Protein AF-A0A813F3K8-F1 (afdb_monomer_lite)

Radius of gyration: 31.35 Å; chains: 1; bounding box: 74×57×96 Å

Foldseek 3Di:
DDDDDDDDDDDDDDDDDDDDDDDDDDDDDDDDPDDDPPDDQLWDFPPQLPPPDDDPPLDPPPDPDDRHQDQFVLLVVVLCCCPVVCCVQEDPPPQQLFFQKDKDAEFPVDDDQDDRVPVLVSLLNVLRNVVCHPDPDRQQWGMKIWGAAPVRAIAIETETEDPVSVCVQCQNPDPVSQVVQDDDCPGNNVVSVVVSCVRRVRYAWYWYDYDDPPDPDGADLAPPDPRHDDTGTNGHDQWDWHFQQAAPNHTGATFTGHSSADDQGARVLNNVVLNVVLVVLVVCVVLVNAFLEEEAEERCRQRSVLVSCQRNVRQAYEYEYQGPNSLVRSVVRLVRVPPSSHHYDGYHDDPLPVLVVLVPDDPDRAAYEYEYEADQSGHDPNPLVSCQQFLSDFKYKYKYFYSVCSSVSLLSQQAWHQHWAWADKHWTPSPRPDPTIMMITITGGQAQEEEEEADFFLLCLLVLQVSLSSSRNAIESALLVQLLCLPPVDVPADNVRSNVVSLVVLLVSLLQQQVLSPDGHDSPRGHSYYYYSHDLDDLVSVLSSCLSNVTLEYEYEYAYAPPPCSLVSLLVSLVVLLVDPPRDPSCNCCSLVNDDPPDDPVNSSVVSVVSVVSGDDDDPVDDRPRPPPVPPPPDDNRDHRHYHYQYDHSVPPVSVVVSSSLVVCVSHPVVVNVVVD

Structure (mmCIF, N/CA/C/O backbone):
data_AF-A0A813F3K8-F1
#
_entry.id   AF-A0A813F3K8-F1
#
loop_
_atom_site.group_PDB
_atom_site.id
_atom_site.type_symbol
_atom_site.label_atom_id
_atom_site.label_alt_id
_atom_site.label_comp_id
_atom_site.label_asym_id
_atom_site.label_entity_id
_atom_site.label_seq_id
_atom_site.pdbx_PDB_ins_code
_atom_site.Cartn_x
_atom_site.Cartn_y
_atom_site.Cartn_z
_atom_site.occupancy
_atom_site.B_iso_or_equiv
_atom_site.auth_seq_id
_atom_site.auth_comp_id
_atom_site.auth_asym_id
_atom_site.auth_atom_id
_atom_site.pdbx_PDB_model_num
ATOM 1 N N . MET A 1 1 ? 25.982 24.958 -9.000 1.00 30.53 1 MET A N 1
ATOM 2 C CA . MET A 1 1 ? 25.414 26.121 -8.283 1.00 30.53 1 MET A CA 1
ATOM 3 C C . MET A 1 1 ? 24.411 26.817 -9.192 1.00 30.53 1 MET A C 1
ATOM 5 O O . MET A 1 1 ? 24.820 27.691 -9.937 1.00 30.53 1 MET A O 1
ATOM 9 N N . CYS A 1 2 ? 23.134 26.441 -9.148 1.00 25.64 2 CYS A N 1
ATOM 10 C CA . CYS A 1 2 ? 22.045 27.245 -9.712 1.00 25.64 2 CYS A CA 1
ATOM 11 C C . CYS A 1 2 ? 20.835 27.071 -8.794 1.00 25.64 2 CYS A C 1
ATOM 13 O O . CYS A 1 2 ? 20.127 26.072 -8.864 1.00 25.64 2 CYS A O 1
ATOM 15 N N . SER A 1 3 ? 20.672 28.012 -7.869 1.00 37.34 3 SER A N 1
ATOM 16 C CA . SER A 1 3 ? 19.492 28.169 -7.031 1.00 37.34 3 SER A CA 1
ATOM 17 C C . SER A 1 3 ? 18.654 29.298 -7.618 1.00 37.34 3 SER A C 1
ATOM 19 O O . SER A 1 3 ? 18.953 30.458 -7.352 1.00 37.34 3 SER A O 1
ATOM 21 N N . GLU A 1 4 ? 17.610 28.985 -8.378 1.00 30.31 4 GLU A N 1
ATOM 22 C CA . GLU A 1 4 ? 16.532 29.942 -8.629 1.00 30.31 4 GLU A CA 1
ATOM 23 C C . GLU A 1 4 ? 15.180 29.244 -8.497 1.00 30.31 4 GLU A C 1
ATOM 25 O O . GLU A 1 4 ? 14.925 28.178 -9.052 1.00 30.31 4 GLU A O 1
ATOM 30 N N . ARG A 1 5 ? 14.342 29.851 -7.656 1.00 31.98 5 ARG A N 1
ATOM 31 C CA . ARG A 1 5 ? 12.989 29.434 -7.303 1.00 31.98 5 ARG A CA 1
ATOM 32 C C . ARG A 1 5 ? 12.121 29.403 -8.561 1.00 31.98 5 ARG A C 1
ATOM 34 O O . ARG A 1 5 ? 11.823 30.460 -9.110 1.00 31.98 5 ARG A O 1
ATOM 41 N N . TYR A 1 6 ? 11.661 28.224 -8.967 1.00 27.33 6 TYR A N 1
ATOM 42 C CA . TYR A 1 6 ? 10.606 28.112 -9.969 1.00 27.33 6 TYR A CA 1
ATOM 43 C C . TYR A 1 6 ? 9.244 28.196 -9.270 1.00 27.33 6 TYR A C 1
ATOM 45 O O . TYR A 1 6 ? 8.896 27.357 -8.442 1.00 27.33 6 TYR A O 1
ATOM 53 N N . VAL A 1 7 ? 8.495 29.258 -9.564 1.00 26.89 7 VAL A N 1
ATOM 54 C CA . VAL A 1 7 ? 7.096 29.424 -9.151 1.00 26.89 7 VAL A CA 1
ATOM 55 C C . VAL A 1 7 ? 6.229 28.628 -10.135 1.00 26.89 7 VAL A C 1
ATOM 57 O O . VAL A 1 7 ? 6.391 28.823 -11.341 1.00 26.89 7 VAL A O 1
ATOM 60 N N . PRO A 1 8 ? 5.309 27.753 -9.688 1.00 28.86 8 PRO A N 1
ATOM 61 C CA . PRO A 1 8 ? 4.501 26.948 -10.598 1.00 28.86 8 PRO A CA 1
ATOM 62 C C . PRO A 1 8 ? 3.531 27.838 -11.390 1.00 28.86 8 PRO A C 1
ATOM 64 O O . PRO A 1 8 ? 2.542 28.344 -10.856 1.00 28.86 8 PRO A O 1
ATOM 67 N N . GLN A 1 9 ? 3.803 28.025 -12.684 1.00 26.84 9 GLN A N 1
ATOM 68 C CA . GLN A 1 9 ? 2.835 28.584 -13.624 1.00 26.84 9 GLN A CA 1
ATOM 69 C C . GLN A 1 9 ? 1.816 27.502 -13.996 1.00 26.84 9 GLN A C 1
ATOM 71 O O . GLN A 1 9 ? 2.132 26.514 -14.655 1.00 26.84 9 GLN A O 1
ATOM 76 N N . ARG A 1 10 ? 0.564 27.710 -13.577 1.00 29.84 10 ARG A N 1
ATOM 77 C CA . ARG A 1 10 ? -0.602 26.976 -14.078 1.00 29.84 10 ARG A CA 1
ATOM 78 C C . ARG A 1 10 ? -0.768 27.290 -15.568 1.00 29.84 10 ARG A C 1
ATOM 80 O O . ARG A 1 10 ? -0.989 28.446 -15.921 1.00 29.84 10 ARG A O 1
ATOM 87 N N . LEU A 1 11 ? -0.668 26.281 -16.431 1.00 25.72 11 LEU A N 1
ATOM 88 C CA . LEU A 1 11 ? -0.954 26.436 -17.859 1.00 25.72 11 LEU A CA 1
ATOM 89 C C . LEU A 1 11 ? -2.472 26.536 -18.117 1.00 25.72 11 LEU A C 1
ATOM 91 O O . LEU A 1 11 ? -3.252 25.849 -17.451 1.00 25.72 11 LEU A O 1
ATOM 95 N N . PRO A 1 12 ? -2.901 27.363 -19.090 1.00 24.88 12 PRO A N 1
ATOM 96 C CA . PRO A 1 12 ? -4.299 27.528 -19.460 1.00 24.88 12 PRO A CA 1
ATOM 97 C C . PRO A 1 12 ? -4.738 26.404 -20.409 1.00 24.88 12 PRO A C 1
ATOM 99 O O . PRO A 1 12 ? -4.081 26.130 -21.412 1.00 24.88 12 PRO A O 1
ATOM 102 N N . ILE A 1 13 ? -5.872 25.769 -20.114 1.00 27.05 13 ILE A N 1
ATOM 103 C CA . ILE A 1 13 ? -6.519 24.807 -21.012 1.00 27.05 13 ILE A CA 1
ATOM 104 C C . ILE A 1 13 ? -7.625 25.548 -21.767 1.00 27.05 13 ILE A C 1
ATOM 106 O O . ILE A 1 13 ? -8.583 26.025 -21.162 1.00 27.05 13 ILE A O 1
ATOM 110 N N . VAL A 1 14 ? -7.490 25.631 -23.091 1.00 23.00 14 VAL A N 1
ATOM 111 C CA . VAL A 1 14 ? -8.575 26.014 -24.004 1.00 23.00 14 VAL A CA 1
ATOM 112 C C . VAL A 1 14 ? -9.509 24.808 -24.142 1.00 23.00 14 VAL A C 1
ATOM 114 O O . VAL A 1 14 ? -9.057 23.722 -24.501 1.00 23.00 14 VAL A O 1
ATOM 117 N N . VAL A 1 15 ? -10.795 24.982 -23.822 1.00 26.08 15 VAL A N 1
ATOM 118 C CA . VAL A 1 15 ? -11.833 23.945 -23.937 1.00 26.08 15 VAL A CA 1
ATOM 119 C C . VAL A 1 15 ? -12.925 24.439 -24.879 1.00 26.08 15 VAL A C 1
ATOM 121 O O . VAL A 1 15 ? -13.621 25.401 -24.557 1.00 26.08 15 VAL A O 1
ATOM 124 N N . ASP A 1 16 ? -13.105 23.747 -26.002 1.00 23.53 16 ASP A N 1
ATOM 125 C CA . ASP A 1 16 ? -14.330 23.820 -26.800 1.00 23.53 16 ASP A CA 1
ATOM 126 C C . ASP A 1 16 ? -15.415 22.935 -26.164 1.00 23.53 16 ASP A C 1
ATOM 128 O O . ASP A 1 16 ? -15.193 21.762 -25.855 1.00 23.53 16 ASP A O 1
ATOM 132 N N . LEU A 1 17 ? -16.599 23.513 -25.950 1.00 25.70 17 LEU A N 1
ATOM 133 C CA . LEU A 1 17 ? -17.778 22.864 -25.367 1.00 25.70 17 LEU A CA 1
ATOM 134 C C . LEU A 1 17 ? -18.761 22.414 -26.460 1.00 25.70 17 LEU A C 1
ATOM 136 O O . LEU A 1 17 ? -19.067 23.201 -27.358 1.00 25.70 17 LEU A O 1
ATOM 140 N N . PRO A 1 18 ? -19.434 21.264 -26.276 1.00 25.98 18 PRO A N 1
ATOM 141 C CA . PRO A 1 18 ? -20.829 21.141 -26.683 1.00 25.98 18 PRO A CA 1
ATOM 142 C C . PRO A 1 18 ? -21.786 20.875 -25.508 1.00 25.98 18 PRO A C 1
ATOM 144 O O . PRO A 1 18 ? -21.423 20.389 -24.440 1.00 25.98 18 PRO A O 1
ATOM 147 N N . ARG A 1 19 ? -23.037 21.282 -25.753 1.00 26.34 19 ARG A N 1
ATOM 148 C CA . ARG A 1 19 ? -24.161 21.492 -24.829 1.00 26.34 19 ARG A CA 1
ATOM 149 C C . ARG A 1 19 ? -24.731 20.220 -24.187 1.00 26.34 19 ARG A C 1
ATOM 151 O O . ARG A 1 19 ? -24.766 19.154 -24.789 1.00 26.34 19 ARG A O 1
ATOM 158 N N . ALA A 1 20 ? -25.274 20.423 -22.986 1.00 26.73 20 ALA A N 1
ATOM 159 C CA . ALA A 1 20 ? -25.988 19.463 -22.150 1.00 26.73 20 ALA A CA 1
ATOM 160 C C . ALA A 1 20 ? -27.296 18.919 -22.760 1.00 26.73 20 ALA A C 1
ATOM 162 O O . ALA A 1 20 ? -28.005 19.628 -23.476 1.00 26.73 20 ALA A O 1
ATOM 163 N N . ALA A 1 21 ? -27.662 17.702 -22.344 1.00 27.70 21 ALA A N 1
ATOM 164 C CA . ALA A 1 21 ? -29.026 17.170 -22.379 1.00 27.70 21 ALA A CA 1
ATOM 165 C C . ALA A 1 21 ? -29.492 16.829 -20.942 1.00 27.70 21 ALA A C 1
ATOM 167 O O . ALA A 1 21 ? -28.650 16.477 -20.111 1.00 27.70 21 ALA A O 1
ATOM 168 N N . PRO A 1 22 ? -30.797 16.939 -20.613 1.00 30.42 22 PRO A N 1
ATOM 169 C CA . PRO A 1 22 ? -31.274 16.812 -19.241 1.00 30.42 22 PRO A CA 1
ATOM 170 C C . PRO A 1 22 ? -31.808 15.410 -18.904 1.00 30.42 22 PRO A C 1
ATOM 172 O O . PRO A 1 22 ? -32.630 14.859 -19.627 1.00 30.42 22 PRO A O 1
ATOM 175 N N . GLY A 1 23 ? -31.432 14.932 -17.713 1.00 29.97 23 GLY A N 1
ATOM 176 C CA . GLY A 1 23 ? -32.325 14.233 -16.782 1.00 29.97 23 GLY A CA 1
ATOM 177 C C . GLY A 1 23 ? -32.520 12.719 -16.938 1.00 29.97 23 GLY A C 1
ATOM 178 O O . GLY A 1 23 ? -33.017 12.239 -17.944 1.00 29.97 23 GLY A O 1
ATOM 179 N N . SER A 1 24 ? -32.285 11.984 -15.846 1.00 26.73 24 SER A N 1
ATOM 180 C CA . SER A 1 24 ? -33.322 11.166 -15.186 1.00 26.73 24 SER A CA 1
ATOM 181 C C . SER A 1 24 ? -32.772 10.591 -13.877 1.00 26.73 24 SER A C 1
ATOM 183 O O . SER A 1 24 ? -31.673 10.045 -13.850 1.00 26.73 24 SER A O 1
ATOM 185 N N . GLY A 1 25 ? -33.523 10.751 -12.786 1.00 34.03 25 GLY A N 1
ATOM 186 C CA . GLY A 1 25 ? -33.179 10.215 -11.470 1.00 34.03 25 GLY A CA 1
ATOM 187 C C . GLY A 1 25 ? -33.500 8.727 -11.300 1.00 34.03 25 GLY A C 1
ATOM 188 O O . GLY A 1 25 ? -34.258 8.158 -12.080 1.00 34.03 25 GLY A O 1
ATOM 189 N N . ARG A 1 26 ? -32.924 8.139 -10.244 1.00 28.44 26 ARG A N 1
ATOM 190 C CA . ARG A 1 26 ? -33.255 6.886 -9.519 1.00 28.44 26 ARG A CA 1
ATOM 191 C C . ARG A 1 26 ? -32.235 6.814 -8.367 1.00 28.44 26 ARG A C 1
ATOM 193 O O . ARG A 1 26 ? -31.080 7.138 -8.588 1.00 28.44 26 ARG A O 1
ATOM 200 N N . GLY A 1 27 ? -32.519 6.474 -7.115 1.00 26.00 27 GLY A N 1
ATOM 201 C CA . GLY A 1 27 ? -33.629 5.769 -6.483 1.00 26.00 27 GLY A CA 1
ATOM 202 C C . GLY A 1 27 ? -32.992 4.858 -5.423 1.00 26.00 27 GLY A C 1
ATOM 203 O O . GLY A 1 27 ? -32.368 3.863 -5.779 1.00 26.00 27 GLY A O 1
ATOM 204 N N . LEU A 1 28 ? -33.071 5.234 -4.141 1.00 25.62 28 LEU A N 1
ATOM 205 C CA . LEU A 1 28 ? -32.560 4.441 -3.015 1.00 25.62 28 LEU A CA 1
ATOM 206 C C . LEU A 1 28 ? -33.336 3.117 -2.938 1.00 25.62 28 LEU A C 1
ATOM 208 O O . LEU A 1 28 ? -34.556 3.120 -2.780 1.00 25.62 28 LEU A O 1
ATOM 212 N N . CYS A 1 29 ? -32.638 1.988 -3.071 1.00 27.16 29 CYS A N 1
ATOM 213 C CA . CYS A 1 29 ? -33.242 0.663 -2.956 1.00 27.16 29 CYS A CA 1
ATOM 214 C C . CYS A 1 29 ? -33.586 0.352 -1.492 1.00 27.16 29 CYS A C 1
ATOM 216 O O . CYS A 1 29 ? -32.706 0.319 -0.631 1.00 27.16 29 CYS A O 1
ATOM 218 N N . ALA A 1 30 ? -34.869 0.100 -1.233 1.00 28.84 30 ALA A N 1
ATOM 219 C CA . ALA A 1 30 ? -35.358 -0.505 -0.000 1.00 28.84 30 ALA A CA 1
ATOM 220 C C . ALA A 1 30 ? -34.948 -1.995 0.076 1.00 28.84 30 ALA A C 1
ATOM 222 O O . ALA A 1 30 ? -34.816 -2.641 -0.968 1.00 28.84 30 ALA A O 1
ATOM 223 N N . PRO A 1 31 ? -34.751 -2.560 1.282 1.00 31.38 31 PRO A N 1
ATOM 224 C CA . PRO A 1 31 ? -34.460 -3.982 1.447 1.00 31.38 31 PRO A CA 1
ATOM 225 C C . PRO A 1 31 ? -35.673 -4.851 1.058 1.00 31.38 31 PRO A C 1
ATOM 227 O O . PRO A 1 31 ? -36.813 -4.382 1.127 1.00 31.38 31 PRO A O 1
ATOM 230 N N . PRO A 1 32 ? -35.453 -6.117 0.653 1.00 31.81 32 PRO A N 1
ATOM 231 C CA . PRO A 1 32 ? -36.528 -7.011 0.245 1.00 31.81 32 PRO A CA 1
ATOM 232 C C . PRO A 1 32 ? -37.451 -7.336 1.427 1.00 31.81 32 PRO A C 1
ATOM 234 O O . PRO A 1 32 ? -37.003 -7.615 2.541 1.00 31.81 32 PRO A O 1
ATOM 237 N N . ALA A 1 33 ? -38.757 -7.307 1.170 1.00 31.00 33 ALA A N 1
ATOM 238 C CA . ALA A 1 33 ? -39.781 -7.670 2.138 1.00 31.00 33 ALA A CA 1
ATOM 239 C C . ALA A 1 33 ? -39.697 -9.174 2.459 1.00 31.00 33 ALA A C 1
ATOM 241 O O . ALA A 1 33 ? -39.874 -10.002 1.568 1.00 31.00 33 ALA A O 1
ATOM 242 N N . GLY A 1 34 ? -39.428 -9.523 3.723 1.00 33.75 34 GLY A N 1
ATOM 243 C CA . GLY A 1 34 ? -39.493 -10.913 4.197 1.00 33.75 34 GLY A CA 1
ATOM 244 C C . GLY A 1 34 ? -38.567 -11.295 5.357 1.00 33.75 34 GLY A C 1
ATOM 245 O O . GLY A 1 34 ? -38.793 -12.332 5.971 1.00 33.75 34 GLY A O 1
ATOM 246 N N . GLN A 1 35 ? -37.557 -10.490 5.706 1.00 30.98 35 GLN A N 1
ATOM 247 C CA . GLN A 1 35 ? -36.720 -10.748 6.889 1.00 30.98 35 GLN A CA 1
ATOM 248 C C . GLN A 1 35 ? -37.375 -10.207 8.169 1.00 30.98 35 GLN A C 1
ATOM 250 O O . GLN A 1 35 ? -37.784 -9.046 8.227 1.00 30.98 35 GLN A O 1
ATOM 255 N N . LEU A 1 36 ? -37.453 -11.045 9.209 1.00 33.34 36 LEU A N 1
ATOM 256 C CA . LEU A 1 36 ? -37.839 -10.620 10.558 1.00 33.34 36 LEU A CA 1
ATOM 257 C C . LEU A 1 36 ? -36.896 -9.492 11.047 1.00 33.34 36 LEU A C 1
ATOM 259 O O . LEU A 1 36 ? -35.694 -9.561 10.779 1.00 33.34 36 LEU A O 1
ATOM 263 N N . PRO A 1 37 ? -37.368 -8.476 11.799 1.00 33.00 37 PRO A N 1
ATOM 264 C CA . PRO A 1 37 ? -36.587 -7.278 12.141 1.00 33.00 37 PRO A CA 1
ATOM 265 C C . PRO A 1 37 ? -35.569 -7.495 13.289 1.00 33.00 37 PRO A C 1
ATOM 267 O O . PRO A 1 37 ? -35.479 -6.681 14.208 1.00 33.00 37 PRO A O 1
ATOM 270 N N . GLY A 1 38 ? -34.816 -8.602 13.277 1.00 36.44 38 GLY A N 1
ATOM 271 C CA . GLY A 1 38 ? -33.968 -9.032 14.402 1.00 36.44 38 GLY A CA 1
ATOM 272 C C . GLY A 1 38 ? -32.508 -9.380 14.092 1.00 36.44 38 GLY A C 1
ATOM 273 O O . GLY A 1 38 ? -31.712 -9.434 15.024 1.00 36.44 38 GLY A O 1
ATOM 274 N N . GLU A 1 39 ? -32.124 -9.576 12.828 1.00 42.12 39 GLU A N 1
ATOM 275 C CA . GLU A 1 39 ? -30.817 -10.169 12.469 1.00 42.12 39 GLU A CA 1
ATOM 276 C C . GLU A 1 39 ? -30.031 -9.336 11.442 1.00 42.12 39 GLU A C 1
ATOM 278 O O . GLU A 1 39 ? -29.366 -9.857 10.551 1.00 42.12 39 GLU A O 1
ATOM 283 N N . GLY A 1 40 ? -30.098 -8.006 11.543 1.00 41.22 40 GLY A N 1
ATOM 284 C CA . GLY A 1 40 ? -29.171 -7.148 10.801 1.00 41.22 40 GLY A CA 1
ATOM 285 C C . GLY A 1 40 ? -27.722 -7.345 11.282 1.00 41.22 40 GLY A C 1
ATOM 286 O O . GLY A 1 40 ? -27.515 -7.681 12.455 1.00 41.22 40 GLY A O 1
ATOM 287 N N . PRO A 1 41 ? -26.706 -7.114 10.426 1.00 39.16 41 PRO A N 1
ATOM 288 C CA . PRO A 1 41 ? -25.310 -7.223 10.833 1.00 39.16 41 PRO A CA 1
ATOM 289 C C . PRO A 1 41 ? -25.049 -6.315 12.040 1.00 39.16 41 PRO A C 1
ATOM 291 O O . PRO A 1 41 ? -25.339 -5.120 12.021 1.00 39.16 41 PRO A O 1
ATOM 294 N N . VAL A 1 42 ? -24.533 -6.909 13.118 1.00 54.16 42 VAL A N 1
ATOM 295 C CA . VAL A 1 42 ? -24.302 -6.230 14.405 1.00 54.16 42 VAL A CA 1
ATOM 296 C C . VAL A 1 42 ? -23.197 -5.169 14.301 1.00 54.16 42 VAL A C 1
ATOM 298 O O . VAL A 1 42 ? -23.152 -4.225 15.085 1.00 54.16 42 VAL A O 1
ATOM 301 N N . PHE A 1 43 ? -22.335 -5.302 13.296 1.00 53.78 43 PHE A N 1
ATOM 302 C CA . PHE A 1 43 ? -21.338 -4.313 12.929 1.00 53.78 43 PHE A CA 1
ATOM 303 C C . PHE A 1 43 ? -21.871 -3.405 11.830 1.00 53.78 43 PHE A C 1
ATOM 305 O O . PHE A 1 43 ? -22.308 -3.880 10.779 1.00 53.78 43 PHE A O 1
ATOM 312 N N . TRP A 1 44 ? -21.754 -2.096 12.031 1.00 49.06 44 TRP A N 1
ATOM 313 C CA . TRP A 1 44 ? -21.881 -1.162 10.924 1.00 49.06 44 TRP A CA 1
ATOM 314 C C . TRP A 1 44 ? -20.498 -0.954 10.306 1.00 49.06 44 TRP A C 1
ATOM 316 O O . TRP A 1 44 ? -19.574 -0.455 10.951 1.00 49.06 44 TRP A O 1
ATOM 326 N N . GLN A 1 45 ? -20.347 -1.364 9.051 1.00 46.81 45 GLN A N 1
ATOM 327 C CA . GLN A 1 45 ? -19.384 -0.741 8.153 1.00 46.81 45 GLN A CA 1
ATOM 328 C C . GLN A 1 45 ? -20.163 0.329 7.399 1.00 46.81 45 GLN A C 1
ATOM 330 O O . GLN A 1 45 ? -21.221 0.022 6.838 1.00 46.81 45 GLN A O 1
ATOM 335 N N . ALA A 1 46 ? -19.657 1.564 7.350 1.00 41.12 46 ALA A N 1
ATOM 336 C CA . ALA A 1 46 ? -20.091 2.449 6.279 1.00 41.12 46 ALA A CA 1
ATOM 337 C C . ALA A 1 46 ? -19.820 1.680 4.981 1.00 41.12 46 ALA A C 1
ATOM 339 O O . ALA A 1 46 ? -18.689 1.281 4.705 1.00 41.12 46 ALA A O 1
ATOM 340 N N . ARG A 1 47 ? -20.875 1.350 4.232 1.00 36.38 47 ARG A N 1
ATOM 341 C CA . ARG A 1 47 ? -20.670 0.747 2.921 1.00 36.38 47 ARG A CA 1
ATOM 342 C C . ARG A 1 47 ? -19.973 1.819 2.094 1.00 36.38 47 ARG A C 1
ATOM 344 O O . ARG A 1 47 ? -20.547 2.906 1.981 1.00 36.38 47 ARG A O 1
ATOM 351 N N . PRO A 1 48 ? -18.777 1.568 1.536 1.00 38.84 48 PRO A N 1
ATOM 352 C CA . PRO A 1 48 ? -18.319 2.433 0.471 1.00 38.84 48 PRO A CA 1
ATOM 353 C C . PRO A 1 48 ? -19.430 2.409 -0.583 1.00 38.84 48 PRO A C 1
ATOM 355 O O . PRO A 1 48 ? -19.861 1.330 -1.004 1.00 38.84 48 PRO A O 1
ATOM 358 N N . ALA A 1 49 ? -19.946 3.580 -0.973 1.00 36.72 49 ALA A N 1
ATOM 359 C CA . ALA A 1 49 ? -20.511 3.672 -2.311 1.00 36.72 49 ALA A CA 1
ATOM 360 C C . ALA A 1 49 ? -19.402 3.133 -3.210 1.00 36.72 49 ALA A C 1
ATOM 362 O O . ALA A 1 49 ? -18.255 3.552 -3.048 1.00 36.72 49 ALA A O 1
ATOM 363 N N . SER A 1 50 ? -19.700 2.104 -4.000 1.00 37.34 50 SER A N 1
ATOM 364 C CA . SER A 1 50 ? -18.704 1.425 -4.817 1.00 37.34 50 SER A CA 1
ATOM 365 C C . SER A 1 50 ? -17.793 2.473 -5.454 1.00 37.34 50 SER A C 1
ATOM 367 O O . SER A 1 50 ? -18.270 3.282 -6.247 1.00 37.34 50 SER A O 1
ATOM 369 N N . LEU A 1 51 ? -16.495 2.460 -5.132 1.00 37.28 51 LEU A N 1
ATOM 370 C CA . LEU A 1 51 ? -15.469 3.247 -5.833 1.00 37.28 51 LEU A CA 1
ATOM 371 C C . LEU A 1 51 ? -15.279 2.726 -7.277 1.00 37.28 51 LEU A C 1
ATOM 373 O O . LEU A 1 51 ? -14.226 2.868 -7.879 1.00 37.28 51 LEU A O 1
ATOM 377 N N . SER A 1 52 ? -16.308 2.091 -7.845 1.00 36.84 52 SER A N 1
ATOM 378 C CA . SER A 1 52 ? -16.348 1.568 -9.195 1.00 36.84 52 SER A CA 1
ATOM 379 C C . SER A 1 52 ? -16.822 2.665 -10.137 1.00 36.84 52 SER A C 1
ATOM 381 O O . SER A 1 52 ? -18.004 2.740 -10.468 1.00 36.84 52 SER A O 1
ATOM 383 N N . SER A 1 53 ? -15.890 3.515 -10.544 1.00 35.12 53 SER A N 1
ATOM 384 C CA . SER A 1 53 ? -15.799 3.990 -11.924 1.00 35.12 53 SER A CA 1
ATOM 385 C C . SER A 1 53 ? -14.693 5.032 -12.003 1.00 35.12 53 SER A C 1
ATOM 387 O O . SER A 1 53 ? -14.890 6.182 -11.605 1.00 35.12 53 SER A O 1
ATOM 389 N N . TYR A 1 54 ? -13.555 4.669 -12.593 1.00 37.72 54 TYR A N 1
ATOM 390 C CA . TYR A 1 54 ? -12.853 5.651 -13.410 1.00 37.72 54 TYR A CA 1
ATOM 391 C C . TYR A 1 54 ? -13.819 6.062 -14.530 1.00 37.72 54 TYR A C 1
ATOM 393 O O . TYR A 1 54 ? -14.389 5.205 -15.207 1.00 37.72 54 TYR A O 1
ATOM 401 N N . GLY A 1 55 ? -14.061 7.364 -14.690 1.00 38.97 55 GLY A N 1
ATOM 402 C CA . GLY A 1 55 ? -14.853 7.875 -15.807 1.00 38.97 55 GLY A CA 1
ATOM 403 C C . GLY A 1 55 ? -14.197 7.553 -17.155 1.00 38.97 55 GLY A C 1
ATOM 404 O O . GLY A 1 55 ? -13.052 7.090 -17.218 1.00 38.97 55 GLY A O 1
ATOM 405 N N . GLU A 1 56 ? -14.901 7.826 -18.256 1.00 36.78 56 GLU A N 1
ATOM 406 C CA . GLU A 1 56 ? -14.316 7.701 -19.594 1.00 36.78 56 GLU A CA 1
ATOM 407 C C . GLU A 1 56 ? -12.992 8.493 -19.677 1.00 36.78 56 GLU A C 1
ATOM 409 O O . GLU A 1 56 ? -12.931 9.689 -19.390 1.00 36.78 56 GLU A O 1
ATOM 414 N N . ALA A 1 57 ? -11.920 7.794 -20.066 1.00 35.75 57 ALA A N 1
ATOM 415 C CA . ALA A 1 57 ? -10.577 8.320 -20.332 1.00 35.75 57 ALA A CA 1
ATOM 416 C C . ALA A 1 57 ? -9.727 8.800 -19.131 1.00 35.75 57 ALA A C 1
ATOM 418 O O . ALA A 1 57 ? -9.083 9.847 -19.207 1.00 35.75 57 ALA A O 1
ATOM 419 N N . GLY A 1 58 ? -9.621 8.010 -18.055 1.00 39.06 58 GLY A N 1
ATOM 420 C CA . GLY A 1 58 ? -8.467 8.094 -17.137 1.00 39.06 58 GLY A CA 1
ATOM 421 C C . GLY A 1 58 ? -8.314 9.419 -16.378 1.00 39.06 58 GLY A C 1
ATOM 422 O O . GLY A 1 58 ? -7.238 9.715 -15.853 1.00 39.06 58 GLY A O 1
ATOM 423 N N . LYS A 1 59 ? -9.372 10.230 -16.297 1.00 34.47 59 LYS A N 1
ATOM 424 C CA . LYS A 1 59 ? -9.410 11.364 -15.374 1.00 34.47 59 LYS A CA 1
ATOM 425 C C . LYS A 1 59 ? -9.731 10.827 -13.975 1.00 34.47 59 LYS A C 1
ATOM 427 O O . LYS A 1 59 ? -10.735 10.126 -13.838 1.00 34.47 59 LYS A O 1
ATOM 432 N N . PRO A 1 60 ? -8.938 11.142 -12.935 1.00 36.78 60 PRO A N 1
ATOM 433 C CA . PRO A 1 60 ? -9.403 10.943 -11.571 1.00 36.78 60 PRO A CA 1
ATOM 434 C C . PRO A 1 60 ? -10.674 11.781 -11.395 1.00 36.78 60 PRO A C 1
ATOM 436 O O . PRO A 1 60 ? -10.684 12.972 -11.719 1.00 36.78 60 PRO A O 1
ATOM 439 N N . HIS A 1 61 ? -11.760 11.169 -10.922 1.00 40.00 61 HIS A N 1
ATOM 440 C CA . HIS A 1 61 ? -12.931 11.914 -10.473 1.00 40.00 61 HIS A CA 1
ATOM 441 C C . HIS A 1 61 ? -12.548 12.705 -9.214 1.00 40.00 61 HIS A C 1
ATOM 443 O O . HIS A 1 61 ? -12.810 12.290 -8.096 1.00 40.00 61 HIS A O 1
ATOM 449 N N . LEU A 1 62 ? -11.943 13.878 -9.400 1.00 40.81 62 LEU A N 1
ATOM 450 C CA . LEU A 1 62 ? -12.015 14.976 -8.435 1.00 40.81 62 LEU A CA 1
ATOM 451 C C . LEU A 1 62 ? -13.312 15.779 -8.650 1.00 40.81 62 LEU A C 1
ATOM 453 O O . LEU A 1 62 ? -13.355 16.973 -8.370 1.00 40.81 62 LEU A O 1
ATOM 457 N N . SER A 1 63 ? -14.364 15.169 -9.216 1.00 38.19 63 SER A N 1
ATOM 458 C CA . SER A 1 63 ? -15.644 15.856 -9.351 1.00 38.19 63 SER A CA 1
ATOM 459 C C . SER A 1 63 ? -16.349 15.865 -8.000 1.00 38.19 63 SER A C 1
ATOM 461 O O . SER A 1 63 ? -16.591 14.817 -7.407 1.00 38.19 63 SER A O 1
ATOM 463 N N . GLU A 1 64 ? -16.729 17.062 -7.555 1.00 38.84 64 GLU A N 1
ATOM 464 C CA . GLU A 1 64 ? -17.548 17.381 -6.372 1.00 38.84 64 GLU A CA 1
ATOM 465 C C . GLU A 1 64 ? -18.965 16.750 -6.395 1.00 38.84 64 GLU A C 1
ATOM 467 O O . GLU A 1 64 ? -19.889 17.186 -5.711 1.00 38.84 64 GLU A O 1
ATOM 472 N N . THR A 1 65 ? -19.193 15.723 -7.210 1.00 37.12 65 THR A N 1
ATOM 473 C CA . THR A 1 65 ? -20.510 15.162 -7.484 1.00 37.12 65 THR A CA 1
ATOM 474 C C . THR A 1 65 ? -20.908 14.125 -6.440 1.00 37.12 65 THR A C 1
ATOM 476 O O . THR A 1 65 ? -20.498 12.967 -6.487 1.00 37.12 65 THR A O 1
ATOM 479 N N . VAL A 1 66 ? -21.747 14.589 -5.512 1.00 36.94 66 VAL A N 1
ATOM 480 C CA . VAL A 1 66 ? -22.915 13.921 -4.910 1.00 36.94 66 VAL A CA 1
ATOM 481 C C . VAL A 1 66 ? -22.985 12.408 -5.178 1.00 36.94 66 VAL A C 1
ATOM 483 O O . VAL A 1 66 ? -23.559 11.965 -6.170 1.00 36.94 66 VAL A O 1
ATOM 486 N N . GLY A 1 67 ? -22.432 11.613 -4.258 1.00 42.53 67 GLY A N 1
ATOM 487 C CA . GLY A 1 67 ? -22.646 10.161 -4.185 1.00 42.53 67 GLY A CA 1
ATOM 488 C C . GLY A 1 67 ? -21.379 9.304 -4.157 1.00 42.53 67 GLY A C 1
ATOM 489 O O . GLY A 1 67 ? -21.442 8.179 -3.668 1.00 42.53 67 GLY A O 1
ATOM 490 N N . GLY A 1 68 ? -20.233 9.825 -4.607 1.00 47.41 68 GLY A N 1
ATOM 491 C CA . GLY A 1 68 ? -18.927 9.191 -4.392 1.00 47.41 68 GLY A CA 1
ATOM 492 C C . GLY A 1 68 ? -18.416 9.479 -2.980 1.00 47.41 68 GLY A C 1
ATOM 493 O O . GLY A 1 68 ? -18.529 10.608 -2.502 1.00 47.41 68 GLY A O 1
ATOM 494 N N . THR A 1 69 ? -17.883 8.482 -2.273 1.00 54.88 69 THR A N 1
ATOM 495 C CA . THR A 1 69 ? -17.271 8.720 -0.959 1.00 54.88 69 THR A CA 1
ATOM 496 C C . THR A 1 69 ? -16.059 9.628 -1.136 1.00 54.88 69 THR A C 1
ATOM 498 O O . THR A 1 69 ? -15.063 9.199 -1.715 1.00 54.88 69 THR A O 1
ATOM 501 N N . ALA A 1 70 ? -16.140 10.868 -0.649 1.00 78.25 70 ALA A N 1
ATOM 502 C CA . ALA A 1 70 ? -14.985 11.753 -0.587 1.00 78.25 70 ALA A CA 1
ATOM 503 C C . ALA A 1 70 ? -13.847 11.056 0.174 1.00 78.25 70 ALA A C 1
ATOM 505 O O . ALA A 1 70 ? -14.087 10.400 1.195 1.00 78.25 70 ALA A O 1
ATOM 506 N N . THR A 1 71 ? -12.619 11.184 -0.328 1.00 82.62 71 THR A N 1
ATOM 507 C CA . THR A 1 71 ? -11.434 10.679 0.364 1.00 82.62 71 THR A CA 1
ATOM 508 C C . THR A 1 71 ? -11.366 11.294 1.757 1.00 82.62 71 THR A C 1
ATOM 510 O O . THR A 1 71 ? -11.485 12.510 1.915 1.00 82.62 71 THR A O 1
ATOM 513 N N . SER A 1 72 ? -11.186 10.458 2.777 1.00 87.06 72 SER A N 1
ATOM 514 C CA . SER A 1 72 ? -11.093 10.922 4.156 1.00 87.06 72 SER A CA 1
ATOM 515 C C . SER A 1 72 ? -9.921 11.902 4.311 1.00 87.06 72 SER A C 1
ATOM 517 O O . SER A 1 72 ? -8.810 11.596 3.858 1.00 87.06 72 SER A O 1
ATOM 519 N N . PRO A 1 73 ? -10.111 13.030 5.022 1.00 85.75 73 PRO A N 1
ATOM 520 C CA . PRO A 1 73 ? -9.035 13.975 5.323 1.00 85.75 73 PRO A CA 1
ATOM 521 C C . PRO A 1 73 ? -7.823 13.333 6.012 1.00 85.75 73 PRO A C 1
ATOM 523 O O . PRO A 1 73 ? -6.709 13.823 5.870 1.00 85.75 73 PRO A O 1
ATOM 526 N N . LEU A 1 74 ? -8.013 12.217 6.729 1.00 85.75 74 LEU A N 1
ATOM 527 C CA . LEU A 1 74 ? -6.911 11.493 7.370 1.00 85.75 74 LEU A CA 1
ATOM 528 C C . LEU A 1 74 ? -5.990 10.809 6.345 1.00 85.75 74 LEU A C 1
ATOM 530 O O . LEU A 1 74 ? -4.779 10.789 6.541 1.00 85.75 74 LEU A O 1
ATOM 534 N N . PHE A 1 75 ? -6.522 10.301 5.228 1.00 88.06 75 PHE A N 1
ATOM 535 C CA . PHE A 1 75 ? -5.686 9.748 4.153 1.00 88.06 75 PHE A CA 1
ATOM 536 C C . PHE A 1 75 ? -4.995 10.842 3.336 1.00 88.06 75 PHE A C 1
ATOM 538 O O . PHE A 1 75 ? -3.864 10.642 2.903 1.00 88.06 75 PHE A O 1
ATOM 545 N N . VAL A 1 76 ? -5.633 12.005 3.168 1.00 87.00 76 VAL A N 1
ATOM 546 C CA . VAL A 1 76 ? -4.984 13.180 2.561 1.00 87.00 76 VAL A CA 1
ATOM 547 C C . VAL A 1 76 ? -3.795 13.615 3.416 1.00 87.00 76 VAL A C 1
ATOM 549 O O . VAL A 1 76 ? -2.672 13.642 2.919 1.00 87.00 76 VAL A O 1
ATOM 552 N N . ARG A 1 77 ? -4.015 13.811 4.723 1.00 89.19 77 ARG A N 1
ATOM 553 C CA . ARG A 1 77 ? -2.950 14.135 5.678 1.00 89.19 77 ARG A CA 1
ATOM 554 C C . ARG A 1 77 ? -1.832 13.089 5.687 1.00 89.19 77 ARG A C 1
ATOM 556 O O . ARG A 1 77 ? -0.666 13.448 5.747 1.00 89.19 77 ARG A O 1
ATOM 563 N N . LEU A 1 78 ? -2.163 11.795 5.616 1.00 87.94 78 LEU A N 1
ATOM 564 C CA . LEU A 1 78 ? -1.156 10.727 5.543 1.00 87.94 78 LEU A CA 1
ATOM 565 C C . LEU A 1 78 ? -0.230 10.899 4.336 1.00 87.94 78 LEU A C 1
ATOM 567 O O . LEU A 1 78 ? 0.974 10.690 4.460 1.00 87.94 78 LEU A O 1
ATOM 571 N N . MET A 1 79 ? -0.781 11.274 3.183 1.00 87.50 79 MET A N 1
ATOM 572 C CA . MET A 1 79 ? 0.018 11.489 1.983 1.00 87.50 79 MET A CA 1
ATOM 573 C C . MET A 1 79 ? 0.882 12.745 2.071 1.00 87.50 79 MET A C 1
ATOM 575 O O . MET A 1 79 ? 2.032 12.691 1.644 1.00 87.50 79 MET A O 1
ATOM 579 N N . GLU A 1 80 ? 0.371 13.824 2.662 1.00 86.44 80 GLU A N 1
ATOM 580 C CA . GLU A 1 80 ? 1.155 15.034 2.954 1.00 86.44 80 GLU A CA 1
ATOM 581 C C . GLU A 1 80 ? 2.324 14.718 3.903 1.00 86.44 80 GLU A C 1
ATOM 583 O O . GLU A 1 80 ? 3.460 15.097 3.638 1.00 86.44 80 GLU A O 1
ATOM 588 N N . GLU A 1 81 ? 2.094 13.943 4.967 1.00 84.56 81 GLU A N 1
ATOM 589 C CA . GLU A 1 81 ? 3.153 13.526 5.899 1.00 84.56 81 GLU A CA 1
ATOM 590 C C . GLU A 1 81 ? 4.206 12.648 5.211 1.00 84.56 81 GLU A C 1
ATOM 592 O O . GLU A 1 81 ? 5.402 12.867 5.380 1.00 84.56 81 GLU A O 1
ATOM 597 N N . LEU A 1 82 ? 3.791 11.667 4.403 1.00 84.62 82 LEU A N 1
ATOM 598 C CA . LEU A 1 82 ? 4.726 10.795 3.688 1.00 84.62 82 LEU A CA 1
ATOM 599 C C . LEU A 1 82 ? 5.530 11.537 2.610 1.00 84.62 82 LEU A C 1
ATOM 601 O O . LEU A 1 82 ? 6.658 11.135 2.334 1.00 84.62 82 LEU A O 1
ATOM 605 N N . HIS A 1 83 ? 4.957 12.563 1.976 1.00 79.19 83 HIS A N 1
ATOM 606 C CA . HIS A 1 83 ? 5.567 13.237 0.828 1.00 79.19 83 HIS A CA 1
ATOM 607 C C . HIS A 1 83 ? 6.296 14.535 1.177 1.00 79.19 83 HIS A C 1
ATOM 609 O O . HIS A 1 83 ? 7.403 14.741 0.703 1.00 79.19 83 HIS A O 1
ATOM 615 N N . ASP A 1 84 ? 5.692 15.392 1.996 1.00 78.00 84 ASP A N 1
ATOM 616 C CA . ASP A 1 84 ? 6.217 16.726 2.299 1.00 78.00 84 ASP A CA 1
ATOM 617 C C . ASP A 1 84 ? 6.803 16.794 3.715 1.00 78.00 84 ASP A C 1
ATOM 619 O O . ASP A 1 84 ? 7.751 17.535 3.977 1.00 78.00 84 ASP A O 1
ATOM 623 N N . GLY A 1 85 ? 6.242 16.016 4.646 1.00 71.56 85 GLY A N 1
ATOM 624 C CA . GLY A 1 85 ? 6.596 16.069 6.067 1.00 71.56 85 GLY A CA 1
ATOM 625 C C . GLY A 1 85 ? 7.856 15.295 6.460 1.00 71.56 85 GLY A C 1
ATOM 626 O O . GLY A 1 85 ? 8.332 15.456 7.585 1.00 71.56 85 GLY A O 1
ATOM 627 N N . ARG A 1 86 ? 8.388 14.434 5.580 1.00 77.81 86 ARG A N 1
ATOM 628 C CA . ARG A 1 86 ? 9.407 13.428 5.937 1.00 77.81 86 ARG A CA 1
ATOM 629 C C . ARG A 1 86 ? 10.532 13.311 4.903 1.00 77.81 86 ARG A C 1
ATOM 631 O O . ARG A 1 86 ? 10.643 12.273 4.241 1.00 77.81 86 ARG A O 1
ATOM 638 N N . PRO A 1 87 ? 11.414 14.322 4.789 1.00 79.88 87 PRO A N 1
ATOM 639 C CA . PRO A 1 87 ? 12.519 14.305 3.836 1.00 79.88 87 PRO A CA 1
ATOM 640 C C . PRO A 1 87 ? 13.444 13.085 3.962 1.00 79.88 87 PRO A C 1
ATOM 642 O O . PRO A 1 87 ? 14.001 12.617 2.973 1.00 79.88 87 PRO A O 1
ATOM 645 N N . GLU A 1 88 ? 13.568 12.526 5.165 1.00 79.25 88 GLU A N 1
ATOM 646 C CA . GLU A 1 88 ? 14.323 11.308 5.464 1.00 79.25 88 GLU A CA 1
ATOM 647 C C . GLU A 1 88 ? 13.767 10.033 4.798 1.00 79.25 88 GLU A C 1
ATOM 649 O O . GLU A 1 88 ? 14.450 9.008 4.753 1.00 79.25 88 GLU A O 1
ATOM 654 N N . LEU A 1 89 ? 12.535 10.072 4.279 1.00 80.38 89 LEU A N 1
ATOM 655 C CA . LEU A 1 89 ? 11.908 8.975 3.534 1.00 80.38 89 LEU A CA 1
ATOM 656 C C . LEU A 1 89 ? 12.132 9.086 2.016 1.00 80.38 89 LEU A C 1
ATOM 658 O O . LEU A 1 89 ? 11.710 8.194 1.265 1.00 80.38 89 LEU A O 1
ATOM 662 N N . HIS A 1 90 ? 12.817 10.138 1.563 1.00 81.38 90 HIS A N 1
ATOM 663 C CA . HIS A 1 90 ? 13.218 10.321 0.173 1.00 81.38 90 HIS A CA 1
ATOM 664 C C . HIS A 1 90 ? 14.703 10.026 0.018 1.00 81.38 90 HIS A C 1
ATOM 666 O O . HIS A 1 90 ? 15.553 10.549 0.740 1.00 81.38 90 HIS A O 1
ATOM 672 N N . THR A 1 91 ? 15.047 9.193 -0.960 1.00 73.31 91 THR A N 1
ATOM 673 C CA . THR A 1 91 ? 16.446 9.061 -1.347 1.00 73.31 91 THR A CA 1
ATOM 674 C C . THR A 1 91 ? 16.864 10.349 -2.047 1.00 73.31 91 THR A C 1
ATOM 676 O O . THR A 1 91 ? 16.409 10.626 -3.158 1.00 73.31 91 THR A O 1
ATOM 679 N N . ALA A 1 92 ? 17.733 11.132 -1.409 1.00 59.72 92 ALA A N 1
ATOM 680 C CA . ALA A 1 92 ? 18.385 12.255 -2.061 1.00 59.72 92 ALA A CA 1
ATOM 681 C C . ALA A 1 92 ? 19.298 11.704 -3.160 1.00 59.72 92 ALA A C 1
ATOM 683 O O . ALA A 1 92 ? 20.395 11.221 -2.878 1.00 59.72 92 ALA A O 1
ATOM 684 N N . THR A 1 93 ? 18.858 11.752 -4.416 1.00 52.41 93 THR A N 1
ATOM 685 C CA . THR A 1 93 ? 19.796 11.551 -5.518 1.00 52.41 93 THR A CA 1
ATOM 686 C C . THR A 1 93 ? 20.442 12.900 -5.779 1.00 52.41 93 THR A C 1
ATOM 688 O O . THR A 1 93 ? 19.786 13.880 -6.129 1.00 52.41 93 THR A O 1
ATOM 691 N N . GLY A 1 94 ? 21.733 13.011 -5.469 1.00 46.91 94 GLY A N 1
ATOM 692 C CA . GLY A 1 94 ? 22.470 14.242 -5.707 1.00 46.91 94 GLY A CA 1
ATOM 693 C C . GLY A 1 94 ? 22.441 14.558 -7.196 1.00 46.91 94 GLY A C 1
ATOM 694 O O . GLY A 1 94 ? 23.117 13.881 -7.957 1.00 46.91 94 GLY A O 1
ATOM 695 N N . SER A 1 95 ? 21.652 15.557 -7.602 1.00 44.53 95 SER A N 1
ATOM 696 C CA . SER A 1 95 ? 21.711 16.233 -8.907 1.00 44.53 95 SER A CA 1
ATOM 697 C C . SER A 1 95 ? 21.883 15.336 -10.143 1.00 44.53 95 SER A C 1
ATOM 699 O O . SER A 1 95 ? 22.469 15.790 -11.128 1.00 44.53 95 SER A O 1
ATOM 701 N N . SER A 1 96 ? 21.467 14.066 -10.124 1.00 44.75 96 SER A N 1
ATOM 702 C CA . SER A 1 96 ? 21.868 13.165 -11.199 1.00 44.75 96 SER A CA 1
ATOM 703 C C . SER A 1 96 ? 20.978 13.443 -12.399 1.00 44.75 96 SER A C 1
ATOM 705 O O . SER A 1 96 ? 19.925 12.842 -12.536 1.00 44.75 96 SER A O 1
ATOM 707 N N . GLY A 1 97 ? 21.396 14.313 -13.318 1.00 50.81 97 GLY A N 1
ATOM 708 C CA . GLY A 1 97 ? 20.788 14.452 -14.651 1.00 50.81 97 GLY A CA 1
ATOM 709 C C . GLY A 1 97 ? 20.885 13.175 -15.509 1.00 50.81 97 GLY A C 1
ATOM 710 O O . GLY A 1 97 ? 20.889 13.255 -16.738 1.00 50.81 97 GLY A O 1
ATOM 711 N N . TYR A 1 98 ? 21.026 12.003 -14.878 1.00 51.84 98 TYR A N 1
ATOM 712 C CA . TYR A 1 98 ? 21.293 10.718 -15.494 1.00 51.84 98 TYR A CA 1
ATOM 713 C C . TYR A 1 98 ? 19.991 10.150 -16.010 1.00 51.84 98 TYR A C 1
ATOM 715 O O . TYR A 1 98 ? 19.101 9.765 -15.254 1.00 51.84 98 TYR A O 1
ATOM 723 N N . ARG A 1 99 ? 19.887 10.149 -17.336 1.00 61.34 99 ARG A N 1
ATOM 724 C CA . ARG A 1 99 ? 18.775 9.578 -18.077 1.00 61.34 99 ARG A CA 1
ATOM 725 C C . ARG A 1 99 ? 19.357 8.581 -19.060 1.00 61.34 99 ARG A C 1
ATOM 727 O O . ARG A 1 99 ? 19.852 8.957 -20.115 1.00 61.34 99 ARG A O 1
ATOM 734 N N . ASN A 1 100 ? 19.291 7.307 -18.698 1.00 63.16 100 ASN A N 1
ATOM 735 C CA . ASN A 1 100 ? 19.710 6.190 -19.538 1.00 63.16 100 ASN A CA 1
ATOM 736 C C . ASN A 1 100 ? 18.751 5.980 -20.734 1.00 63.16 100 ASN A C 1
ATOM 738 O O . ASN A 1 100 ? 19.068 5.256 -21.670 1.00 63.16 100 ASN A O 1
ATOM 742 N N . LYS A 1 101 ? 17.577 6.627 -20.732 1.00 70.38 101 LYS A N 1
ATOM 743 C CA . LYS A 1 101 ? 16.610 6.622 -21.831 1.00 70.38 101 LYS A CA 1
ATOM 744 C C . LYS A 1 101 ? 16.203 8.047 -22.162 1.00 70.38 101 LYS A C 1
ATOM 746 O O . LYS A 1 101 ? 15.772 8.798 -21.286 1.00 70.38 101 LYS A O 1
ATOM 751 N N . ALA A 1 102 ? 16.277 8.392 -23.440 1.00 71.62 102 ALA A N 1
ATOM 752 C CA . ALA A 1 102 ? 15.905 9.709 -23.934 1.00 71.62 102 ALA A CA 1
ATOM 753 C C . ALA A 1 102 ? 15.245 9.613 -25.315 1.00 71.62 102 ALA A C 1
ATOM 755 O O . ALA A 1 102 ? 15.476 8.670 -26.074 1.00 71.62 102 ALA A O 1
ATOM 756 N N . SER A 1 103 ? 14.368 10.570 -25.617 1.00 75.81 103 SER A N 1
ATOM 757 C CA . SER A 1 103 ? 13.694 10.679 -26.912 1.00 75.81 103 SER A CA 1
ATOM 758 C C . SER A 1 103 ? 13.952 12.061 -27.495 1.00 75.81 103 SER A C 1
ATOM 760 O O . SER A 1 103 ? 13.591 13.067 -26.887 1.00 75.81 103 SER A O 1
ATOM 762 N N . TYR A 1 104 ? 14.563 12.087 -28.673 1.00 75.50 104 TYR A N 1
ATOM 763 C CA . TYR A 1 104 ? 15.012 13.288 -29.367 1.00 75.50 104 TYR A CA 1
ATOM 764 C C . TYR A 1 104 ? 14.139 13.510 -30.588 1.00 75.50 104 TYR A C 1
ATOM 766 O O . TYR A 1 104 ? 13.965 12.594 -31.388 1.00 75.50 104 TYR A O 1
ATOM 774 N N . SER A 1 105 ? 13.613 14.720 -30.755 1.00 79.00 105 SER A N 1
ATOM 775 C CA . SER A 1 105 ? 13.138 15.159 -32.068 1.00 79.00 105 SER A CA 1
ATOM 776 C C . SER A 1 105 ? 14.358 15.510 -32.915 1.00 79.00 105 SER A C 1
ATOM 778 O O . SER A 1 105 ? 15.272 16.154 -32.407 1.00 79.00 105 SER A O 1
ATOM 780 N N . LEU A 1 106 ? 14.371 15.091 -34.176 1.00 76.94 106 LEU A N 1
ATOM 781 C CA . LEU A 1 106 ? 15.493 15.313 -35.089 1.00 76.94 106 LEU 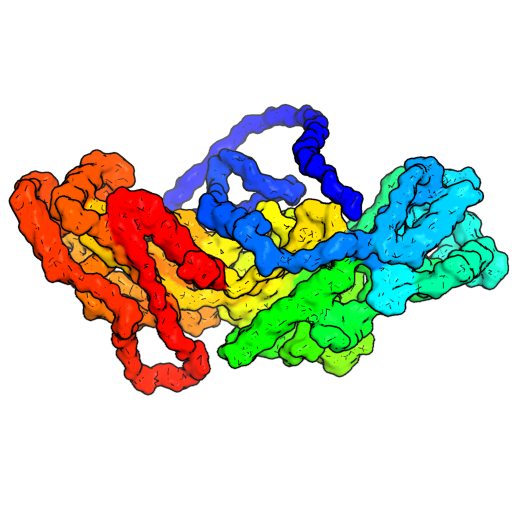A CA 1
ATOM 782 C C . LEU A 1 106 ? 15.116 16.308 -36.198 1.00 76.94 106 LEU A C 1
ATOM 784 O O . LEU A 1 106 ? 13.936 16.496 -36.500 1.00 76.94 106 LEU A O 1
ATOM 788 N N . GLY A 1 107 ? 16.124 16.934 -36.810 1.00 71.88 107 GLY A N 1
ATOM 789 C CA . GLY A 1 107 ? 15.969 17.810 -37.978 1.00 71.88 107 GLY A CA 1
ATOM 790 C C . GLY A 1 107 ? 15.975 19.314 -37.654 1.00 71.88 107 GLY A C 1
ATOM 791 O O . GLY A 1 107 ? 16.131 19.712 -36.498 1.00 71.88 107 GLY A O 1
ATOM 792 N N . PRO A 1 108 ? 15.825 20.192 -38.665 1.00 63.72 108 PRO A N 1
ATOM 793 C CA . PRO A 1 108 ? 16.065 21.640 -38.531 1.00 63.72 108 PRO A CA 1
ATOM 794 C C . PRO A 1 108 ? 15.030 22.385 -37.680 1.00 63.72 108 PRO A C 1
ATOM 796 O O . PRO A 1 108 ? 15.255 23.518 -37.269 1.00 63.72 108 PRO A O 1
ATOM 799 N N . GLN A 1 109 ? 13.908 21.739 -37.385 1.00 58.78 109 GLN A N 1
ATOM 800 C CA . GLN A 1 109 ? 12.863 22.233 -36.490 1.00 58.78 109 GLN A CA 1
ATOM 801 C C . GLN A 1 109 ? 13.223 22.087 -34.999 1.00 58.78 109 GLN A C 1
ATOM 803 O O . GLN A 1 109 ? 12.478 22.552 -34.138 1.00 58.78 109 GLN A O 1
ATOM 808 N N . PHE A 1 110 ? 14.381 21.496 -34.682 1.00 62.28 110 PHE A N 1
ATOM 809 C CA . PHE A 1 110 ? 14.904 21.387 -33.326 1.00 62.28 110 PHE A CA 1
ATOM 810 C C . PHE A 1 110 ? 16.260 22.109 -33.202 1.00 62.28 110 PHE A C 1
ATOM 812 O O . PHE A 1 110 ? 17.234 21.730 -33.845 1.00 62.28 110 PHE A O 1
ATOM 819 N N . ALA A 1 111 ? 16.317 23.162 -32.376 1.00 54.47 111 ALA A N 1
ATOM 820 C CA . ALA A 1 111 ? 17.498 24.022 -32.184 1.00 54.47 111 ALA A CA 1
ATOM 821 C C . ALA A 1 111 ? 18.003 24.065 -30.722 1.00 54.47 111 ALA A C 1
ATOM 823 O O . ALA A 1 111 ? 18.750 24.966 -30.347 1.00 54.47 111 ALA A O 1
ATOM 824 N N . GLY A 1 112 ? 17.565 23.130 -29.870 1.00 58.00 112 GLY A N 1
ATOM 825 C CA . GLY A 1 112 ? 17.938 23.095 -28.452 1.00 58.00 112 GLY A CA 1
ATOM 826 C C . GLY A 1 112 ? 19.138 22.191 -28.165 1.00 58.00 112 GLY A C 1
ATOM 827 O O . GLY A 1 112 ? 19.232 21.097 -28.718 1.00 58.00 112 GLY A O 1
ATOM 828 N N . VAL A 1 113 ? 20.016 22.606 -27.247 1.00 58.00 113 VAL A N 1
ATOM 829 C CA . VAL A 1 113 ? 21.012 21.712 -26.635 1.00 58.00 113 VAL A CA 1
ATOM 830 C C . VAL A 1 113 ? 20.263 20.772 -25.688 1.00 58.00 113 VAL A C 1
ATOM 832 O O . VAL A 1 113 ? 19.658 21.224 -24.717 1.00 58.00 113 VAL A O 1
ATOM 835 N N . GLN A 1 114 ? 20.253 19.472 -25.982 1.00 58.78 114 GLN A N 1
ATOM 836 C CA . GLN A 1 114 ? 19.748 18.465 -25.051 1.00 58.78 114 GLN A CA 1
ATOM 837 C C . GLN A 1 114 ? 20.929 17.847 -24.306 1.00 58.78 114 GLN A C 1
ATOM 839 O O . GLN A 1 114 ? 21.604 16.964 -24.826 1.00 58.78 114 GLN A O 1
ATOM 844 N N . GLU A 1 115 ? 21.178 18.323 -23.089 1.00 60.09 115 GLU A N 1
ATOM 845 C CA . GLU A 1 115 ? 22.160 17.718 -22.192 1.00 60.09 115 GLU A CA 1
ATOM 846 C C . GLU A 1 115 ? 21.494 16.592 -21.394 1.00 60.09 115 GLU A C 1
ATOM 848 O O . GLU A 1 115 ? 20.632 16.817 -20.544 1.00 60.09 115 GLU A O 1
ATOM 853 N N . THR A 1 116 ? 21.895 15.355 -21.665 1.00 63.19 116 THR A N 1
ATOM 854 C CA . THR A 1 116 ? 21.842 14.278 -20.669 1.00 63.19 116 THR A CA 1
ATOM 855 C C . THR A 1 116 ? 23.152 14.282 -19.891 1.00 63.19 116 THR A C 1
ATOM 857 O O . THR A 1 116 ? 24.146 14.832 -20.361 1.00 63.19 116 THR A O 1
ATOM 860 N N . CYS A 1 117 ? 23.218 13.651 -18.720 1.00 60.25 117 CYS A N 1
ATOM 861 C CA . CYS A 1 117 ? 24.511 13.494 -18.050 1.00 60.25 117 CYS A CA 1
ATOM 862 C C . CYS A 1 117 ? 25.288 12.229 -18.480 1.00 60.25 117 CYS A C 1
ATOM 864 O O . CYS A 1 117 ? 26.252 11.858 -17.813 1.00 60.25 117 CYS A O 1
ATOM 866 N N . ALA A 1 118 ? 24.887 11.576 -19.580 1.00 77.44 118 ALA A N 1
ATOM 867 C CA . ALA A 1 118 ? 25.635 10.493 -20.218 1.00 77.44 118 ALA A CA 1
ATOM 868 C C . ALA A 1 118 ? 26.314 11.028 -21.500 1.00 77.44 118 ALA A C 1
ATOM 870 O O . ALA A 1 118 ? 25.617 11.292 -22.489 1.00 77.44 118 ALA A O 1
ATOM 871 N N . PRO A 1 119 ? 27.646 11.237 -21.504 1.00 81.38 119 PRO A N 1
ATOM 872 C CA . PRO A 1 119 ? 28.366 11.817 -22.642 1.00 81.38 119 PRO A CA 1
ATOM 873 C C . PRO A 1 119 ? 28.114 11.091 -23.966 1.00 81.38 119 PRO A C 1
ATOM 875 O O . PRO A 1 119 ? 27.950 11.734 -25.000 1.00 81.38 119 PRO A O 1
ATOM 878 N N . GLU A 1 120 ? 28.007 9.767 -23.924 1.00 83.12 120 GLU A N 1
ATOM 879 C CA . GLU A 1 120 ? 27.812 8.896 -25.082 1.00 83.12 120 GLU A CA 1
ATOM 880 C C . GLU A 1 120 ? 26.421 9.101 -25.697 1.00 83.12 120 GLU A C 1
ATOM 882 O O . GLU A 1 120 ? 26.265 9.151 -26.917 1.00 83.12 120 GLU A O 1
ATOM 887 N N . VAL A 1 121 ? 25.398 9.305 -24.858 1.00 83.50 121 VAL A N 1
ATOM 888 C CA . VAL A 1 121 ? 24.032 9.616 -25.308 1.00 83.50 121 VAL A CA 1
ATOM 889 C C . VAL A 1 121 ? 23.990 10.998 -25.966 1.00 83.50 121 VAL A C 1
ATOM 891 O O . VAL A 1 121 ? 23.355 11.158 -27.008 1.00 83.50 121 VAL A O 1
ATOM 894 N N . ASN A 1 122 ? 24.696 11.985 -25.405 1.00 82.94 122 ASN A N 1
ATOM 895 C CA . ASN A 1 122 ? 24.789 13.326 -25.993 1.00 82.94 122 ASN A CA 1
ATOM 896 C C . ASN A 1 122 ? 25.517 13.303 -27.336 1.00 82.94 122 ASN A C 1
ATOM 898 O O . ASN A 1 122 ? 25.045 13.895 -28.304 1.00 82.94 122 ASN A O 1
ATOM 902 N N . GLN A 1 123 ? 26.648 12.602 -27.408 1.00 85.88 123 GLN A N 1
ATOM 903 C CA . GLN A 1 123 ? 27.424 12.462 -28.634 1.00 85.88 123 GLN A CA 1
ATOM 904 C C . GLN A 1 123 ? 26.607 11.769 -29.729 1.00 85.88 123 GLN A C 1
ATOM 906 O O . GLN A 1 123 ? 26.595 12.218 -30.875 1.00 85.88 123 GLN A O 1
ATOM 911 N N . LEU A 1 124 ? 25.866 10.718 -29.369 1.00 86.38 124 LEU A N 1
ATOM 912 C CA . LEU A 1 124 ? 24.943 10.036 -30.268 1.00 86.38 124 LEU A CA 1
ATOM 913 C C . LEU A 1 124 ? 23.819 10.955 -30.749 1.00 86.38 124 LEU A C 1
ATOM 915 O O . LEU A 1 124 ? 23.535 10.994 -31.943 1.00 86.38 124 LEU A O 1
ATOM 919 N N . ALA A 1 125 ? 23.199 11.715 -29.847 1.00 84.88 125 ALA A N 1
ATOM 920 C CA . ALA A 1 125 ? 22.149 12.661 -30.203 1.00 84.88 125 ALA A CA 1
ATOM 921 C C . ALA A 1 125 ? 22.655 13.743 -31.171 1.00 84.88 125 ALA A C 1
ATOM 923 O O . ALA A 1 125 ? 22.001 14.002 -32.181 1.00 84.88 125 ALA A O 1
ATOM 924 N N . LEU A 1 126 ? 23.836 14.318 -30.909 1.00 85.88 126 LEU A N 1
ATOM 925 C CA . LEU A 1 126 ? 24.489 15.274 -31.807 1.00 85.88 126 LEU A CA 1
ATOM 926 C C . LEU A 1 126 ? 24.744 14.654 -33.180 1.00 85.88 126 LEU A C 1
ATOM 928 O O . LEU A 1 126 ? 24.371 15.240 -34.193 1.00 85.88 126 LEU A O 1
ATOM 932 N N . ARG A 1 127 ? 25.292 13.434 -33.225 1.00 87.62 127 ARG A N 1
ATOM 933 C CA . ARG A 1 127 ? 25.586 12.773 -34.498 1.00 87.62 127 ARG A CA 1
ATOM 934 C C . ARG A 1 127 ? 24.324 12.447 -35.296 1.00 87.62 127 ARG A C 1
ATOM 936 O O . ARG A 1 127 ? 24.306 12.617 -36.511 1.00 87.62 127 ARG A O 1
ATOM 943 N N . LEU A 1 128 ? 23.255 12.004 -34.635 1.00 85.62 128 LEU A N 1
ATOM 944 C CA . LEU A 1 128 ? 21.960 11.774 -35.284 1.00 85.62 128 LEU A CA 1
ATOM 945 C C . LEU A 1 128 ? 21.329 13.077 -35.789 1.00 85.62 128 LEU A C 1
ATOM 947 O O . LEU A 1 128 ? 20.679 13.071 -36.831 1.00 85.62 128 LEU A O 1
ATOM 951 N N . GLN A 1 129 ? 21.531 14.189 -35.080 1.00 85.44 129 GLN A N 1
ATOM 952 C CA . GLN A 1 129 ? 21.070 15.505 -35.509 1.00 85.44 129 GLN A CA 1
ATOM 953 C C . GLN A 1 129 ? 21.839 16.009 -36.737 1.00 85.44 129 GLN A C 1
ATOM 955 O O . GLN A 1 129 ? 21.207 16.501 -37.668 1.00 85.44 129 GLN A O 1
ATOM 960 N N . GLU A 1 130 ? 23.165 15.851 -36.774 1.00 85.69 130 GLU A N 1
ATOM 961 C CA . GLU A 1 130 ? 23.989 16.151 -37.956 1.00 85.69 130 GLU A CA 1
ATOM 962 C C . GLU A 1 130 ? 23.512 15.343 -39.170 1.00 85.69 130 GLU A C 1
ATOM 964 O O . GLU A 1 130 ? 23.215 15.914 -40.217 1.00 85.69 130 GLU A O 1
ATOM 969 N N . LEU A 1 131 ? 23.316 14.029 -39.002 1.00 82.06 131 LEU A N 1
ATOM 970 C CA . LEU A 1 131 ? 22.788 13.154 -40.056 1.00 82.06 131 LEU A CA 1
ATOM 971 C C . LEU A 1 131 ? 21.394 13.591 -40.533 1.00 82.06 131 LEU A C 1
ATOM 973 O O . LEU A 1 131 ? 21.097 13.546 -41.726 1.00 82.06 131 LEU A O 1
ATOM 977 N N . ALA A 1 132 ? 20.532 14.032 -39.615 1.00 82.19 132 ALA A N 1
ATOM 978 C CA . ALA A 1 132 ? 19.214 14.545 -39.967 1.00 82.19 132 ALA A CA 1
ATOM 979 C C . ALA A 1 132 ? 19.278 15.891 -40.711 1.00 82.19 132 ALA A C 1
ATOM 981 O O . ALA A 1 132 ? 18.418 16.156 -41.548 1.00 82.19 132 ALA A O 1
ATOM 982 N N . GLN A 1 133 ? 20.277 16.731 -40.429 1.00 82.31 133 GLN A N 1
ATOM 983 C CA . GLN A 1 133 ? 20.511 18.008 -41.117 1.00 82.31 133 GLN A CA 1
ATOM 984 C C . GLN A 1 133 ? 21.144 17.831 -42.504 1.00 82.31 133 GLN A C 1
ATOM 986 O O . GLN A 1 133 ? 20.903 18.653 -43.384 1.00 82.31 133 GLN A O 1
ATOM 991 N N . GLU A 1 134 ? 21.916 16.762 -42.713 1.00 80.56 134 GLU A N 1
ATOM 992 C CA . GLU A 1 134 ? 22.469 16.379 -44.020 1.00 80.56 134 GLU A CA 1
ATOM 993 C C . GLU A 1 134 ? 21.397 15.810 -44.977 1.00 80.56 134 GLU A C 1
ATOM 995 O O . GLU A 1 134 ? 21.611 15.756 -46.190 1.00 80.56 134 GLU A O 1
ATOM 1000 N N . SER A 1 135 ? 20.232 15.401 -44.457 1.00 75.88 135 SER A N 1
ATOM 1001 C CA . SER A 1 135 ? 19.104 14.911 -45.260 1.00 75.88 135 SER A CA 1
ATOM 1002 C C . SER A 1 135 ? 18.503 16.012 -46.138 1.00 75.88 135 SER A C 1
ATOM 1004 O O . SER A 1 135 ? 18.181 17.102 -45.669 1.00 75.88 135 SER A O 1
ATOM 1006 N N . SER A 1 136 ? 18.248 15.695 -47.411 1.00 69.75 136 SER A N 1
ATOM 1007 C CA . SER A 1 136 ? 17.557 16.596 -48.344 1.00 69.75 136 SER A CA 1
ATOM 1008 C C . SER A 1 136 ? 16.078 16.815 -48.003 1.00 69.75 136 SER A C 1
ATOM 1010 O O . SER A 1 136 ? 15.490 17.791 -48.461 1.00 69.75 136 SER A O 1
ATOM 1012 N N . ASP A 1 137 ? 15.475 15.912 -47.220 1.00 73.50 137 ASP A N 1
ATOM 1013 C CA . ASP A 1 137 ? 14.132 16.072 -46.658 1.00 73.50 137 ASP A CA 1
ATOM 1014 C C . ASP A 1 137 ? 14.227 16.276 -45.131 1.00 73.50 137 ASP A C 1
ATOM 1016 O O . ASP A 1 137 ? 14.519 15.326 -44.395 1.00 73.50 137 ASP A O 1
ATOM 1020 N N . PRO A 1 138 ? 13.980 17.496 -44.628 1.00 60.69 138 PRO A N 1
ATOM 1021 C CA . PRO A 1 138 ? 14.055 17.806 -43.203 1.00 60.69 138 PRO A CA 1
ATOM 1022 C C . PRO A 1 138 ? 12.907 17.229 -42.357 1.00 60.69 138 PRO A C 1
ATOM 1024 O O . PRO A 1 138 ? 12.991 17.265 -41.129 1.00 60.69 138 PRO A O 1
ATOM 1027 N N . ALA A 1 139 ? 11.836 16.710 -42.972 1.00 64.88 139 ALA A N 1
ATOM 1028 C CA . ALA A 1 139 ? 10.734 16.039 -42.276 1.00 64.88 139 ALA A CA 1
ATOM 1029 C C . ALA A 1 139 ? 10.921 14.512 -42.190 1.00 64.88 139 ALA A C 1
ATOM 1031 O O . ALA A 1 139 ? 10.123 13.828 -41.540 1.00 64.88 139 ALA A O 1
ATOM 1032 N N . PHE A 1 140 ? 11.969 13.988 -42.834 1.00 76.19 140 PHE A N 1
ATOM 1033 C CA . PHE A 1 140 ? 12.264 12.562 -42.922 1.00 76.19 140 PHE A CA 1
ATOM 1034 C C . PHE A 1 140 ? 12.578 11.933 -41.557 1.00 76.19 140 PHE A C 1
ATOM 1036 O O . PHE A 1 140 ? 12.029 10.884 -41.215 1.00 76.19 140 PHE A O 1
ATOM 1043 N N . PHE A 1 141 ? 13.410 12.585 -40.740 1.00 73.25 141 PHE A N 1
ATOM 1044 C CA . PHE A 1 141 ? 13.697 12.143 -39.376 1.00 73.25 141 PHE A CA 1
ATOM 1045 C C . PHE A 1 141 ? 12.699 12.751 -38.397 1.00 73.25 141 PHE A C 1
ATOM 1047 O O . PHE A 1 141 ? 12.614 13.967 -38.256 1.00 73.25 141 PHE A O 1
ATOM 1054 N N . VAL A 1 142 ? 11.950 11.902 -37.693 1.00 75.50 142 VAL A N 1
ATOM 1055 C CA . VAL A 1 142 ? 10.891 12.357 -36.784 1.00 75.50 142 VAL A CA 1
ATOM 1056 C C . VAL A 1 142 ? 11.349 12.313 -35.334 1.00 75.50 142 VAL A C 1
ATOM 1058 O O . VAL A 1 142 ? 11.178 13.278 -34.590 1.00 75.50 142 VAL A O 1
ATOM 1061 N N . GLU A 1 143 ? 11.881 11.173 -34.903 1.00 83.81 143 GLU A N 1
ATOM 1062 C CA . GLU A 1 143 ? 12.257 10.943 -33.509 1.00 83.81 143 GLU A CA 1
ATOM 1063 C C . GLU A 1 143 ? 13.361 9.882 -33.428 1.00 83.81 143 GLU A C 1
ATOM 1065 O O . GLU A 1 143 ? 13.349 8.922 -34.194 1.00 83.81 143 GLU A O 1
ATOM 1070 N N . ALA A 1 144 ? 14.284 10.016 -32.481 1.00 86.00 144 ALA A N 1
ATOM 1071 C CA . ALA A 1 144 ? 15.183 8.945 -32.070 1.00 86.00 144 ALA A CA 1
ATOM 1072 C C . ALA A 1 144 ? 14.958 8.623 -30.593 1.00 86.00 144 ALA A C 1
ATOM 1074 O O . ALA A 1 144 ? 15.032 9.506 -29.741 1.00 86.00 144 ALA A O 1
ATOM 1075 N N . ALA A 1 145 ? 14.688 7.357 -30.284 1.00 87.00 145 ALA A N 1
ATOM 1076 C CA . ALA A 1 145 ? 14.658 6.854 -28.918 1.00 87.00 145 ALA A CA 1
ATOM 1077 C C . ALA A 1 145 ? 15.973 6.125 -28.633 1.00 87.00 145 ALA A C 1
ATOM 1079 O O . ALA A 1 145 ? 16.306 5.149 -29.307 1.00 87.00 145 ALA A O 1
ATOM 1080 N N . LEU A 1 146 ? 16.717 6.624 -27.649 1.00 89.12 146 LEU A N 1
ATOM 1081 C CA . LEU A 1 146 ? 18.027 6.113 -27.260 1.00 89.12 146 LEU A CA 1
ATOM 1082 C C . LEU A 1 146 ? 17.914 5.374 -25.931 1.00 89.12 146 LEU A C 1
ATOM 1084 O O . LEU A 1 146 ? 17.142 5.781 -25.055 1.00 89.12 146 LEU A O 1
ATOM 1088 N N . LYS A 1 147 ? 18.688 4.299 -25.790 1.00 89.06 147 LYS A N 1
ATOM 1089 C CA . LYS A 1 147 ? 18.728 3.480 -24.586 1.00 89.06 147 LYS A CA 1
ATOM 1090 C C . LYS A 1 147 ? 20.149 3.063 -24.241 1.00 89.06 147 LYS A C 1
ATOM 1092 O O . LYS A 1 147 ? 20.726 2.241 -24.941 1.00 89.06 147 LYS A O 1
ATOM 1097 N N . LEU A 1 148 ? 20.674 3.608 -23.155 1.00 89.81 148 LEU A N 1
ATOM 1098 C CA . LEU A 1 148 ? 21.939 3.248 -22.536 1.00 89.81 148 LEU A CA 1
ATOM 1099 C C . LEU A 1 148 ? 21.701 2.163 -21.492 1.00 89.81 148 LEU A C 1
ATOM 1101 O O . LEU A 1 148 ? 20.875 2.317 -20.597 1.00 89.81 148 LEU A O 1
ATOM 1105 N N . THR A 1 149 ? 22.434 1.067 -21.620 1.00 91.56 149 THR A N 1
ATOM 1106 C CA . THR A 1 149 ? 22.422 -0.026 -20.645 1.00 91.56 149 THR A CA 1
ATOM 1107 C C . THR A 1 149 ? 23.402 0.232 -19.505 1.00 91.56 149 THR A C 1
ATOM 1109 O O . THR A 1 149 ? 24.366 0.981 -19.671 1.00 91.56 149 THR A O 1
ATOM 1112 N N . ARG A 1 150 ? 23.249 -0.469 -18.376 1.00 89.69 150 ARG A N 1
ATOM 1113 C CA . ARG A 1 150 ? 24.235 -0.469 -17.273 1.00 89.69 150 ARG A CA 1
ATOM 1114 C C . ARG A 1 150 ? 25.635 -0.900 -17.712 1.00 89.69 150 ARG A C 1
ATOM 1116 O O . ARG A 1 150 ? 26.620 -0.524 -17.090 1.00 89.69 150 ARG A O 1
ATOM 1123 N N . ARG A 1 151 ? 25.733 -1.658 -18.808 1.00 89.06 151 ARG A N 1
ATOM 1124 C CA . ARG A 1 151 ? 27.001 -2.094 -19.415 1.00 89.06 151 ARG A CA 1
ATOM 1125 C C . ARG A 1 151 ? 27.648 -1.050 -20.325 1.00 89.06 151 ARG A C 1
ATOM 1127 O O . ARG A 1 151 ? 28.668 -1.348 -20.938 1.00 89.06 151 ARG A O 1
ATOM 1134 N N . GLY A 1 152 ? 27.040 0.125 -20.471 1.00 89.94 152 GLY A N 1
ATOM 1135 C CA . GLY A 1 152 ? 27.516 1.162 -21.380 1.00 89.94 152 GLY A CA 1
ATOM 1136 C C . GLY A 1 152 ? 27.158 0.921 -22.848 1.00 89.94 152 GLY A C 1
ATOM 1137 O O . GLY A 1 152 ? 27.611 1.667 -23.700 1.00 89.94 152 GLY A O 1
ATOM 1138 N N . THR A 1 153 ? 26.353 -0.095 -23.179 1.00 92.75 153 THR A N 1
ATOM 1139 C CA . THR A 1 153 ? 25.908 -0.322 -24.569 1.00 92.75 153 THR A CA 1
ATOM 1140 C C . THR A 1 153 ? 24.673 0.511 -24.909 1.00 92.75 153 THR A C 1
ATOM 1142 O O . THR A 1 153 ? 23.815 0.705 -24.044 1.00 92.75 153 THR A O 1
ATOM 1145 N N . LEU A 1 154 ? 24.576 0.977 -26.158 1.00 91.94 154 LEU A N 1
ATOM 1146 C CA . LEU A 1 154 ? 23.523 1.852 -26.668 1.00 91.94 154 LEU A CA 1
ATOM 1147 C C . LEU A 1 154 ? 22.651 1.158 -27.721 1.00 91.94 154 LEU A C 1
ATOM 1149 O O . LEU A 1 154 ? 23.128 0.670 -28.748 1.00 91.94 154 LEU A O 1
ATOM 1153 N N . GLY A 1 155 ? 21.343 1.187 -27.484 1.00 93.25 155 GLY A N 1
ATOM 1154 C CA . GLY A 1 155 ? 20.311 0.851 -28.455 1.00 93.25 155 GLY A CA 1
ATOM 1155 C C . GLY A 1 155 ? 19.661 2.110 -29.013 1.00 93.25 155 GLY A C 1
ATOM 1156 O O . GLY A 1 155 ? 19.331 3.034 -28.268 1.00 93.25 155 GLY A O 1
ATOM 1157 N N . VAL A 1 156 ? 19.437 2.128 -30.322 1.00 92.50 156 VAL A N 1
ATOM 1158 C CA . VAL A 1 156 ? 18.797 3.230 -31.041 1.00 92.50 156 VAL A CA 1
ATOM 1159 C C . VAL A 1 156 ? 17.552 2.722 -31.740 1.00 92.50 156 VAL A C 1
ATOM 1161 O O . VAL A 1 156 ? 17.569 1.690 -32.411 1.00 92.50 156 VAL A O 1
ATOM 1164 N N . LYS A 1 157 ? 16.467 3.477 -31.621 1.00 92.69 157 LYS A N 1
ATOM 1165 C CA . LYS A 1 157 ? 15.294 3.337 -32.474 1.00 92.69 157 LYS A CA 1
ATOM 1166 C C . LYS A 1 157 ? 15.042 4.644 -33.202 1.00 92.69 157 LYS A C 1
ATOM 1168 O O . LYS A 1 157 ? 14.753 5.658 -32.571 1.00 92.69 157 LYS A O 1
ATOM 1173 N N . LEU A 1 158 ? 15.096 4.589 -34.524 1.00 91.12 158 LEU A N 1
ATOM 1174 C CA . LEU A 1 158 ? 14.778 5.698 -35.411 1.00 91.12 158 LEU A CA 1
ATOM 1175 C C . LEU A 1 158 ? 13.302 5.647 -35.810 1.00 91.12 158 LEU A C 1
ATOM 1177 O O . LEU A 1 158 ? 12.771 4.596 -36.158 1.00 91.12 158 LEU A O 1
ATOM 1181 N N . VAL A 1 159 ? 12.632 6.789 -35.775 1.00 89.19 159 VAL A N 1
ATOM 1182 C CA . VAL A 1 159 ? 11.289 6.974 -36.319 1.00 89.19 159 VAL A CA 1
ATOM 1183 C C . VAL A 1 159 ? 11.417 7.834 -37.565 1.00 89.19 159 VAL A C 1
ATOM 1185 O O . VAL A 1 159 ? 11.792 9.004 -37.484 1.00 89.19 159 VAL A O 1
ATOM 1188 N N . LEU A 1 160 ? 11.119 7.229 -38.709 1.00 87.88 160 LEU A N 1
ATOM 1189 C CA . LEU A 1 160 ? 11.299 7.806 -40.036 1.00 87.88 160 LEU A CA 1
ATOM 1190 C C . LEU A 1 160 ? 9.937 8.113 -40.665 1.00 87.88 160 LEU A C 1
ATOM 1192 O O . LEU A 1 160 ? 8.955 7.415 -40.405 1.00 87.88 160 LEU A O 1
ATOM 1196 N N . ARG A 1 161 ? 9.860 9.143 -41.503 1.00 84.81 161 ARG A N 1
ATOM 1197 C CA . ARG A 1 161 ? 8.653 9.532 -42.239 1.00 84.81 161 ARG A CA 1
ATOM 1198 C C . ARG A 1 161 ? 8.742 9.067 -43.692 1.00 84.81 161 ARG A C 1
ATOM 1200 O O . ARG A 1 161 ? 9.744 9.305 -44.348 1.00 84.81 161 ARG A O 1
ATOM 1207 N N . GLY A 1 162 ? 7.669 8.460 -44.201 1.00 82.12 162 GLY A N 1
ATOM 1208 C CA . GLY A 1 162 ? 7.552 8.069 -45.610 1.00 82.12 162 GLY A CA 1
ATOM 1209 C C . GLY A 1 162 ? 8.303 6.778 -45.955 1.00 82.12 162 GLY A C 1
ATOM 1210 O O . GLY A 1 162 ? 9.519 6.689 -45.833 1.00 82.12 162 GLY A O 1
ATOM 1211 N N . GLN A 1 163 ? 7.573 5.764 -46.426 1.00 80.81 163 GLN A N 1
ATOM 1212 C CA . GLN A 1 163 ? 8.132 4.440 -46.733 1.00 80.81 163 GLN A CA 1
ATOM 1213 C C . GLN A 1 163 ? 9.144 4.452 -47.878 1.00 80.81 163 GLN A C 1
ATOM 1215 O O . GLN A 1 163 ? 10.198 3.834 -47.756 1.00 80.81 163 GLN A O 1
ATOM 1220 N N . GLU A 1 164 ? 8.860 5.177 -48.958 1.00 79.62 164 GLU A N 1
ATOM 1221 C CA . GLU A 1 164 ? 9.773 5.286 -50.102 1.00 79.62 164 GLU A CA 1
ATOM 1222 C C . GLU A 1 164 ? 11.033 6.081 -49.748 1.00 79.62 164 GLU A C 1
ATOM 1224 O O . GLU A 1 164 ? 12.139 5.652 -50.072 1.00 79.62 164 GLU A O 1
ATOM 1229 N N . ALA A 1 165 ? 10.881 7.186 -49.009 1.00 79.88 165 ALA A N 1
ATOM 1230 C CA . ALA A 1 165 ? 12.004 7.974 -48.507 1.00 79.88 165 ALA A CA 1
ATOM 1231 C C . ALA A 1 165 ? 12.889 7.146 -47.560 1.00 79.88 165 ALA A C 1
ATOM 1233 O O . ALA A 1 165 ? 14.111 7.159 -47.694 1.00 79.88 165 ALA A O 1
ATOM 1234 N N . ALA A 1 166 ? 12.281 6.359 -46.664 1.00 82.12 166 ALA A N 1
ATOM 1235 C CA . ALA A 1 166 ? 13.008 5.474 -45.758 1.00 82.12 166 ALA A CA 1
ATOM 1236 C C . ALA A 1 166 ? 13.761 4.374 -46.509 1.00 82.12 166 ALA A C 1
ATOM 1238 O O . ALA A 1 166 ? 14.942 4.173 -46.245 1.00 82.12 166 ALA A O 1
ATOM 1239 N N . ALA A 1 167 ? 13.121 3.706 -47.472 1.00 79.44 167 ALA A N 1
ATOM 1240 C CA . ALA A 1 167 ? 13.778 2.689 -48.292 1.00 79.44 167 ALA A CA 1
ATOM 1241 C C . ALA A 1 167 ? 14.949 3.281 -49.095 1.00 79.44 167 ALA A C 1
ATOM 1243 O O . ALA A 1 167 ? 16.053 2.738 -49.064 1.00 79.44 167 ALA A O 1
ATOM 1244 N N . SER A 1 168 ? 14.735 4.440 -49.730 1.00 81.56 168 SER A N 1
ATOM 1245 C CA . SER A 1 168 ? 15.765 5.150 -50.492 1.00 81.56 168 SER A CA 1
ATOM 1246 C C . SER A 1 168 ? 16.948 5.565 -49.617 1.00 81.56 168 SER A C 1
ATOM 1248 O O . SER A 1 168 ? 18.094 5.364 -50.012 1.00 81.56 168 SER A O 1
ATOM 1250 N N . TRP A 1 169 ? 16.695 6.133 -48.435 1.00 79.06 169 TRP A N 1
ATOM 1251 C CA . TRP A 1 169 ? 17.753 6.570 -47.520 1.00 79.06 169 TRP A CA 1
ATOM 1252 C C . TRP A 1 169 ? 18.536 5.392 -46.932 1.00 79.06 169 TRP A C 1
ATOM 1254 O O . TRP A 1 169 ? 19.762 5.437 -46.837 1.00 79.06 169 TRP A O 1
ATOM 1264 N N . LEU A 1 170 ? 17.840 4.303 -46.595 1.00 78.19 170 LEU A N 1
ATOM 1265 C CA . LEU A 1 170 ? 18.466 3.070 -46.123 1.00 78.19 170 LEU A CA 1
ATOM 1266 C C . LEU A 1 170 ? 19.188 2.302 -47.246 1.00 78.19 170 LEU A C 1
ATOM 1268 O O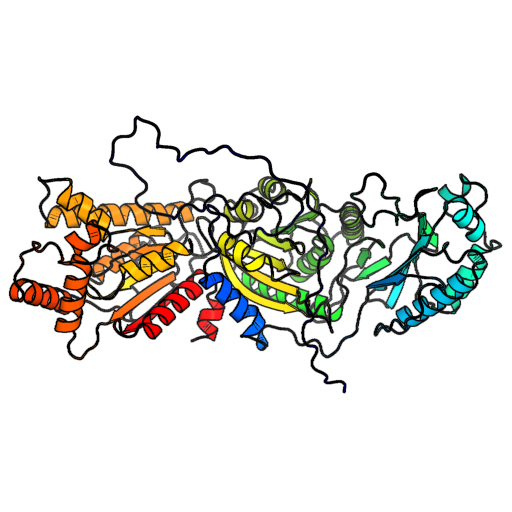 . LEU A 1 170 ? 19.840 1.298 -46.975 1.00 78.19 170 LEU A O 1
ATOM 1272 N N . GLY A 1 171 ? 19.090 2.744 -48.504 1.00 72.62 171 GLY A N 1
ATOM 1273 C CA . GLY A 1 171 ? 19.658 2.023 -49.642 1.00 72.62 171 GLY A CA 1
ATOM 1274 C C . GLY A 1 171 ? 19.073 0.617 -49.806 1.00 72.62 171 GLY A C 1
ATOM 1275 O O . GLY A 1 171 ? 19.727 -0.254 -50.375 1.00 72.62 171 GLY A O 1
ATOM 1276 N N . LEU A 1 172 ? 17.866 0.388 -49.283 1.00 65.94 172 LEU A N 1
ATOM 1277 C CA . LEU A 1 172 ? 17.138 -0.859 -49.448 1.00 65.94 172 LEU A CA 1
ATOM 1278 C C . LEU A 1 172 ? 16.444 -0.778 -50.810 1.00 65.94 172 LEU A C 1
ATOM 1280 O O . LEU A 1 172 ? 15.666 0.145 -51.062 1.00 65.94 172 LEU A O 1
ATOM 1284 N N . GLY A 1 173 ? 16.734 -1.723 -51.711 1.00 57.31 173 GLY A N 1
ATOM 1285 C CA . GLY A 1 173 ? 15.949 -1.887 -52.935 1.00 57.31 173 GLY A CA 1
ATOM 1286 C C . GLY A 1 173 ? 14.461 -2.082 -52.609 1.00 57.31 173 GLY A C 1
ATOM 1287 O O . GLY A 1 173 ? 14.108 -2.283 -51.449 1.00 57.31 173 GLY A O 1
ATOM 1288 N N . LEU A 1 174 ? 13.598 -1.984 -53.630 1.00 54.94 174 LEU A N 1
ATOM 1289 C CA . LEU A 1 174 ? 12.122 -2.082 -53.586 1.00 54.94 174 LEU A CA 1
ATOM 1290 C C . LEU A 1 174 ? 11.523 -2.859 -52.382 1.00 54.94 174 LEU A C 1
ATOM 1292 O O . LEU A 1 174 ? 12.102 -3.860 -51.964 1.00 54.94 174 LEU A O 1
ATOM 1296 N N . PRO A 1 175 ? 10.296 -2.515 -51.918 1.00 54.81 175 PRO A N 1
ATOM 1297 C CA . PRO A 1 175 ? 9.719 -2.843 -50.596 1.00 54.81 175 PRO A CA 1
ATOM 1298 C C . PRO A 1 175 ? 9.860 -4.279 -50.059 1.00 54.81 175 PRO A C 1
ATOM 1300 O O . PRO A 1 175 ? 9.715 -4.496 -48.861 1.00 54.81 175 PRO A O 1
ATOM 1303 N N . GLN A 1 176 ? 10.122 -5.258 -50.921 1.00 50.94 176 GLN A N 1
ATOM 1304 C CA . GLN A 1 176 ? 10.306 -6.663 -50.581 1.00 50.94 176 GLN A CA 1
ATOM 1305 C C . GLN A 1 176 ? 11.679 -6.969 -49.949 1.00 50.94 176 GLN A C 1
ATOM 1307 O O . GLN A 1 176 ? 11.741 -7.828 -49.081 1.00 50.94 176 GLN A O 1
ATOM 1312 N N . GLN A 1 177 ? 12.751 -6.234 -50.285 1.00 49.34 177 GLN A N 1
ATOM 1313 C CA . GLN A 1 177 ? 14.072 -6.394 -49.640 1.00 49.34 177 GLN A CA 1
ATOM 1314 C C . GLN A 1 177 ? 14.153 -5.722 -48.259 1.00 49.34 177 GLN A C 1
ATOM 1316 O O . GLN A 1 177 ? 14.957 -6.113 -47.417 1.00 49.34 177 GLN A O 1
ATOM 1321 N N . VAL A 1 178 ? 13.273 -4.750 -47.995 1.00 51.19 178 VAL A N 1
ATOM 1322 C CA . VAL A 1 178 ? 13.116 -4.099 -46.683 1.00 51.19 178 VAL A CA 1
ATOM 1323 C C . VAL A 1 178 ? 12.650 -5.096 -45.610 1.00 51.19 178 VAL A C 1
ATOM 1325 O O . VAL A 1 178 ? 12.988 -4.937 -44.440 1.00 51.19 178 VAL A O 1
ATOM 1328 N N . ALA A 1 179 ? 11.910 -6.141 -46.001 1.00 50.91 179 ALA A N 1
ATOM 1329 C CA . ALA A 1 179 ? 11.387 -7.154 -45.084 1.00 50.91 179 ALA A CA 1
ATOM 1330 C C . ALA A 1 179 ? 12.454 -8.153 -44.592 1.00 50.91 179 ALA A C 1
ATOM 1332 O O . ALA A 1 179 ? 12.311 -8.681 -43.491 1.00 50.91 179 ALA A O 1
ATOM 1333 N N . ASP A 1 180 ? 13.524 -8.366 -45.367 1.00 54.12 180 ASP A N 1
ATOM 1334 C CA . ASP A 1 180 ? 14.559 -9.369 -45.068 1.00 54.12 180 ASP A CA 1
ATOM 1335 C C . ASP A 1 180 ? 15.759 -8.799 -44.281 1.00 54.12 180 ASP A C 1
ATOM 1337 O O . ASP A 1 180 ? 16.616 -9.555 -43.831 1.00 54.12 180 ASP A O 1
ATOM 1341 N N . GLY A 1 181 ? 15.805 -7.481 -44.043 1.00 54.06 181 GLY A N 1
ATOM 1342 C CA . GLY A 1 181 ? 16.536 -6.882 -42.915 1.00 54.06 181 GLY A CA 1
ATOM 1343 C C . GLY A 1 181 ? 18.068 -6.789 -42.987 1.00 54.06 181 GLY A C 1
ATOM 1344 O O . GLY A 1 181 ? 18.671 -6.419 -41.982 1.00 54.06 181 GLY A O 1
ATOM 1345 N N . PHE A 1 182 ? 18.720 -7.066 -44.121 1.00 56.81 182 PHE A N 1
ATOM 1346 C CA . PHE A 1 182 ? 20.188 -6.987 -44.218 1.00 56.81 182 PHE A CA 1
ATOM 1347 C C . PHE A 1 182 ? 20.670 -5.991 -45.279 1.00 56.81 182 PHE A C 1
ATOM 1349 O O . PHE A 1 182 ? 20.458 -6.173 -46.476 1.00 56.81 182 PHE A O 1
ATOM 1356 N N . CYS A 1 183 ? 21.376 -4.949 -44.831 1.00 58.66 183 CYS A N 1
ATOM 1357 C CA . CYS A 1 183 ? 22.119 -4.037 -45.699 1.00 58.66 183 CYS A CA 1
ATOM 1358 C C . CYS A 1 183 ? 23.376 -4.729 -46.252 1.00 58.66 183 CYS A C 1
ATOM 1360 O O . CYS A 1 183 ? 24.134 -5.338 -45.497 1.00 58.66 183 CYS A O 1
ATOM 1362 N N . THR A 1 184 ? 23.647 -4.596 -47.551 1.00 63.72 184 THR A N 1
ATOM 1363 C CA . THR A 1 184 ? 24.932 -5.002 -48.145 1.00 63.72 184 THR A CA 1
ATOM 1364 C C . THR A 1 184 ? 26.045 -4.039 -47.712 1.00 63.72 184 THR A C 1
ATOM 1366 O O . THR A 1 184 ? 25.775 -2.848 -47.516 1.00 63.72 184 THR A O 1
ATOM 1369 N N . GLU A 1 185 ? 27.292 -4.519 -47.586 1.00 67.00 185 GLU A N 1
ATOM 1370 C CA . GLU A 1 185 ? 28.447 -3.718 -47.117 1.00 67.00 185 GLU A CA 1
ATOM 1371 C C . GLU A 1 185 ? 28.682 -2.430 -47.932 1.00 67.00 185 GLU A C 1
ATOM 1373 O O . GLU A 1 185 ? 29.177 -1.447 -47.385 1.00 67.00 185 GLU A O 1
ATOM 1378 N N . ASP A 1 186 ? 28.247 -2.401 -49.196 1.00 69.94 186 ASP A N 1
ATOM 1379 C CA . ASP A 1 186 ? 28.399 -1.255 -50.106 1.00 69.94 186 ASP A CA 1
ATOM 1380 C C . ASP A 1 186 ? 27.197 -0.286 -50.129 1.00 69.94 186 ASP A C 1
ATOM 1382 O O . ASP A 1 186 ? 27.165 0.659 -50.918 1.00 69.94 186 ASP A O 1
ATOM 1386 N N . SER A 1 187 ? 26.173 -0.502 -49.298 1.00 68.12 187 SER A N 1
ATOM 1387 C CA . SER A 1 187 ? 24.992 0.376 -49.274 1.00 68.12 187 SER A CA 1
ATOM 1388 C C . SER A 1 187 ? 25.290 1.740 -48.617 1.00 68.12 187 SER A C 1
ATOM 1390 O O . SER A 1 187 ? 26.095 1.824 -47.684 1.00 68.12 187 SER A O 1
ATOM 1392 N N . PRO A 1 188 ? 24.592 2.827 -49.007 1.00 68.75 188 PRO A N 1
ATOM 1393 C CA . PRO A 1 188 ? 24.634 4.100 -48.281 1.00 68.75 188 PRO A CA 1
ATOM 1394 C C . PRO A 1 188 ? 24.342 3.947 -46.779 1.00 68.75 188 PRO A C 1
ATOM 1396 O O . PRO A 1 188 ? 24.961 4.632 -45.961 1.00 68.75 188 PRO A O 1
ATOM 1399 N N . ALA A 1 189 ? 23.474 2.995 -46.405 1.00 67.81 189 ALA A N 1
ATOM 1400 C CA . ALA A 1 189 ? 23.222 2.652 -45.010 1.00 67.81 189 ALA A CA 1
ATOM 1401 C C . ALA A 1 189 ? 24.451 2.103 -44.283 1.00 67.81 189 ALA A C 1
ATOM 1403 O O . ALA A 1 189 ? 24.710 2.488 -43.143 1.00 67.81 189 ALA A O 1
ATOM 1404 N N . ALA A 1 190 ? 25.241 1.253 -44.942 1.00 70.81 190 ALA A N 1
ATOM 1405 C CA . ALA A 1 190 ? 26.482 0.737 -44.376 1.00 70.81 190 ALA A CA 1
ATOM 1406 C C . ALA A 1 190 ? 27.502 1.858 -44.111 1.00 70.81 190 ALA A C 1
ATOM 1408 O O . ALA A 1 190 ? 28.205 1.816 -43.099 1.00 70.81 190 ALA A O 1
ATOM 1409 N N . SER A 1 191 ? 27.538 2.894 -44.960 1.00 79.62 191 SER A N 1
ATOM 1410 C CA . SER A 1 191 ? 28.443 4.041 -44.804 1.00 79.62 191 SER A CA 1
ATOM 1411 C C . SER A 1 191 ? 28.140 4.866 -43.550 1.00 79.62 191 SER A C 1
ATOM 1413 O O . SER A 1 191 ? 29.022 5.034 -42.702 1.00 79.62 191 SER A O 1
ATOM 1415 N N . TRP A 1 192 ? 26.902 5.344 -43.370 1.00 79.81 192 TRP A N 1
ATOM 1416 C CA . TRP A 1 192 ? 26.584 6.158 -42.190 1.00 79.81 192 TRP A CA 1
ATOM 1417 C C . TRP A 1 192 ? 26.561 5.321 -40.912 1.00 79.81 192 TRP A C 1
ATOM 1419 O O . TRP A 1 192 ? 26.979 5.815 -39.870 1.00 79.81 192 TRP A O 1
ATOM 1429 N N . HIS A 1 193 ? 26.148 4.051 -40.972 1.00 80.56 193 HIS A N 1
ATOM 1430 C CA . HIS A 1 193 ? 26.224 3.156 -39.819 1.00 80.56 193 HIS A CA 1
ATOM 1431 C C . HIS A 1 193 ? 27.680 2.974 -39.364 1.00 80.56 193 HIS A C 1
ATOM 1433 O O . HIS A 1 193 ? 27.975 3.111 -38.175 1.00 80.56 193 HIS A O 1
ATOM 1439 N N . LYS A 1 194 ? 28.613 2.736 -40.297 1.00 83.56 194 LYS A N 1
ATOM 1440 C CA . LYS A 1 194 ? 30.047 2.645 -39.987 1.00 83.56 194 LYS A CA 1
ATOM 1441 C C . LYS A 1 194 ? 30.562 3.937 -39.358 1.00 83.56 194 LYS A C 1
ATOM 1443 O O . LYS A 1 194 ? 31.313 3.874 -38.386 1.00 83.56 194 LYS A O 1
ATOM 1448 N N . GLN A 1 195 ? 30.146 5.095 -39.872 1.00 85.69 195 GLN A N 1
ATOM 1449 C CA . GLN A 1 195 ? 30.479 6.387 -39.269 1.00 85.69 195 GLN A CA 1
ATOM 1450 C C . GLN A 1 195 ? 29.894 6.519 -37.862 1.00 85.69 195 GLN A C 1
ATOM 1452 O O . GLN A 1 195 ? 30.635 6.849 -36.945 1.00 85.69 195 GLN A O 1
ATOM 1457 N N . LEU A 1 196 ? 28.611 6.196 -37.666 1.00 86.38 196 LEU A N 1
ATOM 1458 C CA . LEU A 1 196 ? 27.953 6.272 -36.365 1.00 86.38 196 LEU A CA 1
ATOM 1459 C C . LEU A 1 196 ? 28.667 5.394 -35.336 1.00 86.38 196 LEU A C 1
ATOM 1461 O O . LEU A 1 196 ? 28.970 5.871 -34.251 1.00 86.38 196 LEU A O 1
ATOM 1465 N N . LYS A 1 197 ? 29.004 4.153 -35.694 1.00 87.00 197 LYS A N 1
ATOM 1466 C CA . LYS A 1 197 ? 29.729 3.222 -34.822 1.00 87.00 197 LYS A CA 1
ATOM 1467 C C . LYS A 1 197 ? 31.179 3.641 -34.570 1.00 87.00 197 LYS A C 1
ATOM 1469 O O . LYS A 1 197 ? 31.730 3.350 -33.517 1.00 87.00 197 LYS A O 1
ATOM 1474 N N . THR A 1 198 ? 31.813 4.316 -35.527 1.00 89.88 198 THR A N 1
ATOM 1475 C CA . THR A 1 198 ? 33.159 4.879 -35.333 1.00 89.88 198 THR A CA 1
ATOM 1476 C C . THR A 1 198 ? 33.116 6.068 -34.374 1.00 89.88 198 THR A C 1
ATOM 1478 O O . THR A 1 198 ? 34.008 6.218 -33.546 1.00 89.88 198 THR A O 1
ATOM 1481 N N . SER A 1 199 ? 32.079 6.904 -34.475 1.00 88.06 199 SER A N 1
ATOM 1482 C CA . SER A 1 199 ? 31.885 8.068 -33.610 1.00 88.06 199 SER A CA 1
ATOM 1483 C C . SER A 1 199 ? 31.394 7.690 -32.213 1.00 88.06 199 SER A C 1
ATOM 1485 O O . SER A 1 199 ? 31.824 8.315 -31.253 1.00 88.06 199 SER A O 1
ATOM 1487 N N . VAL A 1 200 ? 30.518 6.690 -32.101 1.00 91.06 200 VAL A N 1
ATOM 1488 C CA . VAL A 1 200 ? 29.912 6.217 -30.847 1.00 91.06 200 VAL A CA 1
ATOM 1489 C C . VAL A 1 200 ? 29.998 4.682 -30.799 1.00 91.06 200 VAL A C 1
ATOM 1491 O O . VAL A 1 200 ? 29.041 3.992 -31.175 1.00 91.06 200 VAL A O 1
ATOM 1494 N N . PRO A 1 201 ? 31.156 4.125 -30.393 1.00 92.69 201 PRO A N 1
ATOM 1495 C CA . PRO A 1 201 ? 31.401 2.678 -30.360 1.00 92.69 201 PRO A CA 1
ATOM 1496 C C . PRO A 1 201 ? 30.420 1.880 -29.496 1.00 92.69 201 PRO A C 1
ATOM 1498 O O . PRO A 1 201 ? 30.249 0.679 -29.704 1.00 92.69 201 PRO A O 1
ATOM 1501 N N . GLU A 1 202 ? 29.766 2.541 -28.545 1.00 94.06 202 GLU A N 1
ATOM 1502 C CA . GLU A 1 202 ? 28.782 1.977 -27.629 1.00 94.06 202 GLU A CA 1
ATOM 1503 C C . GLU A 1 202 ? 27.499 1.524 -28.342 1.00 94.06 202 GLU A C 1
ATOM 1505 O O . GLU A 1 202 ? 26.783 0.668 -27.817 1.00 94.06 202 GLU A O 1
ATOM 1510 N N . VAL A 1 203 ? 27.193 2.059 -29.535 1.00 93.25 203 VAL A N 1
ATOM 1511 C CA . VAL A 1 203 ? 26.002 1.680 -30.314 1.00 93.25 203 VAL A CA 1
ATOM 1512 C C . VAL A 1 203 ? 26.103 0.226 -30.775 1.00 93.25 203 VAL A C 1
ATOM 1514 O O . VAL A 1 203 ? 26.891 -0.125 -31.654 1.00 93.25 203 VAL A O 1
ATOM 1517 N N . CYS A 1 204 ? 25.254 -0.628 -30.203 1.00 93.62 204 CYS A N 1
ATOM 1518 C CA . CYS A 1 204 ? 25.223 -2.067 -30.471 1.00 93.62 204 CYS A CA 1
ATOM 1519 C C . CYS A 1 204 ? 23.967 -2.526 -31.226 1.00 93.62 204 CYS A C 1
ATOM 1521 O O . CYS A 1 204 ? 23.973 -3.608 -31.808 1.00 93.62 204 CYS A O 1
ATOM 1523 N N . SER A 1 205 ? 22.915 -1.704 -31.237 1.00 92.56 205 SER A N 1
ATOM 1524 C CA . SER A 1 205 ? 21.637 -1.992 -31.889 1.00 92.56 205 SER A CA 1
ATOM 1525 C C . SER A 1 205 ? 21.079 -0.718 -32.510 1.00 92.56 205 SER A C 1
ATOM 1527 O O . SER A 1 205 ? 20.923 0.290 -31.822 1.00 92.56 205 SER A O 1
ATOM 1529 N N . VAL A 1 206 ? 20.675 -0.782 -33.775 1.00 91.56 206 VAL A N 1
ATOM 1530 C CA . VAL A 1 206 ? 19.882 0.250 -34.442 1.00 91.56 206 VAL A CA 1
ATOM 1531 C C . VAL A 1 206 ? 18.661 -0.410 -35.060 1.00 91.56 206 VAL A C 1
ATOM 1533 O O . VAL A 1 206 ? 18.767 -1.322 -35.875 1.00 91.56 206 VAL A O 1
ATOM 1536 N N . THR A 1 207 ? 17.490 0.081 -34.686 1.00 92.19 207 THR A N 1
ATOM 1537 C CA . THR A 1 207 ? 16.200 -0.304 -35.254 1.00 92.19 207 THR A CA 1
ATOM 1538 C C . THR A 1 207 ? 15.532 0.912 -35.868 1.00 92.19 207 THR A C 1
ATOM 1540 O O . THR A 1 207 ? 15.865 2.052 -35.534 1.00 92.19 207 THR A O 1
ATOM 1543 N N . TYR A 1 208 ? 14.562 0.687 -36.743 1.00 90.94 208 TYR A N 1
ATOM 1544 C CA . TYR A 1 208 ? 13.750 1.760 -37.290 1.00 90.94 208 TYR A CA 1
ATOM 1545 C C . TYR A 1 208 ? 12.269 1.388 -37.356 1.00 90.94 208 TYR A C 1
ATOM 1547 O O . TYR A 1 208 ? 11.885 0.221 -37.433 1.00 90.94 208 TYR A O 1
ATOM 1555 N N . GLN A 1 209 ? 11.426 2.411 -37.310 1.00 90.06 209 GLN A N 1
ATOM 1556 C CA . GLN A 1 209 ? 10.002 2.342 -37.602 1.00 90.06 209 GLN A CA 1
ATOM 1557 C C . GLN A 1 209 ? 9.665 3.437 -38.598 1.00 90.06 209 GLN A C 1
ATOM 1559 O O . GLN A 1 209 ? 10.089 4.581 -38.435 1.00 90.06 209 GLN A O 1
ATOM 1564 N N . VAL A 1 210 ? 8.858 3.098 -39.595 1.00 85.94 210 VAL A N 1
ATOM 1565 C CA . VAL A 1 210 ? 8.366 4.075 -40.561 1.00 85.94 210 VAL A CA 1
ATOM 1566 C C . VAL A 1 210 ? 6.947 4.488 -40.181 1.00 85.94 210 VAL A C 1
ATOM 1568 O O . VAL A 1 210 ? 6.095 3.639 -39.909 1.00 85.94 210 VAL A O 1
ATOM 1571 N N . ALA A 1 211 ? 6.691 5.794 -40.138 1.00 77.19 211 ALA A N 1
ATOM 1572 C CA . ALA A 1 211 ? 5.348 6.341 -40.009 1.00 77.19 211 ALA A CA 1
ATOM 1573 C C . ALA A 1 211 ? 4.485 5.899 -41.210 1.00 77.19 211 ALA A C 1
ATOM 1575 O O . ALA A 1 211 ? 4.990 5.874 -42.337 1.00 77.19 211 ALA A O 1
ATOM 1576 N N . PRO A 1 212 ? 3.201 5.549 -41.012 1.00 69.62 212 PRO A N 1
ATOM 1577 C CA . PRO A 1 212 ? 2.329 5.124 -42.106 1.00 69.62 212 PRO A CA 1
ATOM 1578 C C . PRO A 1 212 ? 2.315 6.129 -43.270 1.00 69.62 212 PRO A C 1
ATOM 1580 O O . PRO A 1 212 ? 2.256 7.340 -43.051 1.00 69.62 212 PRO A O 1
ATOM 1583 N N . ALA A 1 213 ? 2.354 5.632 -44.511 1.00 60.62 213 ALA A N 1
ATOM 1584 C CA . ALA A 1 213 ? 2.344 6.479 -45.703 1.00 60.62 213 ALA A CA 1
ATOM 1585 C C . ALA A 1 213 ? 1.103 7.394 -45.736 1.00 60.62 213 ALA A C 1
ATOM 1587 O O . ALA A 1 213 ? -0.013 6.944 -45.475 1.00 60.62 213 ALA A O 1
ATOM 1588 N N . GLY A 1 214 ? 1.304 8.679 -46.054 1.00 62.16 214 GLY A N 1
ATOM 1589 C CA . GLY A 1 214 ? 0.230 9.678 -46.129 1.00 62.16 214 GLY A CA 1
ATOM 1590 C C . GLY A 1 214 ? -0.279 10.196 -44.778 1.00 62.16 214 GLY A C 1
ATOM 1591 O O . GLY A 1 214 ? -1.306 10.869 -44.745 1.00 62.16 214 GLY A O 1
ATOM 1592 N N . SER A 1 215 ? 0.408 9.895 -43.673 1.00 65.50 215 SER A N 1
ATOM 1593 C CA . SER A 1 215 ? 0.072 10.407 -42.346 1.00 65.50 215 SER A CA 1
ATOM 1594 C C . SER A 1 215 ? 1.216 11.234 -41.763 1.00 65.50 215 SER A C 1
ATOM 1596 O O . SER A 1 215 ? 2.362 10.790 -41.729 1.00 65.50 215 SER A O 1
ATOM 1598 N N . ASP A 1 216 ? 0.888 12.420 -41.249 1.00 62.44 216 ASP A N 1
ATOM 1599 C CA . ASP A 1 216 ? 1.776 13.191 -40.369 1.00 62.44 216 ASP A CA 1
ATOM 1600 C C . ASP A 1 216 ? 1.812 12.629 -38.935 1.00 62.44 216 ASP A C 1
ATOM 1602 O O . ASP A 1 216 ? 2.574 13.109 -38.090 1.00 62.44 216 ASP A O 1
ATOM 1606 N N . GLU A 1 217 ? 0.994 11.612 -38.634 1.00 68.81 217 GLU A N 1
ATOM 1607 C CA . GLU A 1 217 ? 0.955 10.992 -37.315 1.00 68.81 217 GLU A CA 1
ATOM 1608 C C . GLU A 1 217 ? 2.214 10.153 -37.080 1.00 68.81 217 GLU A C 1
ATOM 1610 O O . GLU A 1 217 ? 2.604 9.299 -37.881 1.00 68.81 217 GLU A O 1
ATOM 1615 N N . LYS A 1 218 ? 2.839 10.358 -35.916 1.00 70.19 218 LYS A N 1
ATOM 1616 C CA . LYS A 1 218 ? 3.897 9.469 -35.430 1.00 70.19 218 LYS A CA 1
ATOM 1617 C C . LYS A 1 218 ? 3.355 8.035 -35.360 1.00 70.19 218 LYS A C 1
ATOM 1619 O O . LYS A 1 218 ? 2.202 7.856 -34.951 1.00 70.19 218 LYS A O 1
ATOM 1624 N N . PRO A 1 219 ? 4.166 7.005 -35.678 1.00 74.00 219 PRO A N 1
ATOM 1625 C CA . PRO A 1 219 ? 3.750 5.639 -35.435 1.00 74.00 219 PRO A CA 1
ATOM 1626 C C . PRO A 1 219 ? 3.364 5.498 -33.959 1.00 74.00 219 PRO A C 1
ATOM 1628 O O . PRO A 1 219 ? 3.944 6.167 -33.089 1.00 74.00 219 PRO A O 1
ATOM 1631 N N . PRO A 1 220 ? 2.373 4.651 -33.656 1.00 75.25 220 PRO A N 1
ATOM 1632 C CA . PRO A 1 220 ? 1.933 4.470 -32.289 1.00 75.25 220 PRO A CA 1
ATOM 1633 C C . PRO A 1 220 ? 3.134 4.093 -31.428 1.00 75.25 220 PRO A C 1
ATOM 1635 O O . PRO A 1 220 ? 3.902 3.206 -31.780 1.00 75.25 220 PRO A O 1
ATOM 1638 N N . LYS A 1 221 ? 3.289 4.719 -30.263 1.00 68.69 221 LYS A N 1
ATOM 1639 C CA . LYS A 1 221 ? 4.391 4.394 -29.336 1.00 68.69 221 LYS A CA 1
ATOM 1640 C C . LYS A 1 221 ? 4.159 3.093 -28.569 1.00 68.69 221 LYS A C 1
ATOM 1642 O O . LYS A 1 221 ? 4.835 2.813 -27.585 1.00 68.69 221 LYS A O 1
ATOM 1647 N N . SER A 1 222 ? 3.125 2.350 -28.946 1.00 70.50 222 SER A N 1
ATOM 1648 C CA . SER A 1 222 ? 2.579 1.301 -28.119 1.00 70.50 222 SER A CA 1
ATOM 1649 C C . SER A 1 222 ? 2.219 0.065 -28.930 1.00 70.50 222 SER A C 1
ATOM 1651 O O . SER A 1 222 ? 1.377 0.186 -29.822 1.00 70.50 222 SER A O 1
ATOM 1653 N N . PRO A 1 223 ? 2.729 -1.123 -28.552 1.00 67.44 223 PRO A N 1
ATOM 1654 C CA . PRO A 1 223 ? 2.370 -2.400 -29.178 1.00 67.44 223 PRO A CA 1
ATOM 1655 C C . PRO A 1 223 ? 0.892 -2.778 -29.013 1.00 67.44 223 PRO A C 1
ATOM 1657 O O . PRO A 1 223 ? 0.442 -3.796 -29.524 1.00 67.44 223 PRO A O 1
ATOM 1660 N N . TRP A 1 224 ? 0.125 -1.962 -28.288 1.00 66.94 224 TRP A N 1
ATOM 1661 C CA . TRP A 1 224 ? -1.322 -2.070 -28.133 1.00 66.94 224 TRP A CA 1
ATOM 1662 C C . TRP A 1 224 ? -2.118 -1.531 -29.296 1.00 66.94 224 TRP A C 1
ATOM 1664 O O . TRP A 1 224 ? -3.285 -1.879 -29.461 1.00 66.94 224 TRP A O 1
ATOM 1674 N N . HIS A 1 225 ? -1.522 -0.623 -30.053 1.00 70.75 225 HIS A N 1
ATOM 1675 C CA . HIS A 1 225 ? -2.231 -0.012 -31.143 1.00 70.75 225 HIS A CA 1
ATOM 1676 C C . HIS A 1 225 ? -2.318 -1.026 -32.293 1.00 70.75 225 HIS A C 1
ATOM 1678 O O . HIS A 1 225 ? -1.280 -1.549 -32.694 1.00 70.75 225 HIS A O 1
ATOM 1684 N N . PRO A 1 226 ? -3.505 -1.283 -32.873 1.00 72.44 226 PRO A N 1
ATOM 1685 C CA . PRO A 1 226 ? -3.661 -2.251 -33.966 1.00 72.44 226 PRO A CA 1
ATOM 1686 C C . PRO A 1 226 ? -2.756 -1.972 -35.173 1.00 72.44 226 PRO A C 1
ATOM 1688 O O . PRO A 1 226 ? -2.436 -2.870 -35.938 1.00 72.44 226 PRO A O 1
ATOM 1691 N N . ARG A 1 227 ? -2.343 -0.708 -35.331 1.00 75.19 227 ARG A N 1
ATOM 1692 C CA . ARG A 1 227 ? -1.418 -0.239 -36.373 1.00 75.19 227 ARG A CA 1
ATOM 1693 C C . ARG A 1 227 ? 0.027 -0.064 -35.882 1.00 75.19 227 ARG A C 1
ATOM 1695 O O . ARG A 1 227 ? 0.743 0.738 -36.462 1.00 75.19 227 ARG A O 1
ATOM 1702 N N . TYR A 1 228 ? 0.427 -0.671 -34.764 1.00 77.94 228 TYR A N 1
ATOM 1703 C CA . TYR A 1 228 ? 1.799 -0.562 -34.260 1.00 77.94 228 TYR A CA 1
ATOM 1704 C C . TYR A 1 228 ? 2.752 -1.350 -35.169 1.00 77.94 228 TYR A C 1
ATOM 1706 O O . TYR A 1 228 ? 2.645 -2.578 -35.219 1.00 77.94 228 TYR A O 1
ATOM 1714 N N . PRO A 1 229 ? 3.678 -0.686 -35.883 1.00 80.25 229 PRO A N 1
ATOM 1715 C CA . PRO A 1 229 ? 4.681 -1.399 -36.653 1.00 80.25 229 PRO A CA 1
ATOM 1716 C C . PRO A 1 229 ? 5.750 -1.932 -35.696 1.00 80.25 229 PRO A C 1
ATOM 1718 O O . PRO A 1 229 ? 6.293 -1.175 -34.893 1.00 80.25 229 PRO A O 1
ATOM 1721 N N . MET A 1 230 ? 6.091 -3.217 -35.769 1.00 81.81 230 MET A N 1
ATOM 1722 C CA . MET A 1 230 ? 7.256 -3.718 -35.034 1.00 81.81 230 MET A CA 1
ATOM 1723 C C . MET A 1 230 ? 8.523 -3.012 -35.547 1.00 81.81 230 MET A C 1
ATOM 1725 O O . MET A 1 230 ? 8.676 -2.880 -36.765 1.00 81.81 230 MET A O 1
ATOM 1729 N N . PRO A 1 231 ? 9.421 -2.530 -34.663 1.00 88.31 231 PRO A N 1
ATOM 1730 C CA . PRO A 1 231 ? 10.706 -1.996 -35.096 1.00 88.31 231 PRO A CA 1
ATOM 1731 C C . PRO A 1 231 ? 11.463 -3.032 -35.928 1.00 88.31 231 PRO A C 1
ATOM 1733 O O . PRO A 1 231 ? 11.601 -4.181 -35.510 1.00 88.31 231 PRO A O 1
ATOM 1736 N N . SER A 1 232 ? 11.945 -2.619 -37.096 1.00 88.12 232 SER A N 1
ATOM 1737 C CA . SER A 1 232 ? 12.780 -3.453 -37.959 1.00 88.12 232 SER A CA 1
ATOM 1738 C C . SER A 1 232 ? 14.250 -3.245 -37.595 1.00 88.12 232 SER A C 1
ATOM 1740 O O . SER A 1 232 ? 14.650 -2.096 -37.372 1.00 88.12 232 SER A O 1
ATOM 1742 N N . PRO A 1 233 ? 15.062 -4.310 -37.493 1.00 89.56 233 PRO A N 1
ATOM 1743 C CA . PRO A 1 233 ? 16.492 -4.160 -37.278 1.00 89.56 233 PRO A CA 1
ATOM 1744 C C . PRO A 1 233 ? 17.122 -3.509 -38.509 1.00 89.56 233 PRO A C 1
ATOM 1746 O O . PRO A 1 233 ? 16.784 -3.829 -39.646 1.00 89.56 233 PRO A O 1
ATOM 1749 N N . LEU A 1 234 ? 18.025 -2.570 -38.264 1.00 85.88 234 LEU A N 1
ATOM 1750 C CA . LEU A 1 234 ? 18.933 -2.039 -39.272 1.00 85.88 234 LEU A CA 1
ATOM 1751 C C . LEU A 1 234 ? 20.353 -2.560 -39.045 1.00 85.88 234 LEU A C 1
ATOM 1753 O O . LEU A 1 234 ? 21.072 -2.879 -39.986 1.00 85.88 234 LEU A O 1
ATOM 1757 N N . PHE A 1 235 ? 20.757 -2.619 -37.779 1.00 85.75 235 PHE A N 1
ATOM 1758 C CA . PHE A 1 235 ? 22.043 -3.135 -37.350 1.00 85.75 235 PHE A CA 1
ATOM 1759 C C . PHE A 1 235 ? 21.911 -3.752 -35.960 1.00 85.75 235 PHE A C 1
ATOM 1761 O O . PHE A 1 235 ? 21.257 -3.181 -35.088 1.00 85.75 235 PHE A O 1
ATOM 1768 N N . GLY A 1 236 ? 22.585 -4.881 -35.746 1.00 89.19 236 GLY A N 1
ATOM 1769 C CA . GLY A 1 236 ? 22.530 -5.607 -34.484 1.00 89.19 236 GLY A CA 1
ATOM 1770 C C . GLY A 1 236 ? 21.170 -6.256 -34.235 1.00 89.19 236 GLY A C 1
ATOM 1771 O O . GLY A 1 236 ? 20.286 -6.281 -35.093 1.00 89.19 236 GLY A O 1
ATOM 1772 N N . GLU A 1 237 ? 21.024 -6.805 -33.037 1.00 92.38 237 GLU A N 1
ATOM 1773 C CA . GLU A 1 237 ? 19.758 -7.372 -32.584 1.00 92.38 237 GLU A CA 1
ATOM 1774 C C . GLU A 1 237 ? 18.723 -6.260 -32.351 1.00 92.38 237 GLU A C 1
ATOM 1776 O O . GLU A 1 237 ? 19.097 -5.167 -31.934 1.00 92.38 237 GLU A O 1
ATOM 1781 N N . PRO A 1 238 ? 17.412 -6.500 -32.541 1.00 91.19 238 PRO A N 1
ATOM 1782 C CA . PRO A 1 238 ? 16.369 -5.488 -32.344 1.00 91.19 238 PRO A CA 1
ATOM 1783 C C . PRO A 1 238 ? 16.055 -5.226 -30.856 1.00 91.19 238 PRO A C 1
ATOM 1785 O O . PRO A 1 238 ? 14.911 -4.962 -30.480 1.00 91.19 238 PRO A O 1
ATOM 1788 N N . PHE A 1 239 ? 17.058 -5.357 -29.993 1.00 93.00 239 PHE A N 1
ATOM 1789 C CA . PHE A 1 239 ? 17.014 -5.191 -28.548 1.00 93.00 239 PHE A CA 1
ATOM 1790 C C . PHE A 1 239 ? 18.434 -4.980 -28.015 1.00 93.00 239 PHE A C 1
ATOM 1792 O O . PHE A 1 239 ? 19.422 -5.299 -28.672 1.00 93.00 239 PHE A O 1
ATOM 1799 N N . VAL A 1 240 ? 18.534 -4.498 -26.780 1.00 94.56 240 VAL A N 1
ATOM 1800 C CA . VAL A 1 240 ? 19.794 -4.477 -26.029 1.00 94.56 240 VAL A CA 1
ATOM 1801 C C . VAL A 1 240 ? 19.759 -5.501 -24.902 1.00 94.56 240 VAL A C 1
ATOM 1803 O O . VAL A 1 240 ? 18.683 -5.878 -24.430 1.00 94.56 240 VAL A O 1
ATOM 1806 N N . ILE A 1 241 ? 20.934 -5.959 -24.471 1.00 96.06 241 ILE A N 1
ATOM 1807 C CA . ILE A 1 241 ? 21.071 -6.749 -23.245 1.00 96.06 241 ILE A CA 1
ATOM 1808 C C . ILE A 1 241 ? 21.409 -5.798 -22.103 1.00 96.06 241 ILE A C 1
ATOM 1810 O O . ILE A 1 241 ? 22.517 -5.274 -22.011 1.00 96.06 241 ILE A O 1
ATOM 1814 N N . GLU A 1 242 ? 20.424 -5.593 -21.247 1.00 94.38 242 GLU A N 1
ATOM 1815 C CA . GLU A 1 242 ? 20.531 -4.867 -19.991 1.00 94.38 242 GLU A CA 1
ATOM 1816 C C . GLU A 1 242 ? 20.920 -5.824 -18.852 1.00 94.38 242 GLU A C 1
ATOM 1818 O O . GLU A 1 242 ? 20.862 -7.047 -19.000 1.00 94.38 242 GLU A O 1
ATOM 1823 N N . GLU A 1 243 ? 21.316 -5.278 -17.707 1.00 95.19 243 GLU A N 1
ATOM 1824 C CA . GLU A 1 243 ? 21.397 -6.016 -16.448 1.00 95.19 243 GLU A CA 1
ATOM 1825 C C . GLU A 1 243 ? 20.240 -5.632 -15.531 1.00 95.19 243 GLU A C 1
ATOM 1827 O O . GLU A 1 243 ? 19.946 -4.447 -15.376 1.00 95.19 243 GLU A O 1
ATOM 1832 N N . THR A 1 244 ? 19.594 -6.620 -14.904 1.00 95.31 244 THR A N 1
ATOM 1833 C CA . THR A 1 244 ? 18.639 -6.354 -13.819 1.00 95.31 244 THR A CA 1
ATOM 1834 C C . THR A 1 244 ? 19.303 -5.498 -12.737 1.00 95.31 244 THR A C 1
ATOM 1836 O O . THR A 1 244 ? 20.534 -5.506 -12.637 1.00 95.31 244 THR A O 1
ATOM 1839 N N . PRO A 1 245 ? 18.529 -4.776 -11.910 1.00 94.06 245 PRO A N 1
ATOM 1840 C CA . PRO A 1 245 ? 19.113 -3.867 -10.937 1.00 94.06 245 PRO A CA 1
ATOM 1841 C C . PRO A 1 245 ? 20.096 -4.598 -10.025 1.00 94.06 245 PRO A C 1
ATOM 1843 O O . PRO A 1 245 ? 19.823 -5.723 -9.590 1.00 94.06 245 PRO A O 1
ATOM 1846 N N . ALA A 1 246 ? 21.246 -3.974 -9.781 1.00 91.44 246 ALA A N 1
ATOM 1847 C CA . ALA A 1 246 ? 22.238 -4.522 -8.871 1.00 91.44 246 ALA A CA 1
ATOM 1848 C C . ALA A 1 246 ? 21.698 -4.450 -7.442 1.00 91.44 246 ALA A C 1
ATOM 1850 O O . ALA A 1 246 ? 21.068 -3.462 -7.065 1.00 91.44 246 ALA A O 1
ATOM 1851 N N . VAL A 1 247 ? 21.964 -5.482 -6.644 1.00 93.81 247 VAL A N 1
ATOM 1852 C CA . VAL A 1 247 ? 21.572 -5.512 -5.232 1.00 93.81 247 VAL A CA 1
ATOM 1853 C C . VAL A 1 247 ? 22.834 -5.544 -4.390 1.00 93.81 247 VAL A C 1
ATOM 1855 O O . VAL A 1 247 ? 23.617 -6.487 -4.473 1.00 93.81 247 VAL A O 1
ATOM 1858 N N . ARG A 1 248 ? 23.065 -4.498 -3.593 1.00 90.38 248 ARG A N 1
ATOM 1859 C CA . ARG A 1 248 ? 24.244 -4.340 -2.724 1.00 90.38 248 ARG A CA 1
ATOM 1860 C C . ARG A 1 248 ? 25.578 -4.488 -3.470 1.00 90.38 248 ARG A C 1
ATOM 1862 O O . ARG A 1 248 ? 26.549 -5.017 -2.932 1.00 90.38 248 ARG A O 1
ATOM 1869 N N . GLY A 1 249 ? 25.618 -4.024 -4.719 1.00 87.44 249 GLY A N 1
ATOM 1870 C CA . GLY A 1 249 ? 26.788 -4.120 -5.598 1.00 87.44 249 GLY A CA 1
ATOM 1871 C C . GLY A 1 249 ? 26.997 -5.496 -6.241 1.00 87.44 249 GLY A C 1
ATOM 1872 O O . GLY A 1 249 ? 27.947 -5.662 -7.006 1.00 87.44 249 GLY A O 1
ATOM 1873 N N . GLU A 1 250 ? 26.129 -6.476 -5.976 1.00 92.56 250 GLU A N 1
ATOM 1874 C CA . GLU A 1 250 ? 26.123 -7.741 -6.707 1.00 92.56 250 GLU A CA 1
ATOM 1875 C C . GLU A 1 250 ? 25.584 -7.525 -8.124 1.00 92.56 250 GLU A C 1
ATOM 1877 O O . GLU A 1 250 ? 24.593 -6.826 -8.342 1.00 92.56 250 GLU A O 1
ATOM 1882 N N . LYS A 1 251 ? 26.256 -8.138 -9.100 1.00 90.44 251 LYS A N 1
ATOM 1883 C CA . LYS A 1 251 ? 25.925 -8.006 -10.517 1.00 90.44 251 LYS A CA 1
ATOM 1884 C C . LYS A 1 251 ? 24.541 -8.591 -10.822 1.00 90.44 251 LYS A C 1
ATOM 1886 O O . LYS A 1 251 ? 24.243 -9.720 -10.426 1.00 90.44 251 LYS A O 1
ATOM 1891 N N . GLY A 1 252 ? 23.747 -7.845 -11.588 1.00 94.50 252 GLY A N 1
ATOM 1892 C CA . GLY A 1 252 ? 22.436 -8.282 -12.057 1.00 94.50 252 GLY A CA 1
ATOM 1893 C C . GLY A 1 252 ? 22.486 -9.371 -13.132 1.00 94.50 252 GLY A C 1
ATOM 1894 O O . GLY A 1 252 ? 23.520 -9.648 -13.750 1.00 94.50 252 GLY A O 1
ATOM 1895 N N . LEU A 1 253 ? 21.329 -9.981 -13.381 1.00 96.56 253 LEU A N 1
ATOM 1896 C CA . LEU A 1 253 ? 21.117 -10.952 -14.451 1.00 96.56 253 LEU A CA 1
ATOM 1897 C C . LEU A 1 253 ? 20.953 -10.259 -15.799 1.00 96.56 253 LEU A C 1
ATOM 1899 O O . LEU A 1 253 ? 20.471 -9.132 -15.882 1.00 96.56 253 LEU A O 1
ATOM 1903 N N . ALA A 1 254 ? 21.311 -10.954 -16.876 1.00 96.81 254 ALA A N 1
ATOM 1904 C CA . ALA A 1 254 ? 21.070 -10.448 -18.220 1.00 96.81 254 ALA A CA 1
ATOM 1905 C C . ALA A 1 254 ? 19.561 -10.358 -18.491 1.00 96.81 254 ALA A C 1
ATOM 1907 O O . ALA A 1 254 ? 18.820 -11.314 -18.253 1.00 96.81 254 ALA A O 1
ATOM 1908 N N . PHE A 1 255 ? 19.120 -9.228 -19.034 1.00 96.62 255 PHE A N 1
ATOM 1909 C CA . PHE A 1 255 ? 17.736 -8.979 -19.397 1.00 96.62 255 PHE A CA 1
ATOM 1910 C C . PHE A 1 255 ? 17.656 -8.427 -20.815 1.00 96.62 255 PHE A C 1
ATOM 1912 O O . PHE A 1 255 ? 18.299 -7.435 -21.156 1.00 96.62 255 PHE A O 1
ATOM 1919 N N . ARG A 1 256 ? 16.852 -9.067 -21.658 1.00 95.62 256 ARG A N 1
ATOM 1920 C CA . ARG A 1 256 ? 16.583 -8.590 -23.009 1.00 95.62 256 ARG A CA 1
ATOM 1921 C C . ARG A 1 256 ? 15.651 -7.401 -22.918 1.00 95.62 256 ARG A C 1
ATOM 1923 O O . ARG A 1 256 ? 14.613 -7.480 -22.273 1.00 95.62 256 ARG A O 1
ATOM 1930 N N . LEU A 1 257 ? 15.984 -6.332 -23.624 1.00 92.19 257 LEU A N 1
ATOM 1931 C CA . LEU A 1 257 ? 15.244 -5.098 -23.509 1.00 92.19 257 LEU A CA 1
ATOM 1932 C C . LEU A 1 257 ? 15.049 -4.440 -24.872 1.00 92.19 257 LEU A C 1
ATOM 1934 O O . LEU A 1 257 ? 15.957 -3.841 -25.449 1.00 92.19 257 LEU A O 1
ATOM 1938 N N . SER A 1 258 ? 13.834 -4.566 -25.391 1.00 91.25 258 SER A N 1
ATOM 1939 C CA . SER A 1 258 ? 13.433 -4.009 -26.676 1.00 91.25 258 SER A CA 1
ATOM 1940 C C . SER A 1 258 ? 13.339 -2.472 -26.613 1.00 91.25 258 SER A C 1
ATOM 1942 O O . SER A 1 258 ? 13.102 -1.901 -25.542 1.00 91.25 258 SER A O 1
ATOM 1944 N N . PRO A 1 259 ? 13.460 -1.758 -27.748 1.00 86.31 259 PRO A N 1
ATOM 1945 C CA . PRO A 1 259 ? 13.495 -0.292 -27.760 1.00 86.31 259 PRO A CA 1
ATOM 1946 C C . PRO A 1 259 ? 12.255 0.379 -27.146 1.00 86.31 259 PRO A C 1
ATOM 1948 O O . PRO A 1 259 ? 12.356 1.383 -26.437 1.00 86.31 259 PRO A O 1
ATOM 1951 N N . ASP A 1 260 ? 11.078 -0.210 -27.372 1.00 85.62 260 ASP A N 1
ATOM 1952 C CA . ASP A 1 260 ? 9.802 0.287 -26.845 1.00 85.62 260 ASP A CA 1
ATOM 1953 C C . ASP A 1 260 ? 9.429 -0.295 -25.479 1.00 85.62 260 ASP A C 1
ATOM 1955 O O . ASP A 1 260 ? 8.406 0.080 -24.898 1.00 85.62 260 ASP A O 1
ATOM 1959 N N . ALA A 1 261 ? 10.262 -1.177 -24.928 1.00 85.69 261 ALA A N 1
ATOM 1960 C CA . ALA A 1 261 ? 10.074 -1.652 -23.574 1.00 85.69 261 ALA A CA 1
ATOM 1961 C C . ALA A 1 261 ? 10.264 -0.503 -22.577 1.00 85.69 261 ALA A C 1
ATOM 1963 O O . ALA A 1 261 ? 11.128 0.381 -22.717 1.00 85.69 261 ALA A O 1
ATOM 1964 N N . PHE A 1 262 ? 9.423 -0.518 -21.549 1.00 85.38 262 PHE A N 1
ATOM 1965 C CA . PHE A 1 262 ? 9.625 0.335 -20.394 1.00 85.38 262 PHE A CA 1
ATOM 1966 C C . PHE A 1 262 ? 10.877 -0.142 -19.641 1.00 85.38 262 PHE A C 1
ATOM 1968 O O . PHE A 1 262 ? 11.113 -1.339 -19.511 1.00 85.38 262 PHE A O 1
ATOM 1975 N N . SER A 1 263 ? 11.670 0.807 -19.163 1.00 87.06 263 SER A N 1
ATOM 1976 C CA . SER A 1 263 ? 12.717 0.613 -18.160 1.00 87.06 263 SER A CA 1
ATOM 1977 C C . SER A 1 263 ? 12.837 1.906 -17.373 1.00 87.06 263 SER A C 1
ATOM 1979 O O . SER A 1 263 ? 12.523 2.971 -17.922 1.00 87.06 263 SER A O 1
ATOM 1981 N N . GLU A 1 264 ? 13.309 1.827 -16.134 1.00 87.88 264 GLU A N 1
ATOM 1982 C CA . GLU A 1 264 ? 13.608 3.041 -15.385 1.00 87.88 264 GLU A CA 1
ATOM 1983 C C . GLU A 1 264 ? 14.776 3.792 -16.017 1.00 87.88 264 GLU A C 1
ATOM 1985 O O . GLU A 1 264 ? 15.682 3.194 -16.607 1.00 87.88 264 GLU A O 1
ATOM 1990 N N . VAL A 1 265 ? 14.714 5.124 -15.933 1.00 84.69 265 VAL A N 1
ATOM 1991 C CA . VAL A 1 265 ? 15.675 5.991 -16.623 1.00 84.69 265 VAL A CA 1
ATOM 1992 C C . VAL A 1 265 ? 16.921 6.306 -15.798 1.00 84.69 265 VAL A C 1
ATOM 1994 O O . VAL A 1 265 ? 17.922 6.763 -16.342 1.00 84.69 265 VAL A O 1
ATOM 1997 N N . ASN A 1 266 ? 16.867 6.057 -14.491 1.00 87.19 266 ASN A N 1
ATOM 1998 C CA . ASN A 1 266 ? 17.937 6.335 -13.542 1.00 87.19 266 ASN A CA 1
ATOM 1999 C C . ASN A 1 266 ? 18.375 5.021 -12.882 1.00 87.19 266 ASN A C 1
ATOM 2001 O O . ASN A 1 266 ? 17.796 4.604 -11.879 1.00 87.19 266 ASN A O 1
ATOM 2005 N N . SER A 1 267 ? 19.379 4.360 -13.468 1.00 88.44 267 SER A N 1
ATOM 2006 C CA . SER A 1 267 ? 19.849 3.047 -13.006 1.00 88.44 267 SER A CA 1
ATOM 2007 C C . SER A 1 267 ? 20.283 3.041 -11.530 1.00 88.44 267 SER A C 1
ATOM 2009 O O . SER A 1 267 ? 19.781 2.192 -10.800 1.00 88.44 267 SER A O 1
ATOM 2011 N N . PRO A 1 268 ? 21.103 3.997 -11.035 1.00 88.50 268 PRO A N 1
ATOM 2012 C CA . PRO A 1 268 ? 21.439 4.064 -9.609 1.00 88.50 268 PRO A CA 1
ATOM 2013 C C . PRO A 1 268 ? 20.226 4.158 -8.673 1.00 88.50 268 PRO A C 1
ATOM 2015 O O . PRO A 1 268 ? 20.202 3.527 -7.617 1.00 88.50 268 PRO A O 1
ATOM 2018 N N . ALA A 1 269 ? 19.208 4.937 -9.046 1.00 88.69 269 ALA A N 1
ATOM 2019 C CA . ALA A 1 269 ? 17.998 5.060 -8.239 1.00 88.69 269 ALA A CA 1
ATOM 2020 C C . ALA A 1 269 ? 17.134 3.785 -8.298 1.00 88.69 269 ALA A C 1
ATOM 2022 O O . ALA A 1 269 ? 16.538 3.406 -7.292 1.00 88.69 269 ALA A O 1
ATOM 2023 N N . GLU A 1 270 ? 17.102 3.092 -9.440 1.00 91.75 270 GLU A N 1
ATOM 2024 C CA . GLU A 1 270 ? 16.451 1.783 -9.593 1.00 91.75 270 GLU A CA 1
ATOM 2025 C C . GLU A 1 270 ? 17.167 0.671 -8.797 1.00 91.75 270 GLU A C 1
ATOM 2027 O O . GLU A 1 270 ? 16.509 -0.203 -8.226 1.00 91.75 270 GLU A O 1
ATOM 2032 N N . ASP A 1 271 ? 18.497 0.720 -8.706 1.00 92.81 271 ASP A N 1
ATOM 2033 C CA . ASP A 1 271 ? 19.301 -0.199 -7.891 1.00 92.81 271 ASP A CA 1
ATOM 2034 C C . ASP A 1 271 ? 19.000 0.017 -6.395 1.00 92.81 271 ASP A C 1
ATOM 2036 O O . ASP A 1 271 ? 18.597 -0.916 -5.701 1.00 92.81 271 ASP A O 1
ATOM 2040 N N . ALA A 1 272 ? 19.041 1.270 -5.920 1.00 92.31 272 ALA A N 1
ATOM 2041 C CA . ALA A 1 272 ? 18.671 1.622 -4.543 1.00 92.31 272 ALA A CA 1
ATOM 2042 C C . ALA A 1 272 ? 17.216 1.243 -4.204 1.00 92.31 272 ALA A C 1
ATOM 2044 O O . ALA A 1 272 ? 16.906 0.798 -3.096 1.00 92.31 272 ALA A O 1
ATOM 2045 N N . MET A 1 273 ? 16.312 1.402 -5.170 1.00 93.88 273 MET A N 1
ATOM 2046 C CA . MET A 1 273 ? 14.928 0.955 -5.064 1.00 93.88 273 MET A CA 1
ATOM 2047 C C . MET A 1 273 ? 14.834 -0.560 -4.900 1.00 93.88 273 MET A C 1
ATOM 2049 O O . MET A 1 273 ? 14.095 -1.041 -4.041 1.00 93.88 273 MET A O 1
ATOM 2053 N N . THR A 1 274 ? 15.596 -1.319 -5.682 1.00 95.06 274 THR A N 1
ATOM 2054 C CA . THR A 1 274 ? 15.589 -2.783 -5.620 1.00 95.06 274 THR A CA 1
ATOM 2055 C C . THR A 1 274 ? 16.203 -3.294 -4.317 1.00 95.06 274 THR A C 1
ATOM 2057 O O . THR A 1 274 ? 15.629 -4.196 -3.707 1.00 95.06 274 THR A O 1
ATOM 2060 N N . ASP A 1 275 ? 17.277 -2.669 -3.829 1.00 95.56 275 ASP A N 1
ATOM 2061 C CA . ASP A 1 275 ? 17.875 -2.953 -2.517 1.00 95.56 275 ASP A CA 1
ATOM 2062 C C . ASP A 1 275 ? 16.843 -2.875 -1.387 1.00 95.56 275 ASP A C 1
ATOM 2064 O O . ASP A 1 275 ? 16.698 -3.808 -0.593 1.00 95.56 275 ASP A O 1
ATOM 2068 N N . VAL A 1 276 ? 16.058 -1.796 -1.357 1.00 95.56 276 VAL A N 1
ATOM 2069 C CA . VAL A 1 276 ? 15.008 -1.591 -0.350 1.00 95.56 276 VAL A CA 1
ATOM 2070 C C . VAL A 1 276 ? 13.952 -2.697 -0.408 1.00 95.56 276 VAL A C 1
ATOM 2072 O O . VAL A 1 276 ? 13.525 -3.203 0.632 1.00 95.56 276 VAL A O 1
ATOM 2075 N N . VAL A 1 277 ? 13.528 -3.102 -1.608 1.00 96.12 277 VAL A N 1
ATOM 2076 C CA . VAL A 1 277 ? 12.529 -4.171 -1.759 1.00 96.12 277 VAL A CA 1
ATOM 2077 C C . VAL A 1 277 ? 13.104 -5.524 -1.338 1.00 96.12 277 VAL A C 1
ATOM 2079 O O . VAL A 1 277 ? 12.409 -6.285 -0.661 1.00 96.12 277 VAL A O 1
ATOM 2082 N N . VAL A 1 278 ? 14.365 -5.823 -1.669 1.00 97.19 278 VAL A N 1
ATOM 2083 C CA . VAL A 1 278 ? 15.048 -7.038 -1.196 1.00 97.19 278 VAL A CA 1
ATOM 2084 C C . VAL A 1 278 ? 15.113 -7.061 0.329 1.00 97.19 278 VAL A C 1
ATOM 2086 O O . VAL A 1 278 ? 14.810 -8.090 0.936 1.00 97.19 278 VAL A O 1
ATOM 2089 N N . ASP A 1 279 ? 15.453 -5.940 0.964 1.00 96.62 279 ASP A N 1
ATOM 2090 C CA . ASP A 1 279 ? 15.514 -5.833 2.423 1.00 96.62 279 ASP A CA 1
ATOM 2091 C C . ASP A 1 279 ? 14.155 -6.101 3.071 1.00 96.62 279 ASP A C 1
ATOM 2093 O O . ASP A 1 279 ? 14.061 -6.837 4.057 1.00 96.62 279 ASP A O 1
ATOM 2097 N N . TRP A 1 280 ? 13.081 -5.569 2.488 1.00 97.19 280 TRP A N 1
ATOM 2098 C CA . TRP A 1 280 ? 11.718 -5.829 2.941 1.00 97.19 280 TRP A CA 1
ATOM 2099 C C . TRP A 1 280 ? 11.316 -7.295 2.803 1.00 97.19 280 TRP A C 1
ATOM 2101 O O . TRP A 1 280 ? 10.759 -7.865 3.743 1.00 97.19 280 TRP A O 1
ATOM 2111 N N . VAL A 1 281 ? 11.615 -7.924 1.664 1.00 97.12 281 VAL A N 1
ATOM 2112 C CA . VAL A 1 281 ? 11.321 -9.346 1.447 1.00 97.12 281 VAL A CA 1
ATOM 2113 C C . VAL A 1 281 ? 12.098 -10.209 2.439 1.00 97.12 281 VAL A C 1
ATOM 2115 O O . VAL A 1 281 ? 11.496 -11.050 3.108 1.00 97.12 281 VAL A O 1
ATOM 2118 N N . LYS A 1 282 ? 13.405 -9.970 2.603 1.00 96.25 282 LYS A N 1
ATOM 2119 C CA . LYS A 1 282 ? 14.252 -10.715 3.549 1.00 96.25 282 LYS A CA 1
ATOM 2120 C C . LYS A 1 282 ? 13.777 -10.551 4.989 1.00 96.25 282 LYS A C 1
ATOM 2122 O O . LYS A 1 282 ? 13.723 -11.537 5.720 1.00 96.25 282 LYS A O 1
ATOM 2127 N N . MET A 1 283 ? 13.379 -9.343 5.386 1.00 96.06 283 MET A N 1
ATOM 2128 C CA . MET A 1 283 ? 12.796 -9.078 6.704 1.00 96.06 283 MET A CA 1
ATOM 2129 C C . MET A 1 283 ? 11.533 -9.918 6.941 1.00 96.06 283 MET A C 1
ATOM 2131 O O . MET A 1 283 ? 11.407 -10.557 7.985 1.00 96.06 283 MET A O 1
ATOM 2135 N N . LEU A 1 284 ? 10.630 -9.987 5.960 1.00 95.12 284 LEU A N 1
ATOM 2136 C CA . LEU A 1 284 ? 9.412 -10.789 6.082 1.00 95.12 284 LEU A CA 1
ATOM 2137 C C . LEU A 1 284 ? 9.686 -12.305 6.041 1.00 95.12 284 LEU A C 1
ATOM 2139 O O . LEU A 1 284 ? 9.011 -13.066 6.735 1.00 95.12 284 LEU A O 1
ATOM 2143 N N . GLN A 1 285 ? 10.678 -12.760 5.269 1.00 95.00 285 GLN A N 1
ATOM 2144 C CA . GLN A 1 285 ? 11.120 -14.162 5.252 1.00 95.00 285 GLN A CA 1
ATOM 2145 C C . GLN A 1 285 ? 11.729 -14.583 6.595 1.00 95.00 285 GLN A C 1
ATOM 2147 O O . GLN A 1 285 ? 11.391 -15.644 7.114 1.00 95.00 285 GLN A O 1
ATOM 2152 N N . GLN A 1 286 ? 12.568 -13.737 7.199 1.00 94.38 286 GLN A N 1
ATOM 2153 C CA . GLN A 1 286 ? 13.157 -13.974 8.525 1.00 94.38 286 GLN A CA 1
ATOM 2154 C C . GLN A 1 286 ? 12.095 -14.061 9.630 1.00 94.38 286 GLN A C 1
ATOM 2156 O O . GLN A 1 286 ? 12.280 -14.779 10.608 1.00 94.38 286 GLN A O 1
ATOM 2161 N N . GLN A 1 287 ? 10.967 -13.369 9.458 1.00 90.81 287 GLN A N 1
ATOM 2162 C CA . GLN A 1 287 ? 9.805 -13.453 10.348 1.00 90.81 287 GLN A CA 1
ATOM 2163 C C . GLN A 1 287 ? 8.902 -14.666 10.062 1.00 90.81 287 GLN A C 1
ATOM 2165 O O . GLN A 1 287 ? 7.906 -14.861 10.757 1.00 90.81 287 GLN A O 1
ATOM 2170 N N . GLY A 1 288 ? 9.209 -15.471 9.038 1.00 89.69 288 GLY A N 1
ATOM 2171 C CA . GLY A 1 288 ? 8.377 -16.600 8.615 1.00 89.69 288 GLY A CA 1
ATOM 2172 C C . GLY A 1 288 ? 7.030 -16.182 8.014 1.00 89.69 288 GLY A C 1
ATOM 2173 O O . GLY A 1 288 ? 6.099 -16.983 7.979 1.00 89.69 288 GLY A O 1
ATOM 2174 N N . CYS A 1 289 ? 6.894 -14.929 7.568 1.00 87.44 289 CYS A N 1
ATOM 2175 C CA . CYS A 1 289 ? 5.639 -14.384 7.045 1.00 87.44 289 CYS A CA 1
ATOM 2176 C C . CYS A 1 289 ? 5.444 -14.623 5.542 1.00 87.44 289 CYS A C 1
ATOM 2178 O O . CYS A 1 289 ? 4.320 -14.502 5.055 1.00 87.44 289 CYS A O 1
ATOM 2180 N N . LEU A 1 290 ? 6.514 -14.931 4.805 1.00 90.00 290 LEU A N 1
ATOM 2181 C CA . LEU A 1 290 ? 6.473 -15.163 3.361 1.00 90.00 290 LEU A CA 1
ATOM 2182 C C . LEU A 1 290 ? 6.775 -16.613 3.006 1.00 90.00 290 LEU A C 1
ATOM 2184 O O . LEU A 1 290 ? 7.643 -17.245 3.603 1.00 90.00 290 LEU A O 1
ATOM 2188 N N . GLY A 1 291 ? 6.059 -17.110 2.000 1.00 87.62 291 GLY A N 1
ATOM 2189 C CA . GLY A 1 291 ? 6.366 -18.365 1.339 1.00 87.62 291 GLY A CA 1
ATOM 2190 C C . GLY A 1 291 ? 7.387 -18.185 0.218 1.00 87.62 291 GLY A C 1
ATOM 2191 O O . GLY A 1 291 ? 8.059 -17.163 0.088 1.00 87.62 291 GLY A O 1
ATOM 2192 N N . GLU A 1 292 ? 7.465 -19.198 -0.637 1.00 93.88 292 GLU A N 1
ATOM 2193 C CA . GLU A 1 292 ? 8.424 -19.269 -1.745 1.00 93.88 292 GLU A CA 1
ATOM 2194 C C . GLU A 1 292 ? 7.833 -18.769 -3.077 1.00 93.88 292 GLU A C 1
ATOM 2196 O O . GLU A 1 292 ? 8.421 -18.992 -4.139 1.00 93.88 292 GLU A O 1
ATOM 2201 N N . THR A 1 293 ? 6.675 -18.100 -3.026 1.00 96.56 293 THR A N 1
ATOM 2202 C CA . THR A 1 293 ? 5.906 -17.676 -4.203 1.00 96.56 293 THR A CA 1
ATOM 2203 C C . THR A 1 293 ? 5.824 -16.153 -4.318 1.00 96.56 293 THR A C 1
ATOM 2205 O O . THR A 1 293 ? 5.350 -15.466 -3.411 1.00 96.56 293 THR A O 1
ATOM 2208 N N . LEU A 1 294 ? 6.223 -15.649 -5.485 1.00 97.81 294 LEU A N 1
ATOM 2209 C CA . LEU A 1 294 ? 6.194 -14.245 -5.885 1.00 97.81 294 LEU A CA 1
ATOM 2210 C C . LEU A 1 294 ? 5.166 -14.036 -7.004 1.00 97.81 294 LEU A C 1
ATOM 2212 O O . LEU A 1 294 ? 5.134 -14.796 -7.970 1.00 97.81 294 LEU A O 1
ATOM 2216 N N . CYS A 1 295 ? 4.346 -12.993 -6.907 1.00 97.69 295 CYS A N 1
ATOM 2217 C CA . CYS A 1 295 ? 3.487 -12.536 -8.002 1.00 97.69 295 CYS A CA 1
ATOM 2218 C C . CYS A 1 295 ? 3.936 -11.143 -8.446 1.00 97.69 295 CYS A C 1
ATOM 2220 O O . CYS A 1 295 ? 4.034 -10.251 -7.614 1.00 97.69 295 CYS A O 1
ATOM 2222 N N . MET A 1 296 ? 4.182 -10.944 -9.735 1.00 97.00 296 MET A N 1
ATOM 2223 C CA . MET A 1 296 ? 4.633 -9.679 -10.310 1.00 97.00 296 MET A CA 1
ATOM 2224 C C . MET A 1 296 ? 3.597 -9.177 -11.318 1.00 97.00 296 MET A C 1
ATOM 2226 O O . MET A 1 296 ? 3.335 -9.850 -12.317 1.00 97.00 296 MET A O 1
ATOM 2230 N N . PHE A 1 297 ? 3.038 -7.987 -11.097 1.00 95.25 297 PHE A N 1
ATOM 2231 C CA . PHE A 1 297 ? 2.014 -7.396 -11.961 1.00 95.25 297 PHE A CA 1
ATOM 2232 C C . PHE A 1 297 ? 2.432 -6.023 -12.491 1.00 95.25 297 PHE A C 1
ATOM 2234 O O . PHE A 1 297 ? 2.710 -5.100 -11.726 1.00 95.25 297 PHE A O 1
ATOM 2241 N N . GLY A 1 298 ? 2.432 -5.875 -13.819 1.00 90.62 298 GLY A N 1
ATOM 2242 C CA . GLY A 1 298 ? 2.671 -4.599 -14.499 1.00 90.62 298 GLY A CA 1
ATOM 2243 C C . GLY A 1 298 ? 3.906 -4.582 -15.399 1.00 90.62 298 GLY A C 1
ATOM 2244 O O . GLY A 1 298 ? 4.414 -5.630 -15.798 1.00 90.62 298 GLY A O 1
ATOM 2245 N N . ARG A 1 299 ? 4.370 -3.383 -15.784 1.00 84.25 299 ARG A N 1
ATOM 2246 C CA . ARG A 1 299 ? 5.349 -3.210 -16.883 1.00 84.25 299 ARG A CA 1
ATOM 2247 C C . ARG A 1 299 ? 6.800 -3.533 -16.498 1.00 84.25 299 ARG A C 1
ATOM 2249 O O . ARG A 1 299 ? 7.565 -3.877 -17.389 1.00 84.25 299 ARG A O 1
ATOM 2256 N N . ASN A 1 300 ? 7.141 -3.509 -15.207 1.00 81.44 300 ASN A N 1
ATOM 2257 C CA . ASN A 1 300 ? 8.486 -3.849 -14.696 1.00 81.44 300 ASN A CA 1
ATOM 2258 C C . ASN A 1 300 ? 8.544 -5.225 -14.031 1.00 81.44 300 ASN A C 1
ATOM 2260 O O . ASN A 1 300 ? 9.545 -5.579 -13.410 1.00 81.44 300 ASN A O 1
ATOM 2264 N N . SER A 1 301 ? 7.457 -5.991 -14.140 1.00 81.31 301 SER A N 1
ATOM 2265 C CA . SER A 1 301 ? 7.267 -7.261 -13.438 1.00 81.31 301 SER A CA 1
ATOM 2266 C C . SER A 1 301 ? 8.396 -8.258 -13.706 1.00 81.31 301 SER A C 1
ATOM 2268 O O . SER A 1 301 ? 8.886 -8.904 -12.788 1.00 81.31 301 SER A O 1
ATOM 2270 N N . GLY A 1 302 ? 8.848 -8.342 -14.954 1.00 88.44 302 GLY A N 1
ATOM 2271 C CA . GLY A 1 302 ? 9.943 -9.220 -15.345 1.00 88.44 302 GLY A CA 1
ATOM 2272 C C . GLY A 1 302 ? 11.308 -8.795 -14.814 1.00 88.44 302 GLY A C 1
ATOM 2273 O O . GLY A 1 302 ? 12.034 -9.598 -14.235 1.00 88.44 302 GLY A O 1
ATOM 2274 N N . PHE A 1 303 ? 11.632 -7.517 -15.002 1.00 92.88 303 PHE A N 1
ATOM 2275 C CA . PHE A 1 303 ? 12.953 -6.958 -14.723 1.00 92.88 303 PHE A CA 1
ATOM 2276 C C . PHE A 1 303 ? 13.295 -7.010 -13.230 1.00 92.88 303 PHE A C 1
ATOM 2278 O O . PHE A 1 303 ? 14.293 -7.606 -12.834 1.00 92.88 303 PHE A O 1
ATOM 2285 N N . ILE A 1 304 ? 12.403 -6.475 -12.391 1.00 94.12 304 ILE A N 1
ATOM 2286 C CA . ILE A 1 304 ? 12.556 -6.502 -10.931 1.00 94.12 304 ILE A CA 1
ATOM 2287 C C . ILE A 1 304 ? 12.356 -7.926 -10.401 1.00 94.12 304 ILE A C 1
ATOM 2289 O O . ILE A 1 304 ? 13.042 -8.344 -9.472 1.00 94.12 304 ILE A O 1
ATOM 2293 N N . GLY A 1 305 ? 11.443 -8.701 -10.995 1.00 96.31 305 GLY A N 1
ATOM 2294 C CA . GLY A 1 305 ? 11.133 -10.052 -10.531 1.00 96.31 305 GLY A CA 1
ATOM 2295 C C . GLY A 1 305 ? 12.327 -11.004 -10.619 1.00 96.31 305 GLY A C 1
ATOM 2296 O O . GLY A 1 305 ? 12.511 -11.817 -9.716 1.00 96.31 305 GLY A O 1
ATOM 2297 N N . LEU A 1 306 ? 13.169 -10.875 -11.652 1.00 97.12 306 LEU A N 1
ATOM 2298 C CA . LEU A 1 306 ? 14.404 -11.657 -11.781 1.00 97.12 306 LEU A CA 1
ATOM 2299 C C . LEU A 1 306 ? 15.419 -11.309 -10.686 1.00 97.12 306 LEU A C 1
ATOM 2301 O O . LEU A 1 306 ? 15.952 -12.222 -10.056 1.00 97.12 306 LEU A O 1
ATOM 2305 N N . ALA A 1 307 ? 15.612 -10.021 -10.389 1.00 96.31 307 ALA A N 1
ATOM 2306 C CA . ALA A 1 307 ? 16.455 -9.597 -9.270 1.00 96.31 307 ALA A CA 1
ATOM 2307 C C . ALA A 1 307 ? 15.910 -10.120 -7.927 1.00 96.31 307 ALA A C 1
ATOM 2309 O O . ALA A 1 307 ? 16.638 -10.717 -7.132 1.00 96.31 307 ALA A O 1
ATOM 2310 N N . LEU A 1 308 ? 14.602 -9.986 -7.681 1.00 97.06 308 LEU A N 1
ATOM 2311 C CA . LEU A 1 308 ? 13.983 -10.498 -6.455 1.00 97.06 308 LEU A CA 1
ATOM 2312 C C . LEU A 1 308 ? 14.123 -12.015 -6.329 1.00 97.06 308 LEU A C 1
ATOM 2314 O O . LEU A 1 308 ? 14.410 -12.504 -5.239 1.00 97.06 308 LEU A O 1
ATOM 2318 N N . GLN A 1 309 ? 13.953 -12.770 -7.415 1.00 97.19 309 GLN A N 1
ATOM 2319 C CA . GLN A 1 309 ? 14.159 -14.212 -7.377 1.00 97.19 309 GLN A CA 1
ATOM 2320 C C . GLN A 1 309 ? 15.608 -14.562 -7.027 1.00 97.19 309 GLN A C 1
ATOM 2322 O O . GLN A 1 309 ? 15.824 -15.363 -6.118 1.00 97.19 309 GLN A O 1
ATOM 2327 N N . GLN A 1 310 ? 16.579 -13.942 -7.705 1.00 96.38 310 GLN A N 1
ATOM 2328 C CA . GLN A 1 310 ? 18.005 -14.176 -7.478 1.00 96.38 310 GLN A CA 1
ATOM 2329 C C . GLN A 1 310 ? 18.392 -13.920 -6.017 1.00 96.38 310 GLN A C 1
ATOM 2331 O O . GLN A 1 310 ? 19.065 -14.746 -5.403 1.00 96.38 310 GLN A O 1
ATOM 2336 N N . HIS A 1 311 ? 17.948 -12.797 -5.447 1.00 96.38 311 HIS A N 1
ATOM 2337 C CA . HIS A 1 311 ? 18.417 -12.351 -4.133 1.00 96.38 311 HIS A CA 1
ATOM 2338 C C . HIS A 1 311 ? 17.532 -12.785 -2.957 1.00 96.38 311 HIS A C 1
ATOM 2340 O O . HIS A 1 311 ? 17.989 -12.727 -1.811 1.00 96.38 311 HIS A O 1
ATOM 2346 N N . CYS A 1 312 ? 16.288 -13.212 -3.209 1.00 96.75 312 CYS A N 1
ATOM 2347 C CA . CYS A 1 312 ? 15.339 -13.642 -2.172 1.00 96.75 312 CYS A CA 1
ATOM 2348 C C . CYS A 1 312 ? 14.948 -15.126 -2.270 1.00 96.75 312 CYS A C 1
ATOM 2350 O O . CYS A 1 312 ? 14.246 -15.622 -1.393 1.00 96.75 312 CYS A O 1
ATOM 2352 N N . GLY A 1 313 ? 15.376 -15.853 -3.307 1.00 95.75 313 GLY A N 1
ATOM 2353 C CA . GLY A 1 313 ? 15.208 -17.307 -3.394 1.00 95.75 313 GLY A CA 1
ATOM 2354 C C . GLY A 1 313 ? 13.774 -17.790 -3.640 1.00 95.75 313 GLY A C 1
ATOM 2355 O O . GLY A 1 313 ? 13.423 -18.897 -3.231 1.00 95.75 313 GLY A O 1
ATOM 2356 N N . PHE A 1 314 ? 12.925 -16.988 -4.291 1.00 97.25 314 PHE A N 1
ATOM 2357 C CA . PHE A 1 314 ? 11.574 -17.425 -4.663 1.00 97.25 314 PHE A CA 1
ATOM 2358 C C . PHE A 1 314 ? 11.627 -18.626 -5.627 1.00 97.25 314 PHE A C 1
ATOM 2360 O O . PHE A 1 314 ? 12.253 -18.570 -6.685 1.00 97.25 314 PHE A O 1
ATOM 2367 N N . LYS A 1 315 ? 10.935 -19.722 -5.300 1.00 96.62 315 LYS A N 1
ATOM 2368 C CA . LYS A 1 315 ? 10.899 -20.933 -6.144 1.00 96.62 315 LYS A CA 1
ATOM 2369 C C . LYS A 1 315 ? 9.837 -20.875 -7.236 1.00 96.62 315 LYS A C 1
ATOM 2371 O O . LYS A 1 315 ? 9.894 -21.637 -8.200 1.00 96.62 315 LYS A O 1
ATOM 2376 N N . ARG A 1 316 ? 8.832 -20.017 -7.067 1.00 97.31 316 ARG A N 1
ATOM 2377 C CA . ARG A 1 316 ? 7.727 -19.841 -8.009 1.00 97.31 316 ARG A CA 1
ATOM 2378 C C . ARG A 1 316 ? 7.504 -18.356 -8.244 1.00 97.31 316 ARG A C 1
ATOM 2380 O O . ARG A 1 316 ? 7.282 -17.616 -7.290 1.00 97.31 316 ARG A O 1
ATOM 2387 N N . VAL A 1 317 ? 7.514 -17.938 -9.507 1.00 98.00 317 VAL A N 1
ATOM 2388 C CA . VAL A 1 317 ? 7.248 -16.546 -9.889 1.00 98.00 317 VAL A CA 1
ATOM 2389 C C . VAL A 1 317 ? 6.119 -16.509 -10.911 1.00 98.00 317 VAL A C 1
ATOM 2391 O O . VAL A 1 317 ? 6.246 -17.068 -11.994 1.00 98.00 317 VAL A O 1
ATOM 2394 N N . TYR A 1 318 ? 5.007 -15.859 -10.579 1.00 97.69 318 TYR A N 1
ATOM 2395 C CA . TYR A 1 318 ? 3.921 -15.572 -11.515 1.00 97.69 318 TYR A CA 1
ATOM 2396 C C . TYR A 1 318 ? 4.075 -14.146 -12.016 1.00 97.69 318 TYR A C 1
ATOM 2398 O O . TYR A 1 318 ? 3.779 -13.208 -11.281 1.00 97.69 318 TYR A O 1
ATOM 2406 N N . ALA A 1 319 ? 4.524 -13.968 -13.251 1.00 97.06 319 ALA A N 1
ATOM 2407 C CA . ALA A 1 319 ? 4.759 -12.646 -13.806 1.00 97.06 319 ALA A CA 1
ATOM 2408 C C . ALA A 1 319 ? 3.778 -12.358 -14.932 1.00 97.06 319 ALA A C 1
ATOM 2410 O O . ALA A 1 319 ? 3.790 -13.012 -15.974 1.00 97.06 319 ALA A O 1
ATOM 2411 N N . TYR A 1 320 ? 2.922 -11.367 -14.703 1.00 95.25 320 TYR A N 1
ATOM 2412 C CA . TYR A 1 320 ? 1.935 -10.944 -15.675 1.00 95.25 320 TYR A CA 1
ATOM 2413 C C . TYR A 1 320 ? 2.115 -9.480 -16.021 1.00 95.25 320 TYR A C 1
ATOM 2415 O O . TYR A 1 320 ? 2.124 -8.585 -15.175 1.00 95.25 320 TYR A O 1
ATOM 2423 N N . THR A 1 321 ? 2.177 -9.236 -17.317 1.00 92.00 321 THR A N 1
ATOM 2424 C CA . THR A 1 321 ? 2.140 -7.901 -17.887 1.00 92.00 321 THR A CA 1
ATOM 2425 C C . THR A 1 321 ? 1.019 -7.861 -18.898 1.00 92.00 321 THR A C 1
ATOM 2427 O O . THR A 1 321 ? 0.684 -8.854 -19.543 1.00 92.00 321 THR A O 1
ATOM 2430 N N . HIS A 1 322 ? 0.402 -6.705 -19.057 1.00 87.06 322 HIS A N 1
ATOM 2431 C CA . HIS A 1 322 ? -0.435 -6.503 -20.218 1.00 87.06 322 HIS A CA 1
ATOM 2432 C C . HIS A 1 322 ? 0.480 -6.396 -21.461 1.00 87.06 322 HIS A C 1
ATOM 2434 O O . HIS A 1 322 ? 0.166 -6.963 -22.504 1.00 87.06 322 HIS A O 1
ATOM 2440 N N . CYS A 1 323 ? 1.611 -5.680 -21.372 1.00 86.81 323 CYS A N 1
ATOM 2441 C CA . CYS A 1 323 ? 2.382 -5.180 -22.523 1.00 86.81 323 CYS A CA 1
ATOM 2442 C C . CYS A 1 323 ? 3.052 -6.302 -23.344 1.00 86.81 323 CYS A C 1
ATOM 2444 O O . CYS A 1 323 ? 3.961 -6.943 -22.821 1.00 86.81 323 CYS A O 1
ATOM 2446 N N . PRO A 1 324 ? 2.697 -6.499 -24.635 1.00 86.69 324 PRO A N 1
ATOM 2447 C CA . PRO A 1 324 ? 3.261 -7.573 -25.461 1.00 86.69 324 PRO A CA 1
ATOM 2448 C C . PRO A 1 324 ? 4.781 -7.514 -25.638 1.00 86.69 324 PRO A C 1
ATOM 2450 O O . PRO A 1 324 ? 5.436 -8.547 -25.604 1.00 86.69 324 PRO A O 1
ATOM 2453 N N . VAL A 1 325 ? 5.352 -6.315 -25.796 1.00 87.12 325 VAL A N 1
ATOM 2454 C CA . VAL A 1 325 ? 6.811 -6.153 -25.943 1.00 87.12 325 VAL A CA 1
ATOM 2455 C C . VAL A 1 325 ? 7.523 -6.534 -24.646 1.00 87.12 325 VAL A C 1
ATOM 2457 O O . VAL A 1 325 ? 8.467 -7.312 -24.672 1.00 87.12 325 VAL A O 1
ATOM 2460 N N . THR A 1 326 ? 7.015 -6.069 -23.502 1.00 89.25 326 THR A N 1
ATOM 2461 C CA . THR A 1 326 ? 7.527 -6.463 -22.180 1.00 89.25 326 THR A CA 1
ATOM 2462 C C . THR A 1 326 ? 7.389 -7.965 -21.942 1.00 89.25 326 THR A C 1
ATOM 2464 O O . THR A 1 326 ? 8.257 -8.558 -21.315 1.00 89.25 326 THR A O 1
ATOM 2467 N N . LEU A 1 327 ? 6.304 -8.578 -22.421 1.00 91.44 327 LEU A N 1
ATOM 2468 C CA . LEU A 1 327 ? 6.080 -10.016 -22.311 1.00 91.44 327 LEU A CA 1
ATOM 2469 C C . LEU A 1 327 ? 7.138 -10.798 -23.096 1.00 91.44 327 LEU A C 1
ATOM 2471 O O . LEU A 1 327 ? 7.773 -11.678 -22.532 1.00 91.44 327 LEU A O 1
ATOM 2475 N N . ALA A 1 328 ? 7.379 -10.423 -24.355 1.00 91.19 328 ALA A N 1
ATOM 2476 C CA . ALA A 1 328 ? 8.390 -11.062 -25.195 1.00 91.19 328 ALA A CA 1
ATOM 2477 C C . ALA A 1 328 ? 9.812 -10.900 -24.626 1.00 91.19 328 ALA A C 1
ATOM 2479 O O . ALA A 1 328 ? 10.598 -11.847 -24.627 1.00 91.19 328 ALA A O 1
ATOM 2480 N N . ASP A 1 329 ? 10.132 -9.713 -24.109 1.00 93.50 329 ASP A N 1
ATOM 2481 C CA . ASP A 1 329 ? 11.400 -9.446 -23.428 1.00 93.50 329 ASP A CA 1
ATOM 2482 C C . ASP A 1 329 ? 11.557 -10.288 -22.160 1.00 93.50 329 ASP A C 1
ATOM 2484 O O . ASP A 1 329 ? 12.632 -10.833 -21.904 1.00 93.50 329 ASP A O 1
ATOM 2488 N N . LEU A 1 330 ? 10.481 -10.443 -21.387 1.00 95.25 330 LEU A N 1
ATOM 2489 C CA . LEU A 1 330 ? 10.468 -11.280 -20.198 1.00 95.25 330 LEU A CA 1
ATOM 2490 C C . LEU A 1 330 ? 10.645 -12.763 -20.539 1.00 95.25 330 LEU A C 1
ATOM 2492 O O . LEU A 1 330 ? 11.519 -13.402 -19.961 1.00 95.25 330 LEU A O 1
ATOM 2496 N N . ASP A 1 331 ? 9.881 -13.299 -21.489 1.00 95.50 331 ASP A N 1
ATOM 2497 C CA . ASP A 1 331 ? 9.989 -14.700 -21.916 1.00 95.50 331 ASP A CA 1
ATOM 2498 C C . ASP A 1 331 ? 11.418 -15.033 -22.365 1.00 95.50 331 ASP A C 1
ATOM 2500 O O . ASP A 1 331 ? 12.018 -16.013 -21.916 1.00 95.50 331 ASP A O 1
ATOM 2504 N N . ALA A 1 332 ? 12.005 -14.165 -23.193 1.00 96.19 332 ALA A N 1
ATOM 2505 C CA . ALA A 1 332 ? 13.390 -14.301 -23.620 1.00 96.19 332 ALA A CA 1
ATOM 2506 C C . ALA A 1 332 ? 14.370 -14.207 -22.440 1.00 96.19 332 ALA A C 1
ATOM 2508 O O . ALA A 1 332 ? 15.312 -14.990 -22.364 1.00 96.19 332 ALA A O 1
ATOM 2509 N N . SER A 1 333 ? 14.150 -13.289 -21.497 1.00 97.25 333 SER A N 1
ATOM 2510 C CA . SER A 1 333 ? 15.018 -13.121 -20.324 1.00 97.25 333 SER A CA 1
ATOM 2511 C C . SER A 1 333 ? 14.957 -14.302 -19.363 1.00 97.25 333 SER A C 1
ATOM 2513 O O . SER A 1 333 ? 15.991 -14.723 -18.850 1.00 97.25 333 SER A O 1
ATOM 2515 N N . VAL A 1 334 ? 13.781 -14.894 -19.156 1.00 97.12 334 VAL A N 1
ATOM 2516 C CA . VAL A 1 334 ? 13.637 -16.141 -18.392 1.00 97.12 334 VAL A CA 1
ATOM 2517 C C . VAL A 1 334 ? 14.406 -17.264 -19.083 1.00 97.12 334 VAL A C 1
ATOM 2519 O O . VAL A 1 334 ? 15.204 -17.942 -18.437 1.00 97.12 334 VAL A O 1
ATOM 2522 N N . ALA A 1 335 ? 14.250 -17.415 -20.402 1.00 96.88 335 ALA A N 1
ATOM 2523 C CA . ALA A 1 335 ? 14.979 -18.425 -21.166 1.00 96.88 335 ALA A CA 1
ATOM 2524 C C . ALA A 1 335 ? 16.507 -18.238 -21.083 1.00 96.88 335 ALA A C 1
ATOM 2526 O O . ALA A 1 335 ? 17.230 -19.212 -20.877 1.00 96.88 335 ALA A O 1
ATOM 2527 N N . MET A 1 336 ? 17.000 -16.996 -21.172 1.00 97.25 336 MET A N 1
ATOM 2528 C CA . MET A 1 336 ? 18.432 -16.675 -21.074 1.00 97.25 336 MET A CA 1
ATOM 2529 C C . MET A 1 336 ? 19.048 -17.034 -19.715 1.00 97.25 336 MET A C 1
ATOM 2531 O O . MET A 1 336 ? 20.228 -17.371 -19.656 1.00 97.25 336 MET A O 1
ATOM 2535 N N . ASN A 1 337 ? 18.275 -16.964 -18.628 1.00 97.12 337 ASN A N 1
ATOM 2536 C CA . ASN A 1 337 ? 18.776 -17.198 -17.270 1.00 97.12 337 ASN A CA 1
ATOM 2537 C C . ASN A 1 337 ? 18.578 -18.646 -16.777 1.00 97.12 337 ASN A C 1
ATOM 2539 O O . ASN A 1 337 ? 19.027 -18.987 -15.680 1.00 97.12 337 ASN A O 1
ATOM 2543 N N . GLY A 1 338 ? 17.955 -19.513 -17.585 1.00 94.94 338 GLY A N 1
ATOM 2544 C CA . GLY A 1 338 ? 17.915 -20.964 -17.391 1.00 94.94 338 GLY A CA 1
ATOM 2545 C C . GLY A 1 338 ? 17.521 -21.394 -15.974 1.00 94.94 338 GLY A C 1
ATOM 2546 O O . GLY A 1 338 ? 16.424 -21.101 -15.503 1.00 94.94 338 GLY A O 1
ATOM 2547 N N . ALA A 1 339 ? 18.427 -22.096 -15.286 1.00 93.62 339 ALA A N 1
ATOM 2548 C CA . ALA A 1 339 ? 18.190 -22.619 -13.939 1.00 93.62 339 ALA A CA 1
ATOM 2549 C C . ALA A 1 339 ? 17.905 -21.524 -12.895 1.00 93.62 339 ALA A C 1
ATOM 2551 O O . ALA A 1 339 ? 17.117 -21.756 -11.981 1.00 93.62 339 ALA A O 1
ATOM 2552 N N . THR A 1 340 ? 18.495 -20.333 -13.041 1.00 92.31 340 THR A N 1
ATOM 2553 C CA . THR A 1 340 ? 18.258 -19.206 -12.125 1.00 92.31 340 THR A CA 1
ATOM 2554 C C . THR A 1 340 ? 16.822 -18.700 -12.226 1.00 92.31 340 THR A C 1
ATOM 2556 O O . THR A 1 340 ? 16.240 -18.331 -11.214 1.00 92.31 340 THR A O 1
ATOM 2559 N N . ALA A 1 341 ? 16.234 -18.752 -13.426 1.00 95.38 341 ALA A N 1
ATOM 2560 C CA . ALA A 1 341 ? 14.844 -18.390 -13.697 1.00 95.38 341 ALA A CA 1
ATOM 2561 C C . ALA A 1 341 ? 13.904 -19.612 -13.727 1.00 95.38 341 ALA A C 1
ATOM 2563 O O . ALA A 1 341 ? 12.839 -19.591 -14.350 1.00 95.38 341 ALA A O 1
ATOM 2564 N N . ALA A 1 342 ? 14.270 -20.707 -13.054 1.00 96.00 342 ALA A N 1
ATOM 2565 C CA . ALA A 1 342 ? 13.385 -21.855 -12.923 1.00 96.00 342 ALA A CA 1
ATOM 2566 C C . ALA A 1 342 ? 12.116 -21.478 -12.134 1.00 96.00 342 ALA A C 1
ATOM 2568 O O . ALA A 1 342 ? 12.156 -20.697 -11.183 1.00 96.00 342 ALA A O 1
ATOM 2569 N N . GLY A 1 343 ? 10.973 -22.046 -12.528 1.00 95.88 343 GLY A N 1
ATOM 2570 C CA . GLY A 1 343 ? 9.700 -21.843 -11.827 1.00 95.88 343 GLY A CA 1
ATOM 2571 C C . GLY A 1 343 ? 8.936 -20.573 -12.208 1.00 95.88 343 GLY A C 1
ATOM 2572 O O . GLY A 1 343 ? 7.952 -20.251 -11.540 1.00 95.88 343 GLY A O 1
ATOM 2573 N N . TRP A 1 344 ? 9.330 -19.868 -13.270 1.00 98.00 344 TRP A N 1
ATOM 2574 C CA . TRP A 1 344 ? 8.531 -18.769 -13.810 1.00 98.00 344 TRP A CA 1
ATOM 2575 C C . TRP A 1 344 ? 7.293 -19.274 -14.547 1.00 98.00 344 TRP A C 1
ATOM 2577 O O . TRP A 1 344 ? 7.334 -20.227 -15.322 1.00 98.00 344 TRP A O 1
ATOM 2587 N N . VAL A 1 345 ? 6.182 -18.589 -14.309 1.00 96.81 345 VAL A N 1
ATOM 2588 C CA . VAL A 1 345 ? 4.946 -18.679 -15.075 1.00 96.81 345 VAL A CA 1
ATOM 2589 C C . VAL A 1 345 ? 4.687 -17.283 -15.607 1.00 96.81 345 VAL A C 1
ATOM 2591 O O . VAL A 1 345 ? 4.243 -16.396 -14.874 1.00 96.81 345 VAL A O 1
ATOM 2594 N N . VAL A 1 346 ? 5.023 -17.090 -16.875 1.00 96.31 346 VAL A N 1
ATOM 2595 C CA . VAL A 1 346 ? 4.861 -15.814 -17.560 1.00 96.31 346 VAL A CA 1
ATOM 2596 C C . VAL A 1 346 ? 3.505 -15.795 -18.263 1.00 96.31 346 VAL A C 1
ATOM 2598 O O . VAL A 1 346 ? 3.083 -16.796 -18.843 1.00 96.31 346 VAL A O 1
ATOM 2601 N N . GLY A 1 347 ? 2.788 -14.675 -18.188 1.00 93.81 347 GLY A N 1
ATOM 2602 C CA . GLY A 1 347 ? 1.487 -14.560 -18.831 1.00 93.81 347 GLY A CA 1
ATOM 2603 C C . GLY A 1 347 ? 1.089 -13.142 -19.210 1.00 93.81 347 GLY A C 1
ATOM 2604 O O . GLY A 1 347 ? 1.624 -12.143 -18.726 1.00 93.81 347 GLY A O 1
ATOM 2605 N N . ARG A 1 348 ? 0.092 -13.059 -20.091 1.00 90.69 348 ARG A N 1
ATOM 2606 C CA . ARG A 1 348 ? -0.509 -11.794 -20.511 1.00 90.69 348 ARG A CA 1
ATOM 2607 C C . ARG A 1 348 ? -1.757 -11.490 -19.689 1.00 90.69 348 ARG A C 1
ATOM 2609 O O . ARG A 1 348 ? -2.589 -12.367 -19.479 1.00 90.69 348 ARG A O 1
ATOM 2616 N N . SER A 1 349 ? -1.912 -10.238 -19.272 1.00 88.12 349 SER A N 1
ATOM 2617 C CA . SER A 1 349 ? -3.177 -9.718 -18.740 1.00 88.12 349 SER A CA 1
ATOM 2618 C C . SER A 1 349 ? -3.962 -8.991 -19.840 1.00 88.12 349 SER A C 1
ATOM 2620 O O . SER A 1 349 ? -3.417 -8.133 -20.542 1.00 88.12 349 SER A O 1
ATOM 2622 N N . GLU A 1 350 ? -5.242 -9.326 -20.007 1.00 83.69 350 GLU A N 1
ATOM 2623 C CA . GLU A 1 350 ? -6.148 -8.598 -20.899 1.00 83.69 350 GLU A CA 1
ATOM 2624 C C . GLU A 1 350 ? -6.578 -7.283 -20.245 1.00 83.69 350 GLU A C 1
ATOM 2626 O O . GLU A 1 350 ? -7.014 -7.286 -19.102 1.00 83.69 350 GLU A O 1
ATOM 2631 N N . LYS A 1 351 ? -6.476 -6.152 -20.959 1.00 75.69 351 LYS A N 1
ATOM 2632 C CA . LYS A 1 351 ? -7.013 -4.844 -20.523 1.00 75.69 351 LYS A CA 1
ATOM 2633 C C . LYS A 1 351 ? -6.700 -4.463 -19.057 1.00 75.69 351 LYS A C 1
ATOM 2635 O O . LYS A 1 351 ? -7.517 -3.814 -18.418 1.00 75.69 351 LYS A O 1
ATOM 2640 N N . TYR A 1 352 ? -5.505 -4.803 -18.560 1.00 80.31 352 TYR A N 1
ATOM 2641 C CA . TYR A 1 352 ? -5.064 -4.549 -17.177 1.00 80.31 352 TYR A CA 1
ATOM 2642 C C . TYR A 1 352 ? -5.828 -5.322 -16.081 1.00 80.31 352 TYR A C 1
ATOM 2644 O O . TYR A 1 352 ? -5.729 -4.963 -14.909 1.00 80.31 352 TYR A O 1
ATOM 2652 N N . ASP A 1 353 ? -6.539 -6.402 -16.421 1.00 89.12 353 ASP A N 1
ATOM 2653 C CA . ASP A 1 353 ? -7.211 -7.287 -15.464 1.00 89.12 353 ASP A CA 1
ATOM 2654 C C . ASP A 1 353 ? -6.202 -8.129 -14.656 1.00 89.12 353 ASP A C 1
ATOM 2656 O O . ASP A 1 353 ? -6.061 -9.344 -14.825 1.00 89.12 353 ASP A O 1
ATOM 2660 N N . PHE A 1 354 ? -5.420 -7.479 -13.793 1.00 91.81 354 PHE A N 1
ATOM 2661 C CA . PHE A 1 354 ? -4.528 -8.177 -12.867 1.00 91.81 354 PHE A CA 1
ATOM 2662 C C . PHE A 1 354 ? -5.310 -8.816 -11.711 1.00 91.81 354 PHE A C 1
ATOM 2664 O O . PHE A 1 354 ? -4.838 -9.793 -11.135 1.00 91.81 354 PHE A O 1
ATOM 2671 N N . GLY A 1 355 ? -6.521 -8.334 -11.406 1.00 90.81 355 GLY A N 1
ATOM 2672 C CA . GLY A 1 355 ? -7.396 -8.938 -10.401 1.00 90.81 355 GLY A CA 1
ATOM 2673 C C . GLY A 1 355 ? -7.887 -10.331 -10.809 1.00 90.81 355 GLY A C 1
ATOM 2674 O O . GLY A 1 355 ? -7.766 -11.287 -10.039 1.00 90.81 355 GLY A O 1
ATOM 2675 N N . GLY A 1 356 ? -8.361 -10.481 -12.047 1.00 91.88 356 GLY A N 1
ATOM 2676 C CA . GLY A 1 356 ? -8.740 -11.764 -12.636 1.00 91.88 356 GLY A CA 1
ATOM 2677 C C . GLY A 1 356 ? -7.548 -12.693 -12.869 1.00 91.88 356 GLY A C 1
ATOM 2678 O O . GLY A 1 356 ? -7.665 -13.907 -12.714 1.00 91.88 356 GLY A O 1
ATOM 2679 N N . VAL A 1 357 ? -6.362 -12.156 -13.169 1.00 93.69 357 VAL A N 1
ATOM 2680 C CA . VAL A 1 357 ? -5.121 -12.951 -13.156 1.00 93.69 357 VAL A CA 1
ATOM 2681 C C . VAL A 1 357 ? -4.839 -13.489 -11.757 1.00 93.69 357 VAL A C 1
ATOM 2683 O O . VAL A 1 357 ? -4.658 -14.696 -11.594 1.00 93.69 357 VAL A O 1
ATOM 2686 N N . LEU A 1 358 ? -4.831 -12.616 -10.748 1.00 94.88 358 LEU A N 1
ATOM 2687 C CA . LEU A 1 358 ? -4.541 -12.993 -9.373 1.00 94.88 358 LEU A CA 1
ATOM 2688 C C . LEU A 1 358 ? -5.544 -14.031 -8.863 1.00 94.88 358 LEU A C 1
ATOM 2690 O O . LEU A 1 358 ? -5.131 -14.955 -8.178 1.00 94.88 358 LEU A O 1
ATOM 2694 N N . SER A 1 359 ? -6.830 -13.954 -9.208 1.00 91.44 359 SER A N 1
ATOM 2695 C CA . SER A 1 359 ? -7.826 -14.946 -8.774 1.00 91.44 359 SER A CA 1
ATOM 2696 C C . SER A 1 359 ? -7.605 -16.349 -9.365 1.00 91.44 359 SER A C 1
ATOM 2698 O O . SER A 1 359 ? -7.978 -17.335 -8.728 1.00 91.44 359 SER A O 1
ATOM 2700 N N . ARG A 1 360 ? -6.955 -16.451 -10.535 1.00 92.94 360 ARG A N 1
ATOM 2701 C CA . ARG A 1 360 ? -6.616 -17.720 -11.208 1.00 92.94 360 ARG A CA 1
ATOM 2702 C C . ARG A 1 360 ? -5.320 -18.363 -10.717 1.00 92.94 360 ARG A C 1
ATOM 2704 O O . ARG A 1 360 ? -5.117 -19.552 -10.956 1.00 92.94 360 ARG A O 1
ATOM 2711 N N . ILE A 1 361 ? -4.439 -17.613 -10.050 1.00 93.56 361 ILE A N 1
ATOM 2712 C CA . ILE A 1 361 ? -3.215 -18.181 -9.468 1.00 93.56 361 ILE A CA 1
ATOM 2713 C C . ILE A 1 361 ? -3.615 -19.235 -8.416 1.00 93.56 361 ILE A C 1
ATOM 2715 O O . ILE A 1 361 ? -4.450 -18.930 -7.560 1.00 93.56 361 ILE A O 1
ATOM 2719 N N . PRO A 1 362 ? -3.053 -20.459 -8.432 1.00 92.50 362 PRO A N 1
ATOM 2720 C CA . PRO A 1 362 ? -3.442 -21.508 -7.493 1.00 92.50 362 PRO A CA 1
ATOM 2721 C C . PRO A 1 362 ? -3.346 -21.062 -6.029 1.00 92.50 362 PRO A C 1
ATOM 2723 O O . PRO A 1 362 ? -2.397 -20.387 -5.626 1.00 92.50 362 PRO A O 1
ATOM 2726 N N . LYS A 1 363 ? -4.342 -21.439 -5.223 1.00 87.56 363 LYS A N 1
ATOM 2727 C CA . LYS A 1 363 ? -4.308 -21.270 -3.763 1.00 87.56 363 LYS A CA 1
ATOM 2728 C C . LYS A 1 363 ? -3.514 -22.414 -3.125 1.00 87.56 363 LYS A C 1
ATOM 2730 O O . LYS A 1 363 ? -3.374 -23.480 -3.719 1.00 87.56 363 LYS A O 1
ATOM 2735 N N . GLY A 1 364 ? -3.019 -22.203 -1.906 1.00 77.31 364 GLY A N 1
ATOM 2736 C CA . GLY A 1 364 ? -2.340 -23.249 -1.126 1.00 77.31 364 GLY A CA 1
ATOM 2737 C C . GLY A 1 364 ? -0.838 -23.397 -1.395 1.00 77.31 364 GLY A C 1
ATOM 2738 O O . GLY A 1 364 ? -0.227 -24.330 -0.890 1.00 77.31 364 GLY A O 1
ATOM 2739 N N . GLN A 1 365 ? -0.220 -22.465 -2.130 1.00 82.25 365 GLN A N 1
ATOM 2740 C CA . GLN A 1 365 ? 1.240 -22.410 -2.346 1.00 82.25 365 GLN A CA 1
ATOM 2741 C C . GLN A 1 365 ? 1.984 -21.627 -1.244 1.00 82.25 365 GLN A C 1
ATOM 2743 O O . GLN A 1 365 ? 3.089 -21.126 -1.457 1.00 82.25 365 GLN A O 1
ATOM 2748 N N . GLY A 1 366 ? 1.366 -21.518 -0.066 1.00 86.69 366 GLY A N 1
ATOM 2749 C CA . GLY A 1 366 ? 1.847 -20.714 1.054 1.00 86.69 366 GLY A CA 1
ATOM 2750 C C . GLY A 1 366 ? 1.555 -19.212 0.913 1.00 86.69 366 GLY A C 1
ATOM 2751 O O . GLY A 1 366 ? 0.858 -18.796 -0.015 1.00 86.69 366 GLY A O 1
ATOM 2752 N N . PRO A 1 367 ? 2.063 -18.399 1.856 1.00 91.69 367 PRO A N 1
ATOM 2753 C CA . PRO A 1 367 ? 1.932 -16.946 1.828 1.00 91.69 367 PRO A CA 1
ATOM 2754 C C . PRO A 1 367 ? 2.540 -16.325 0.567 1.00 91.69 367 PRO A C 1
ATOM 2756 O O . PRO A 1 367 ? 3.699 -16.581 0.238 1.00 91.69 367 PRO A O 1
ATOM 2759 N N . LEU A 1 368 ? 1.772 -15.475 -0.110 1.00 95.06 368 LEU A N 1
ATOM 2760 C CA . LEU A 1 368 ? 2.164 -14.779 -1.328 1.00 95.06 368 LEU A CA 1
ATOM 2761 C C . LEU A 1 368 ? 2.717 -13.389 -1.015 1.00 95.06 368 LEU A C 1
ATOM 2763 O O . LEU A 1 368 ? 2.116 -12.617 -0.256 1.00 95.06 368 LEU A O 1
ATOM 2767 N N . PHE A 1 369 ? 3.815 -13.059 -1.690 1.00 97.69 369 PHE A N 1
ATOM 2768 C CA . PHE A 1 369 ? 4.274 -11.688 -1.874 1.00 97.69 369 PHE A CA 1
ATOM 2769 C C . PHE A 1 369 ? 3.843 -11.202 -3.259 1.00 97.69 369 PHE A C 1
ATOM 2771 O O . PHE A 1 369 ? 4.128 -11.861 -4.263 1.00 97.69 369 PHE A O 1
ATOM 2778 N N . VAL A 1 370 ? 3.159 -10.061 -3.327 1.00 97.88 370 VAL A N 1
ATOM 2779 C CA . VAL A 1 370 ? 2.722 -9.467 -4.595 1.00 97.88 370 VAL A CA 1
ATOM 2780 C C . VAL A 1 370 ? 3.465 -8.163 -4.835 1.00 97.88 370 VAL A C 1
ATOM 2782 O O . VAL A 1 370 ? 3.365 -7.232 -4.051 1.00 97.88 370 VAL A O 1
ATOM 2785 N N . HIS A 1 371 ? 4.177 -8.055 -5.943 1.00 97.38 371 HIS A N 1
ATOM 2786 C CA . HIS A 1 371 ? 4.663 -6.784 -6.455 1.00 97.38 371 HIS A CA 1
ATOM 2787 C C . HIS A 1 371 ? 3.696 -6.275 -7.518 1.00 97.38 371 HIS A C 1
ATOM 2789 O O . HIS A 1 371 ? 3.331 -7.008 -8.440 1.00 97.38 371 HIS A O 1
ATOM 2795 N N . VAL A 1 372 ? 3.266 -5.026 -7.387 1.00 95.44 372 VAL A N 1
ATOM 2796 C CA . VAL A 1 372 ? 2.370 -4.391 -8.349 1.00 95.44 372 VAL A CA 1
ATOM 2797 C C . VAL A 1 372 ? 2.845 -2.980 -8.663 1.00 95.44 372 VAL A C 1
ATOM 2799 O O . VAL A 1 372 ? 3.185 -2.207 -7.770 1.00 95.44 372 VAL A O 1
ATOM 2802 N N . THR A 1 373 ? 2.859 -2.638 -9.949 1.00 90.31 373 THR A N 1
ATOM 2803 C CA . THR A 1 373 ? 3.154 -1.280 -10.426 1.00 90.31 373 THR A CA 1
ATOM 2804 C C . THR A 1 373 ? 1.886 -0.614 -10.943 1.00 90.31 373 THR A C 1
ATOM 2806 O O . THR A 1 373 ? 1.144 -1.247 -11.702 1.00 90.31 373 THR A O 1
ATOM 2809 N N . ASN A 1 374 ? 1.669 0.660 -10.626 1.00 81.62 374 ASN A N 1
ATOM 2810 C CA . ASN A 1 374 ? 0.598 1.436 -11.247 1.00 81.62 374 ASN A CA 1
ATOM 2811 C C . ASN A 1 374 ? 1.020 2.116 -12.562 1.00 81.62 374 ASN A C 1
ATOM 2813 O O . ASN A 1 374 ? 2.156 2.026 -13.028 1.00 81.62 374 ASN A O 1
ATOM 2817 N N . SER A 1 375 ? 0.053 2.799 -13.173 1.00 83.81 375 SER A N 1
ATOM 2818 C CA . SER A 1 375 ? 0.326 3.903 -14.094 1.00 83.81 375 SER A CA 1
ATOM 2819 C C . SER A 1 375 ? 0.141 5.239 -13.367 1.00 83.81 375 SER A C 1
ATOM 2821 O O . SER A 1 375 ? -0.307 5.272 -12.225 1.00 83.81 375 SER A O 1
ATOM 2823 N N . ARG A 1 376 ? 0.352 6.368 -14.055 1.00 85.75 376 ARG A N 1
ATOM 2824 C CA . ARG A 1 376 ? 0.018 7.701 -13.510 1.00 85.75 376 ARG A CA 1
ATOM 2825 C C . ARG A 1 376 ? -1.458 7.858 -13.104 1.00 85.75 376 ARG A C 1
ATOM 2827 O O . ARG A 1 376 ? -1.782 8.795 -12.387 1.00 85.75 376 ARG A O 1
ATOM 2834 N N . HIS A 1 377 ? -2.330 6.959 -13.559 1.00 85.50 377 HIS A N 1
ATOM 2835 C CA . HIS A 1 377 ? -3.755 6.929 -13.223 1.00 85.50 377 HIS A CA 1
ATOM 2836 C C . HIS A 1 377 ? -4.091 6.019 -12.031 1.00 85.50 377 HIS A C 1
ATOM 2838 O O . HIS A 1 377 ? -5.257 5.925 -11.664 1.00 85.50 377 HIS A O 1
ATOM 2844 N N . GLY A 1 378 ? -3.095 5.360 -11.435 1.00 89.38 378 GLY A N 1
ATOM 2845 C CA . GLY A 1 378 ? -3.304 4.398 -10.360 1.00 89.38 378 GLY A CA 1
ATOM 2846 C C . GLY A 1 378 ? -3.338 2.941 -10.824 1.00 89.38 378 GLY A C 1
ATOM 2847 O O . GLY A 1 378 ? -2.983 2.611 -11.969 1.00 89.38 378 GLY A O 1
ATOM 2848 N N . LEU A 1 379 ? -3.652 2.068 -9.873 1.00 90.81 379 LEU A N 1
ATOM 2849 C CA . LEU A 1 379 ? -3.893 0.645 -10.030 1.00 90.81 379 LEU A CA 1
ATOM 2850 C C . LEU A 1 379 ? -5.139 0.431 -10.886 1.00 90.81 379 LEU A C 1
ATOM 2852 O O . LEU A 1 379 ? -6.083 1.213 -10.866 1.00 90.81 379 LEU A O 1
ATOM 2856 N N . ALA A 1 380 ? -5.131 -0.647 -11.663 1.00 87.50 380 ALA A N 1
ATOM 2857 C CA . ALA A 1 380 ? -6.286 -0.996 -12.471 1.00 87.50 380 ALA A CA 1
ATOM 2858 C C . ALA A 1 380 ? -7.473 -1.422 -11.595 1.00 87.50 380 ALA A C 1
ATOM 2860 O O . ALA A 1 380 ? -7.296 -1.981 -10.505 1.00 87.50 380 ALA A O 1
ATOM 2861 N N . ASP A 1 381 ? -8.679 -1.213 -12.119 1.00 84.25 381 ASP A N 1
ATOM 2862 C CA . ASP A 1 381 ? -9.914 -1.637 -11.468 1.00 84.25 381 ASP A CA 1
ATOM 2863 C C . ASP A 1 381 ? -9.875 -3.124 -11.093 1.00 84.25 381 ASP A C 1
ATOM 2865 O O . ASP A 1 381 ? -9.391 -3.978 -11.839 1.00 84.25 381 ASP A O 1
ATOM 2869 N N . GLY A 1 382 ? -10.381 -3.443 -9.902 1.00 88.25 382 GLY A N 1
ATOM 2870 C CA . GLY A 1 382 ? -10.459 -4.818 -9.407 1.00 88.25 382 GLY A CA 1
ATOM 2871 C C . GLY A 1 382 ? -9.155 -5.382 -8.831 1.00 88.25 382 GLY A C 1
ATOM 2872 O O . GLY A 1 382 ? -9.205 -6.414 -8.159 1.00 88.25 382 GLY A O 1
ATOM 2873 N N . VAL A 1 383 ? -8.010 -4.705 -8.986 1.00 93.25 383 VAL A N 1
ATOM 2874 C CA . VAL A 1 383 ? -6.738 -5.154 -8.388 1.00 93.25 383 VAL A CA 1
ATOM 2875 C C . VAL A 1 383 ? -6.793 -5.110 -6.864 1.00 93.25 383 VAL A C 1
ATOM 2877 O O . VAL A 1 383 ? -6.529 -6.126 -6.221 1.00 93.25 383 VAL A O 1
ATOM 2880 N N . ILE A 1 384 ? -7.178 -3.973 -6.275 1.00 95.00 384 ILE A N 1
ATOM 2881 C CA . ILE A 1 384 ? -7.279 -3.829 -4.814 1.00 95.00 384 ILE A CA 1
ATOM 2882 C C . ILE A 1 384 ? -8.297 -4.827 -4.224 1.00 95.00 384 ILE A C 1
ATOM 2884 O O . ILE A 1 384 ? -7.926 -5.563 -3.302 1.00 95.00 384 ILE A O 1
ATOM 2888 N N . PRO A 1 385 ? -9.526 -4.969 -4.768 1.00 93.19 385 PRO A N 1
ATOM 2889 C CA . PRO A 1 385 ? -10.459 -6.001 -4.322 1.00 93.19 385 PRO A CA 1
ATOM 2890 C C . PRO A 1 385 ? -9.885 -7.420 -4.401 1.00 93.19 385 PRO A C 1
ATOM 2892 O O . PRO A 1 385 ? -10.042 -8.190 -3.454 1.00 93.19 385 PRO A O 1
ATOM 2895 N N . ALA A 1 386 ? -9.173 -7.771 -5.477 1.00 93.81 386 ALA A N 1
ATOM 2896 C CA . ALA A 1 386 ? -8.571 -9.095 -5.627 1.00 93.81 386 ALA A CA 1
ATOM 2897 C C . ALA A 1 386 ? -7.449 -9.358 -4.607 1.00 93.81 386 ALA A C 1
ATOM 2899 O O . ALA A 1 386 ? -7.378 -10.453 -4.043 1.00 93.81 386 ALA A O 1
ATOM 2900 N N . LEU A 1 387 ? -6.610 -8.354 -4.319 1.00 95.50 387 LEU A N 1
ATOM 2901 C CA . LEU A 1 387 ? -5.588 -8.430 -3.267 1.00 95.50 387 LEU A CA 1
ATOM 2902 C C . LEU A 1 387 ? -6.222 -8.658 -1.888 1.00 95.50 387 LEU A C 1
ATOM 2904 O O . LEU A 1 387 ? -5.708 -9.432 -1.078 1.00 95.50 387 LEU A O 1
ATOM 2908 N N . LYS A 1 388 ? -7.351 -8.000 -1.609 1.00 93.56 388 LYS A N 1
ATOM 2909 C CA . LYS A 1 388 ? -8.070 -8.101 -0.330 1.00 93.56 388 LYS A CA 1
ATOM 2910 C C . LYS A 1 388 ? -8.844 -9.408 -0.177 1.00 93.56 388 LYS A C 1
ATOM 2912 O O . LYS A 1 388 ? -8.867 -9.970 0.913 1.00 93.56 388 LYS A O 1
ATOM 2917 N N . ALA A 1 389 ? -9.413 -9.923 -1.265 1.00 90.81 389 ALA A N 1
ATOM 2918 C CA . ALA A 1 389 ? -10.164 -11.178 -1.277 1.00 90.81 389 ALA A CA 1
ATOM 2919 C C . ALA A 1 389 ? -9.282 -12.421 -1.059 1.00 90.81 389 ALA A C 1
ATOM 2921 O O . ALA A 1 389 ? -9.768 -13.466 -0.622 1.00 90.81 389 ALA A O 1
ATOM 2922 N N . ARG A 1 390 ? -7.985 -12.334 -1.374 1.00 90.38 390 ARG A N 1
ATOM 2923 C CA . ARG A 1 390 ? -7.028 -13.430 -1.203 1.00 90.38 390 ARG A CA 1
ATOM 2924 C C . ARG A 1 390 ? -6.315 -13.359 0.138 1.00 90.38 390 ARG A C 1
ATOM 2926 O O . 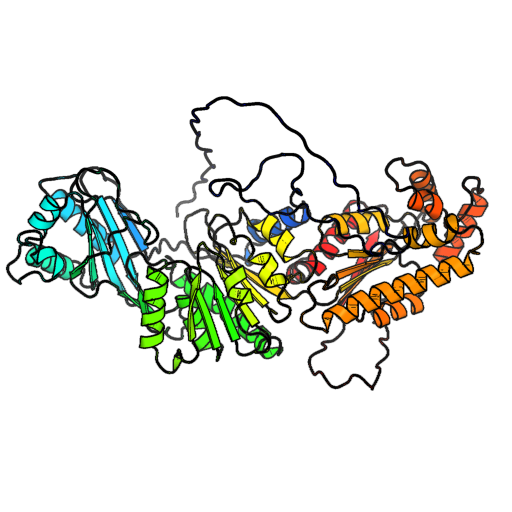ARG A 1 390 ? -5.316 -12.666 0.280 1.00 90.38 390 ARG A O 1
ATOM 2933 N N . SER A 1 391 ? -6.777 -14.136 1.105 1.00 88.50 391 SER A N 1
ATOM 2934 C CA . SER A 1 391 ? -6.171 -14.215 2.438 1.00 88.50 391 SER A CA 1
ATOM 2935 C C . SER A 1 391 ? -4.736 -14.762 2.459 1.00 88.50 391 SER A C 1
ATOM 2937 O O . SER A 1 391 ? -4.010 -14.497 3.411 1.00 88.50 391 SER A O 1
ATOM 2939 N N . ASP A 1 392 ? -4.303 -15.473 1.414 1.00 91.94 392 ASP A N 1
ATOM 2940 C CA . ASP A 1 392 ? -2.920 -15.926 1.251 1.00 91.94 392 ASP A CA 1
ATOM 2941 C C . ASP A 1 392 ? -1.976 -14.830 0.736 1.00 91.94 392 ASP A C 1
ATOM 2943 O O . ASP A 1 392 ? -0.766 -14.997 0.827 1.00 91.94 392 ASP A O 1
ATOM 2947 N N . VAL A 1 393 ? -2.479 -13.683 0.263 1.00 95.31 393 VAL A N 1
ATOM 2948 C CA . VAL A 1 393 ? -1.645 -12.496 0.011 1.00 95.31 393 VAL A CA 1
ATOM 2949 C C . VAL A 1 393 ? -1.307 -11.853 1.355 1.00 95.31 393 VAL A C 1
ATOM 2951 O O . VAL A 1 393 ? -2.168 -11.253 1.996 1.00 95.31 393 VAL A O 1
ATOM 2954 N N . ILE A 1 394 ? -0.062 -11.993 1.809 1.00 94.62 394 ILE A N 1
ATOM 2955 C CA . ILE A 1 394 ? 0.364 -11.484 3.124 1.00 94.62 394 ILE A CA 1
ATOM 2956 C C . ILE A 1 394 ? 1.083 -10.147 3.008 1.00 94.62 394 ILE A C 1
ATOM 2958 O O . ILE A 1 394 ? 0.976 -9.323 3.917 1.00 94.62 394 ILE A O 1
ATOM 2962 N N . ALA A 1 395 ? 1.756 -9.894 1.889 1.00 97.19 395 ALA A N 1
ATOM 2963 C CA . ALA A 1 395 ? 2.406 -8.619 1.644 1.00 97.19 395 ALA A CA 1
ATOM 2964 C C . ALA A 1 395 ? 2.293 -8.189 0.182 1.00 97.19 395 ALA A C 1
ATOM 2966 O O . ALA A 1 395 ? 2.263 -9.016 -0.733 1.00 97.19 395 ALA A O 1
ATOM 2967 N N . VAL A 1 396 ? 2.244 -6.875 -0.011 1.00 98.00 396 VAL A N 1
ATOM 2968 C CA . VAL A 1 396 ? 2.218 -6.215 -1.308 1.00 98.00 396 VAL A CA 1
ATOM 2969 C C . VAL A 1 396 ? 3.314 -5.154 -1.340 1.00 98.00 396 VAL A C 1
ATOM 2971 O O . VAL A 1 396 ? 3.312 -4.240 -0.519 1.00 98.00 396 VAL A O 1
ATOM 2974 N N . ALA A 1 397 ? 4.240 -5.258 -2.288 1.00 97.25 397 ALA A N 1
ATOM 2975 C CA . ALA A 1 397 ? 5.102 -4.151 -2.679 1.00 97.25 397 ALA A CA 1
ATOM 2976 C C . ALA A 1 397 ? 4.404 -3.364 -3.786 1.00 97.25 397 ALA A C 1
ATOM 2978 O O . ALA A 1 397 ? 4.308 -3.821 -4.926 1.00 97.25 397 ALA A O 1
ATOM 2979 N N . TYR A 1 398 ? 3.897 -2.188 -3.436 1.00 96.25 398 TYR A N 1
ATOM 2980 C CA . TYR A 1 398 ? 3.240 -1.298 -4.378 1.00 96.25 398 TYR A CA 1
ATOM 2981 C C . TYR A 1 398 ? 4.222 -0.218 -4.848 1.00 96.25 398 TYR A C 1
ATOM 2983 O O . TYR A 1 398 ? 4.673 0.591 -4.042 1.00 96.25 398 TYR A O 1
ATOM 2991 N N . ASN A 1 399 ? 4.542 -0.214 -6.145 1.00 94.06 399 ASN A N 1
ATOM 2992 C CA . ASN A 1 399 ? 5.301 0.842 -6.814 1.00 94.06 399 ASN A CA 1
ATOM 2993 C C . ASN A 1 399 ? 4.358 1.851 -7.482 1.00 94.06 399 ASN A C 1
ATOM 2995 O O . ASN A 1 399 ? 3.598 1.482 -8.387 1.00 94.06 399 ASN A O 1
ATOM 2999 N N . SER A 1 400 ? 4.455 3.116 -7.081 1.00 92.31 400 SER A N 1
ATOM 3000 C CA . SER A 1 400 ? 3.732 4.225 -7.682 1.00 92.31 400 SER A CA 1
A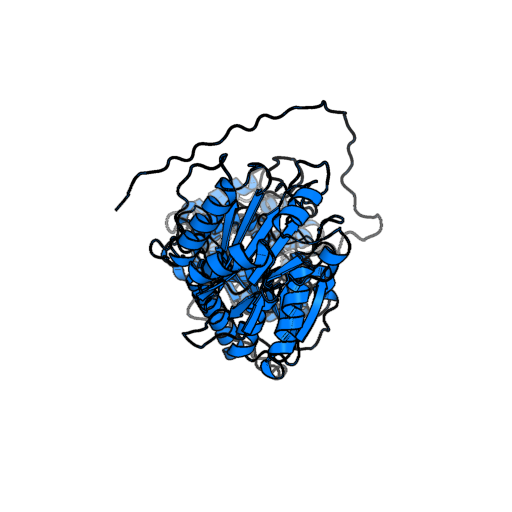TOM 3001 C C . SER A 1 400 ? 4.658 5.271 -8.288 1.00 92.31 400 SER A C 1
ATOM 3003 O O . SER A 1 400 ? 5.507 5.822 -7.596 1.00 92.31 400 SER A O 1
ATOM 3005 N N . CYS A 1 401 ? 4.411 5.637 -9.547 1.00 89.56 401 CYS A N 1
ATOM 3006 C CA . CYS A 1 401 ? 5.068 6.776 -10.196 1.00 89.56 401 CYS A CA 1
ATOM 3007 C C . CYS A 1 401 ? 4.253 8.086 -10.107 1.00 89.56 401 CYS A C 1
ATOM 3009 O O . CYS A 1 401 ? 4.517 9.030 -10.854 1.00 89.56 401 CYS A O 1
ATOM 3011 N N . SER A 1 402 ? 3.178 8.122 -9.310 1.00 86.31 402 SER A N 1
ATOM 3012 C CA . SER A 1 402 ? 2.329 9.308 -9.143 1.00 86.31 402 SER A CA 1
ATOM 3013 C C . SER A 1 402 ? 1.659 9.350 -7.775 1.00 86.31 402 SER A C 1
ATOM 3015 O O . SER A 1 402 ? 1.084 8.364 -7.321 1.00 86.31 402 SER A O 1
ATOM 3017 N N . HIS A 1 403 ? 1.659 10.522 -7.145 1.00 84.06 403 HIS A N 1
ATOM 3018 C CA . HIS A 1 403 ? 1.000 10.726 -5.855 1.00 84.06 403 HIS A CA 1
ATOM 3019 C C . HIS A 1 403 ? -0.490 11.061 -5.965 1.00 84.06 403 HIS A C 1
ATOM 3021 O O . HIS A 1 403 ? -1.216 10.953 -4.983 1.00 84.06 403 HIS A O 1
ATOM 3027 N N . LEU A 1 404 ? -0.962 11.421 -7.162 1.00 85.31 404 LEU A N 1
ATOM 3028 C CA . LEU A 1 404 ? -2.336 11.868 -7.387 1.00 85.31 404 LEU A CA 1
ATOM 3029 C C . LEU A 1 404 ? -3.406 10.817 -7.033 1.00 85.31 404 LEU A C 1
ATOM 3031 O O . LEU A 1 404 ? -4.349 11.174 -6.328 1.00 85.31 404 LEU A O 1
ATOM 3035 N N . PRO A 1 405 ? -3.312 9.544 -7.476 1.00 88.44 405 PRO A N 1
ATOM 3036 C CA . PRO A 1 405 ? -4.338 8.547 -7.163 1.00 88.44 405 PRO A CA 1
ATOM 3037 C C . PRO A 1 405 ? -4.207 7.985 -5.744 1.00 88.44 405 PRO A C 1
ATOM 3039 O O . PRO A 1 405 ? -5.154 7.381 -5.239 1.00 88.44 405 PRO A O 1
ATOM 3042 N N . LEU A 1 406 ? -3.054 8.194 -5.095 1.00 88.50 406 LEU A N 1
ATOM 3043 C CA . LEU A 1 406 ? -2.703 7.510 -3.861 1.00 88.50 406 LEU A CA 1
ATOM 3044 C C . LEU A 1 406 ? -3.791 7.682 -2.787 1.00 88.50 406 LEU A C 1
ATOM 3046 O O . LEU A 1 406 ? -4.309 6.651 -2.367 1.00 88.50 406 LEU A O 1
ATOM 3050 N N . PRO A 1 407 ? -4.209 8.886 -2.342 1.00 89.12 407 PRO A N 1
ATOM 3051 C CA . PRO A 1 407 ? -5.138 9.003 -1.213 1.00 89.12 407 PRO A CA 1
ATOM 3052 C C . PRO A 1 407 ? -6.387 8.102 -1.305 1.00 89.12 407 PRO A C 1
ATOM 3054 O O . PRO A 1 407 ? -6.792 7.504 -0.307 1.00 89.12 407 PRO A O 1
ATOM 3057 N N . GLY A 1 408 ? -6.966 7.960 -2.505 1.00 89.75 408 GLY A N 1
ATOM 3058 C CA . GLY A 1 408 ? -8.109 7.076 -2.752 1.00 89.75 408 GLY A CA 1
ATOM 3059 C C . GLY A 1 408 ? -7.748 5.588 -2.697 1.00 89.75 408 GLY A C 1
ATOM 3060 O O . GLY A 1 408 ? -8.427 4.812 -2.028 1.00 89.75 408 GLY A O 1
ATOM 3061 N N . GLU A 1 409 ? -6.646 5.190 -3.332 1.00 92.50 409 GLU A N 1
ATOM 3062 C CA . GLU A 1 409 ? -6.154 3.803 -3.308 1.00 92.50 409 GLU A CA 1
ATOM 3063 C C . GLU A 1 409 ? -5.752 3.355 -1.904 1.00 92.50 409 GLU A C 1
ATOM 3065 O O . GLU A 1 409 ? -6.015 2.223 -1.508 1.00 92.50 409 GLU A O 1
ATOM 3070 N N . TRP A 1 410 ? -5.144 4.255 -1.132 1.00 91.19 410 TRP A N 1
ATOM 3071 C CA . TRP A 1 410 ? -4.796 4.046 0.268 1.00 91.19 410 TRP A CA 1
ATOM 3072 C C . TRP A 1 410 ? -6.020 3.786 1.115 1.00 91.19 410 TRP A C 1
ATOM 3074 O O . TRP A 1 410 ? -6.041 2.826 1.885 1.00 91.19 410 TRP A O 1
ATOM 3084 N N . GLN A 1 411 ? -7.050 4.612 0.945 1.00 92.00 411 GLN A N 1
ATOM 3085 C CA . GLN A 1 411 ? -8.319 4.382 1.605 1.00 92.00 411 GLN A CA 1
ATOM 3086 C C . GLN A 1 411 ? -8.880 3.010 1.236 1.00 92.00 411 GLN A C 1
ATOM 3088 O O . GLN A 1 411 ? -9.330 2.286 2.114 1.00 92.00 411 GLN A O 1
ATOM 3093 N N . GLU A 1 412 ? -8.814 2.591 -0.024 1.00 92.56 412 GLU A N 1
ATOM 3094 C CA . GLU A 1 412 ? -9.331 1.282 -0.416 1.00 92.56 412 GLU A CA 1
ATOM 3095 C C . GLU A 1 412 ? -8.486 0.107 0.119 1.00 92.56 412 GLU A C 1
ATOM 3097 O O . GLU A 1 412 ? -9.042 -0.873 0.628 1.00 92.56 412 GLU A O 1
ATOM 3102 N N . LEU A 1 413 ? -7.155 0.203 0.056 1.00 94.19 413 LEU A N 1
ATOM 3103 C CA . LEU A 1 413 ? -6.209 -0.810 0.539 1.00 94.19 413 LEU A CA 1
ATOM 3104 C C . LEU A 1 413 ? -6.263 -0.969 2.062 1.00 94.19 413 LEU A C 1
ATOM 3106 O O . LEU A 1 413 ? -6.215 -2.095 2.560 1.00 94.19 413 LEU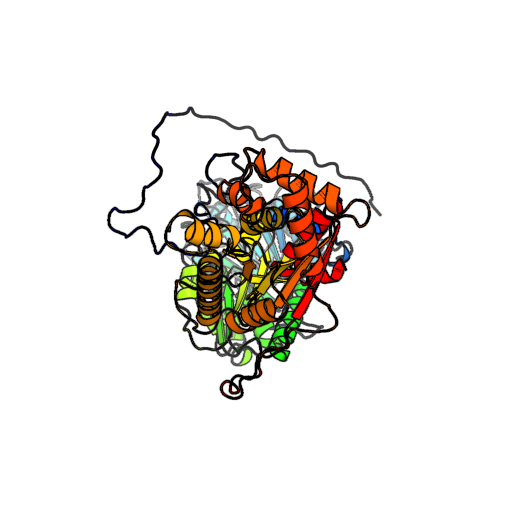 A O 1
ATOM 3110 N N . CYS A 1 414 ? -6.396 0.136 2.797 1.00 93.50 414 CYS A N 1
ATOM 3111 C CA . CYS A 1 414 ? -6.339 0.171 4.259 1.00 93.50 414 CYS A CA 1
ATOM 3112 C C . CYS A 1 414 ? -7.709 0.053 4.942 1.00 93.50 414 CYS A C 1
ATOM 3114 O O . CYS A 1 414 ? -7.783 0.074 6.175 1.00 93.50 414 CYS A O 1
ATOM 3116 N N . SER A 1 415 ? -8.797 -0.103 4.194 1.00 89.69 415 SER A N 1
ATOM 3117 C CA . SER A 1 415 ? -10.145 -0.136 4.771 1.00 89.69 415 SER A CA 1
ATOM 3118 C C . SER A 1 415 ? -10.908 -1.419 4.485 1.00 89.69 415 SER A C 1
ATOM 3120 O O . SER A 1 415 ? -10.624 -2.134 3.533 1.00 89.69 415 SER A O 1
ATOM 3122 N N . GLY A 1 416 ? -11.918 -1.717 5.298 1.00 88.25 416 GLY A N 1
ATOM 3123 C CA . GLY A 1 416 ? -12.811 -2.861 5.107 1.00 88.25 416 GLY A CA 1
ATOM 3124 C C . GLY A 1 416 ? -12.157 -4.246 5.277 1.00 88.25 416 GLY A C 1
ATOM 3125 O O . GLY A 1 416 ? -11.066 -4.374 5.840 1.00 88.25 416 GLY A O 1
ATOM 3126 N N . PRO A 1 417 ? -12.846 -5.313 4.832 1.00 86.31 417 PRO A N 1
ATOM 3127 C CA . PRO A 1 417 ? -12.354 -6.688 4.908 1.00 86.31 417 PRO A CA 1
ATOM 3128 C C . PRO A 1 417 ? -11.042 -6.896 4.158 1.00 86.31 417 PRO A C 1
ATOM 3130 O O . PRO A 1 417 ? -10.844 -6.345 3.075 1.00 86.31 417 PRO A O 1
ATOM 3133 N N . GLY A 1 418 ? -10.141 -7.692 4.734 1.00 89.06 418 GLY A N 1
ATOM 3134 C CA . GLY A 1 418 ? -8.825 -7.931 4.145 1.00 89.06 418 GLY A CA 1
ATOM 3135 C C . GLY A 1 418 ? -7.965 -6.668 4.035 1.00 89.06 418 GLY A C 1
ATOM 3136 O O . GLY A 1 418 ? -7.080 -6.625 3.192 1.00 89.06 418 GLY A O 1
ATOM 3137 N N . ALA A 1 419 ? -8.195 -5.627 4.837 1.00 93.81 419 ALA A N 1
ATOM 3138 C CA . ALA A 1 419 ? -7.357 -4.432 4.796 1.00 93.81 419 ALA A CA 1
ATOM 3139 C C . ALA A 1 419 ? -5.863 -4.749 4.997 1.00 93.81 419 ALA A C 1
ATOM 3141 O O . ALA A 1 419 ? -5.484 -5.682 5.716 1.00 93.81 419 ALA A O 1
ATOM 3142 N N . PHE A 1 420 ? -5.023 -3.932 4.375 1.00 95.81 420 PHE A N 1
ATOM 3143 C CA . PHE A 1 420 ? -3.587 -3.889 4.598 1.00 95.81 420 PHE A CA 1
ATOM 3144 C C . PHE A 1 420 ? -3.226 -2.741 5.549 1.00 95.81 420 PHE A C 1
ATOM 3146 O O . PHE A 1 420 ? -4.009 -1.820 5.783 1.00 95.81 420 PHE A O 1
ATOM 3153 N N . GLU A 1 421 ? -2.027 -2.802 6.107 1.00 95.56 421 GLU A N 1
ATOM 3154 C CA . GLU A 1 421 ? -1.369 -1.682 6.766 1.00 95.56 421 GLU A CA 1
ATOM 3155 C C . GLU A 1 421 ? -0.024 -1.415 6.097 1.00 95.56 421 GLU A C 1
ATOM 3157 O O . GLU A 1 421 ? 0.645 -2.329 5.614 1.00 95.56 421 GLU A O 1
ATOM 3162 N N . LEU A 1 422 ? 0.390 -0.157 6.080 1.00 95.81 422 LEU A N 1
ATOM 3163 C CA . LEU A 1 422 ? 1.691 0.250 5.592 1.00 95.81 422 LEU A CA 1
ATOM 3164 C C . LEU A 1 422 ? 2.757 -0.002 6.637 1.00 95.81 422 LEU A C 1
ATOM 3166 O O . LEU A 1 422 ? 2.795 0.611 7.706 1.00 95.81 422 LEU A O 1
ATOM 3170 N N . ARG A 1 423 ? 3.654 -0.910 6.283 1.00 95.25 423 ARG A N 1
ATOM 3171 C CA . ARG A 1 423 ? 4.776 -1.323 7.108 1.00 95.25 423 ARG A CA 1
ATOM 3172 C C . ARG A 1 423 ? 6.025 -0.498 6.845 1.00 95.25 423 ARG A C 1
ATOM 3174 O O . ARG A 1 423 ? 6.784 -0.266 7.780 1.00 95.25 423 ARG A O 1
ATOM 3181 N N . ALA A 1 424 ? 6.241 -0.081 5.602 1.00 95.12 424 ALA A N 1
ATOM 3182 C CA . ALA A 1 424 ? 7.379 0.743 5.221 1.00 95.12 424 ALA A CA 1
ATOM 3183 C C . ALA A 1 424 ? 7.093 1.543 3.948 1.00 95.12 424 ALA A C 1
ATOM 3185 O O . ALA A 1 424 ? 6.374 1.086 3.064 1.00 95.12 424 ALA A O 1
ATOM 3186 N N . PHE A 1 425 ? 7.705 2.716 3.846 1.00 94.31 425 PHE A N 1
ATOM 3187 C CA . PHE A 1 425 ? 7.627 3.591 2.684 1.00 94.31 425 PHE A CA 1
ATOM 3188 C C . PHE A 1 425 ? 9.011 4.117 2.341 1.00 94.31 425 PHE A C 1
ATOM 3190 O O . PHE A 1 425 ? 9.775 4.485 3.238 1.00 94.31 425 PHE A O 1
ATOM 3197 N N . ARG A 1 426 ? 9.320 4.172 1.050 1.00 93.69 426 ARG A N 1
ATOM 3198 C CA . ARG A 1 426 ? 10.476 4.889 0.518 1.00 93.69 426 ARG A CA 1
ATOM 3199 C C . ARG A 1 426 ? 10.105 5.511 -0.805 1.00 93.69 426 ARG A C 1
ATOM 3201 O O . ARG A 1 426 ? 9.278 4.979 -1.539 1.00 93.69 426 ARG A O 1
ATOM 3208 N N . SER A 1 427 ? 10.764 6.605 -1.119 1.00 91.81 427 SER A N 1
ATOM 3209 C CA . SER A 1 427 ? 10.610 7.255 -2.407 1.00 91.81 427 SER A CA 1
ATOM 3210 C C . SER A 1 427 ? 11.957 7.513 -3.048 1.00 91.81 427 SER A C 1
ATOM 3212 O O . SER A 1 427 ? 12.969 7.672 -2.363 1.00 91.81 427 SER A O 1
ATOM 3214 N N . PHE A 1 428 ? 11.938 7.491 -4.372 1.00 89.56 428 PHE A N 1
ATOM 3215 C CA . PHE A 1 428 ? 13.099 7.416 -5.230 1.00 89.56 428 PHE A CA 1
ATOM 3216 C C . PHE A 1 428 ? 12.996 8.466 -6.312 1.00 89.56 428 PHE A C 1
ATOM 3218 O O . PHE A 1 428 ? 11.985 8.573 -7.017 1.00 89.56 428 PHE A O 1
ATOM 3225 N N . ASP A 1 429 ? 14.079 9.209 -6.467 1.00 85.69 429 ASP A N 1
ATOM 3226 C CA . ASP A 1 429 ? 14.214 10.216 -7.500 1.00 85.69 429 ASP A CA 1
ATOM 3227 C C . ASP A 1 429 ? 14.645 9.564 -8.826 1.00 85.69 429 ASP A C 1
ATOM 3229 O O . ASP A 1 429 ? 15.776 9.672 -9.305 1.00 85.69 429 ASP A O 1
ATOM 3233 N N . LEU A 1 430 ? 13.714 8.803 -9.411 1.00 84.94 430 LEU A N 1
ATOM 3234 C CA . LEU A 1 430 ? 13.906 8.157 -10.713 1.00 84.94 430 LEU A CA 1
ATOM 3235 C C . LEU A 1 430 ? 13.972 9.181 -11.859 1.00 84.94 430 LEU A C 1
ATOM 3237 O O . LEU A 1 430 ? 14.424 8.848 -12.953 1.00 84.94 430 LEU A O 1
ATOM 3241 N N . LEU A 1 431 ? 13.513 10.415 -11.619 1.00 82.00 431 LEU A N 1
ATOM 3242 C CA . LEU A 1 431 ? 13.412 11.499 -12.595 1.00 82.00 431 LEU A CA 1
ATOM 3243 C C . LEU A 1 431 ? 14.044 12.782 -12.043 1.00 82.00 431 LEU A C 1
ATOM 3245 O O . LEU A 1 431 ? 13.419 13.844 -12.025 1.00 82.00 431 LEU A O 1
ATOM 3249 N N . ALA A 1 432 ? 15.308 12.674 -11.651 1.00 77.31 432 ALA A N 1
ATOM 3250 C CA . ALA A 1 432 ? 16.071 13.761 -11.058 1.00 77.31 432 ALA A CA 1
ATOM 3251 C C . ALA A 1 432 ? 16.012 15.066 -11.863 1.00 77.31 432 ALA A C 1
ATOM 3253 O O . ALA A 1 432 ? 16.040 15.095 -13.103 1.00 77.31 432 ALA A O 1
ATOM 3254 N N . GLY A 1 433 ? 15.893 16.165 -11.113 1.00 72.62 433 GLY A N 1
ATOM 3255 C CA . GLY A 1 433 ? 15.670 17.508 -11.648 1.00 72.62 433 GLY A CA 1
ATOM 3256 C C . GLY A 1 433 ? 14.235 17.772 -12.120 1.00 72.62 433 GLY A C 1
ATOM 3257 O O . GLY A 1 433 ? 14.011 18.748 -12.833 1.00 72.62 433 GLY A O 1
ATOM 3258 N N . THR A 1 434 ? 13.268 16.923 -11.760 1.00 76.94 434 THR A N 1
ATOM 3259 C CA . THR A 1 434 ? 11.837 17.142 -12.031 1.00 76.94 434 THR A CA 1
ATOM 3260 C C . THR A 1 434 ? 11.013 17.102 -10.744 1.00 76.94 434 THR A C 1
ATOM 3262 O O . THR A 1 434 ? 11.520 16.756 -9.684 1.00 76.94 434 THR A O 1
ATOM 3265 N N . GLU A 1 435 ? 9.728 17.446 -10.837 1.00 76.00 435 GLU A N 1
ATOM 3266 C CA . GLU A 1 435 ? 8.763 17.306 -9.735 1.00 76.00 435 GLU A CA 1
ATOM 3267 C C . GLU A 1 435 ? 8.285 15.856 -9.521 1.00 76.00 435 GLU A C 1
ATOM 3269 O O . GLU A 1 435 ? 7.508 15.582 -8.609 1.00 76.00 435 GLU A O 1
ATOM 3274 N N . PHE A 1 436 ? 8.690 14.920 -10.385 1.00 81.88 436 PHE A N 1
ATOM 3275 C CA . PHE A 1 436 ? 8.195 13.551 -10.340 1.00 81.88 436 PHE A CA 1
ATOM 3276 C C . PHE A 1 436 ? 9.024 12.695 -9.392 1.00 81.88 436 PHE A C 1
ATOM 3278 O O . PHE A 1 436 ? 10.211 12.469 -9.614 1.00 81.88 436 PHE A O 1
ATOM 3285 N N . LEU A 1 437 ? 8.348 12.125 -8.402 1.00 83.19 437 LEU A N 1
ATOM 3286 C CA . LEU A 1 437 ? 8.928 11.202 -7.444 1.00 83.19 437 LEU A CA 1
ATOM 3287 C C . LEU A 1 437 ? 8.264 9.827 -7.585 1.00 83.19 437 LEU A C 1
ATOM 3289 O O . LEU A 1 437 ? 7.041 9.715 -7.707 1.00 83.19 437 LEU A O 1
ATOM 3293 N N . SER A 1 438 ? 9.074 8.770 -7.586 1.00 89.31 438 SER A N 1
ATOM 3294 C CA . SER A 1 438 ? 8.571 7.398 -7.524 1.00 89.31 438 SER A CA 1
ATOM 3295 C C . SER A 1 438 ? 8.516 6.936 -6.080 1.00 89.31 438 SER A C 1
ATOM 3297 O O . SER A 1 438 ? 9.332 7.342 -5.263 1.00 89.31 438 SER A O 1
ATOM 3299 N N . SER A 1 439 ? 7.562 6.088 -5.732 1.00 92.00 439 SER A N 1
ATOM 3300 C CA . SER A 1 439 ? 7.313 5.676 -4.355 1.00 92.00 439 SER A CA 1
ATOM 3301 C C . SER A 1 439 ? 7.037 4.192 -4.254 1.00 92.00 439 SER A C 1
ATOM 3303 O O . SER A 1 439 ? 6.227 3.656 -5.001 1.00 92.00 439 SER A O 1
ATOM 3305 N N . TYR A 1 440 ? 7.678 3.543 -3.290 1.00 94.31 440 TYR A N 1
ATOM 3306 C CA . TYR A 1 440 ? 7.395 2.174 -2.902 1.00 94.31 440 TYR A CA 1
ATOM 3307 C C . TYR A 1 440 ? 6.752 2.112 -1.534 1.00 94.31 440 TYR A C 1
ATOM 3309 O O . TYR A 1 440 ? 7.181 2.761 -0.576 1.00 94.31 440 TYR A O 1
ATOM 3317 N N . PHE A 1 441 ? 5.780 1.221 -1.443 1.00 95.56 441 PHE A N 1
ATOM 3318 C CA . PHE A 1 441 ? 5.039 0.949 -0.231 1.00 95.56 441 PHE A CA 1
ATOM 3319 C C . PHE A 1 441 ? 5.080 -0.543 0.049 1.00 95.56 441 PHE A C 1
ATOM 3321 O O . PHE A 1 441 ? 4.687 -1.350 -0.795 1.00 95.56 441 PHE A O 1
ATOM 3328 N N . LEU A 1 442 ? 5.537 -0.908 1.242 1.00 97.75 442 LEU A N 1
ATOM 3329 C CA . LEU A 1 442 ? 5.367 -2.248 1.773 1.00 97.75 442 LEU A CA 1
ATOM 3330 C C . LEU A 1 442 ? 4.064 -2.299 2.554 1.00 97.75 442 LEU A C 1
ATOM 3332 O O . LEU A 1 442 ? 3.993 -1.845 3.695 1.00 97.75 442 LEU A O 1
ATOM 3336 N N . LEU A 1 443 ? 3.046 -2.880 1.949 1.00 97.81 443 LEU A N 1
ATOM 3337 C CA . LEU A 1 443 ? 1.769 -3.141 2.586 1.00 97.81 443 LEU A CA 1
ATOM 3338 C C . LEU A 1 443 ? 1.787 -4.570 3.121 1.00 97.81 443 LEU A C 1
ATOM 3340 O O . LEU A 1 443 ? 2.133 -5.500 2.398 1.00 97.81 443 LEU A O 1
ATOM 3344 N N . VAL A 1 444 ? 1.413 -4.766 4.377 1.00 96.62 444 VAL A N 1
ATOM 3345 C CA . VAL A 1 444 ? 1.269 -6.095 4.985 1.00 96.62 444 VAL A CA 1
ATOM 3346 C C . VAL A 1 444 ? -0.172 -6.300 5.408 1.00 96.62 444 VAL A C 1
ATOM 3348 O O . VAL A 1 444 ? -0.877 -5.341 5.721 1.00 96.62 444 VAL A O 1
ATOM 3351 N N . ARG A 1 445 ? -0.652 -7.542 5.371 1.00 95.00 445 ARG A N 1
ATOM 3352 C CA . ARG A 1 445 ? -2.017 -7.861 5.791 1.00 95.00 445 ARG A CA 1
ATOM 3353 C C . ARG A 1 445 ? -2.222 -7.363 7.220 1.00 95.00 445 ARG A C 1
ATOM 3355 O O . ARG A 1 445 ? -1.459 -7.742 8.109 1.00 95.00 445 ARG A O 1
ATOM 3362 N N . ARG A 1 446 ? -3.251 -6.537 7.444 1.00 94.06 446 ARG A N 1
ATOM 3363 C CA . ARG A 1 446 ? -3.524 -5.994 8.777 1.00 94.06 446 ARG A CA 1
ATOM 3364 C C . ARG A 1 446 ? -3.817 -7.152 9.741 1.00 94.06 446 ARG A C 1
ATOM 3366 O O . ARG A 1 446 ? -4.700 -7.966 9.445 1.00 94.06 446 ARG A O 1
ATOM 3373 N N . PRO A 1 447 ? -3.119 -7.236 10.886 1.00 92.56 447 PRO A N 1
ATOM 3374 C CA . PRO A 1 447 ? -3.426 -8.245 11.882 1.00 92.56 447 PRO A CA 1
ATOM 3375 C C . PRO A 1 447 ? -4.768 -7.942 12.575 1.00 92.56 447 PRO A C 1
ATOM 3377 O O . PRO A 1 447 ? -5.233 -6.810 12.519 1.00 92.56 447 PRO A O 1
ATOM 3380 N N . PRO A 1 448 ? -5.411 -8.905 13.259 1.00 92.88 448 PRO A N 1
ATOM 3381 C CA . PRO A 1 448 ? -6.602 -8.617 14.057 1.00 92.88 448 PRO A CA 1
ATOM 3382 C C . PRO A 1 448 ? -6.335 -7.513 15.096 1.00 92.88 448 PRO A C 1
ATOM 3384 O O . PRO A 1 448 ? -5.521 -7.703 16.007 1.00 92.88 448 PRO A O 1
ATOM 3387 N N . VAL A 1 449 ? -7.015 -6.370 14.965 1.00 95.06 449 VAL A N 1
ATOM 3388 C CA . VAL A 1 449 ? -6.894 -5.203 15.853 1.00 95.06 449 VAL A CA 1
ATOM 3389 C C . VAL A 1 449 ? -8.184 -4.983 16.631 1.00 95.06 449 VAL A C 1
ATOM 3391 O O . VAL A 1 449 ? -9.264 -4.914 16.047 1.00 95.06 449 VAL A O 1
ATOM 3394 N N . LEU A 1 450 ? -8.073 -4.819 17.947 1.00 95.50 450 LEU A N 1
ATOM 3395 C CA . LEU A 1 450 ? -9.186 -4.415 18.802 1.00 95.50 450 LEU A CA 1
ATOM 3396 C C . LEU A 1 450 ? -8.916 -3.022 19.377 1.00 95.50 450 LEU A C 1
ATOM 3398 O O . LEU A 1 450 ? -7.892 -2.801 20.021 1.00 95.50 450 LEU A O 1
ATOM 3402 N N . VAL A 1 451 ? -9.839 -2.089 19.153 1.00 96.00 451 VAL A N 1
ATOM 3403 C CA . VAL A 1 451 ? -9.773 -0.713 19.661 1.00 96.00 451 VAL A CA 1
ATOM 3404 C C . VAL A 1 451 ? -10.797 -0.535 20.780 1.00 96.00 451 VAL A C 1
ATOM 3406 O O . VAL A 1 451 ? -11.996 -0.743 20.579 1.00 96.00 451 VAL A O 1
ATOM 3409 N N . LEU A 1 452 ? -10.316 -0.140 21.960 1.00 95.56 452 LEU A N 1
ATOM 3410 C CA . LEU A 1 452 ? -11.096 0.003 23.189 1.00 95.56 452 LEU A CA 1
ATOM 3411 C C . LEU A 1 452 ? -10.972 1.438 23.743 1.00 95.56 452 LEU A C 1
ATOM 3413 O O . LEU A 1 452 ? -10.026 1.747 24.476 1.00 95.56 452 LEU A O 1
ATOM 3417 N N . PRO A 1 453 ? -11.913 2.339 23.417 1.00 94.88 453 PRO A N 1
ATOM 3418 C CA . PRO A 1 453 ? -12.034 3.654 24.029 1.00 94.88 453 PRO A CA 1
ATOM 3419 C C . PRO A 1 453 ? -12.495 3.551 25.490 1.00 94.88 453 PRO A C 1
ATOM 3421 O O . PRO A 1 453 ? -13.601 3.092 25.790 1.00 94.88 453 PRO A O 1
ATOM 3424 N N . VAL A 1 454 ? -11.673 4.040 26.416 1.00 93.38 454 VAL A N 1
ATOM 3425 C CA . VAL A 1 454 ? -11.923 4.011 27.862 1.00 93.38 454 VAL A CA 1
ATOM 3426 C C . VAL A 1 454 ? -12.106 5.432 28.387 1.00 93.38 454 VAL A C 1
ATOM 3428 O O . VAL A 1 454 ? -11.294 6.313 28.122 1.00 93.38 454 VAL A O 1
ATOM 3431 N N . GLY A 1 455 ? -13.170 5.660 29.155 1.00 91.94 455 GLY A N 1
ATOM 3432 C CA . GLY A 1 455 ? -13.400 6.928 29.846 1.00 91.94 455 GLY A CA 1
ATOM 3433 C C . GLY A 1 455 ? -14.863 7.122 30.249 1.00 91.94 455 GLY A C 1
ATOM 3434 O O . GLY A 1 455 ? -15.746 6.449 29.714 1.00 91.94 455 GLY A O 1
ATOM 3435 N N . PRO A 1 456 ? -15.180 8.035 31.176 1.00 90.44 456 PRO A N 1
ATOM 3436 C CA . PRO A 1 456 ? -16.547 8.221 31.664 1.00 90.44 456 PRO A CA 1
ATOM 3437 C C . PRO A 1 456 ? -17.531 8.684 30.561 1.00 90.44 456 PRO A C 1
ATOM 3439 O O . PRO A 1 456 ? -17.136 8.973 29.427 1.00 90.44 456 PRO A O 1
ATOM 3442 N N . PRO A 1 457 ? -18.853 8.686 30.807 1.00 86.50 457 PRO A N 1
ATOM 3443 C CA . PRO A 1 457 ? -19.835 9.222 29.860 1.00 86.50 457 PRO A CA 1
ATOM 3444 C C . PRO A 1 457 ? -19.532 10.681 29.488 1.00 86.50 457 PRO A C 1
ATOM 3446 O O . PRO A 1 457 ? -19.148 11.458 30.346 1.00 86.50 457 PRO A O 1
ATOM 3449 N N . GLY A 1 458 ? -19.706 11.066 28.221 1.00 85.31 458 GLY A N 1
ATOM 3450 C CA . GLY A 1 458 ? -19.532 12.462 27.785 1.00 85.31 458 GLY A CA 1
ATOM 3451 C C . GLY A 1 458 ? -18.125 12.862 27.320 1.00 85.31 458 GLY A C 1
ATOM 3452 O O . GLY A 1 458 ? -17.985 13.917 26.713 1.00 85.31 458 GLY A O 1
ATOM 3453 N N . VAL A 1 459 ? -17.106 12.010 27.482 1.00 90.88 459 VAL A N 1
ATOM 3454 C CA . VAL A 1 459 ? -15.716 12.300 27.043 1.00 90.88 459 VAL A CA 1
ATOM 3455 C C . VAL A 1 459 ? -15.453 12.135 25.537 1.00 90.88 459 VAL A C 1
ATOM 3457 O O . VAL A 1 459 ? -14.310 12.174 25.108 1.00 90.88 459 VAL A O 1
ATOM 3460 N N . GLY A 1 460 ? -16.484 11.900 24.718 1.00 88.75 460 GLY A N 1
ATOM 3461 C CA . GLY A 1 460 ? -16.334 11.838 23.254 1.00 88.75 460 GLY A CA 1
ATOM 3462 C C . GLY A 1 460 ? -15.994 10.469 22.643 1.00 88.75 460 GLY A C 1
ATOM 3463 O O . GLY A 1 460 ? -15.662 10.411 21.463 1.00 88.75 460 GLY A O 1
ATOM 3464 N N . LYS A 1 461 ? -16.132 9.353 23.377 1.00 91.12 461 LYS A N 1
ATOM 3465 C CA . LYS A 1 461 ? -15.862 7.994 22.845 1.00 91.12 461 LYS A CA 1
ATOM 3466 C C . LYS A 1 461 ? -16.641 7.663 21.560 1.00 91.12 461 LYS A C 1
ATOM 3468 O O . LYS A 1 461 ? -16.042 7.272 20.566 1.00 91.12 461 LYS A O 1
ATOM 3473 N N . SER A 1 462 ? -17.958 7.885 21.548 1.00 87.25 462 SER A N 1
ATOM 3474 C CA . SER A 1 462 ? -18.805 7.632 20.369 1.00 87.25 462 SER A CA 1
ATOM 3475 C C . SER A 1 462 ? -18.493 8.577 19.203 1.00 87.25 462 SER A C 1
ATOM 3477 O O . SER A 1 462 ? -18.679 8.216 18.045 1.00 87.25 462 SER A O 1
ATOM 3479 N N . TRP A 1 463 ? -17.992 9.787 19.480 1.00 89.06 463 TRP A N 1
ATOM 3480 C CA . TRP A 1 463 ? -17.507 10.690 18.434 1.00 89.06 463 TRP A CA 1
ATOM 3481 C C . TRP A 1 463 ? -16.235 10.128 17.788 1.00 89.06 463 TRP A C 1
ATOM 3483 O O . TRP A 1 463 ? -16.197 9.996 16.569 1.00 89.06 463 TRP A O 1
ATOM 3493 N N . LEU A 1 464 ? -15.253 9.699 18.592 1.00 90.12 464 LEU A N 1
ATOM 3494 C CA . LEU A 1 464 ? -14.026 9.055 18.106 1.00 90.12 464 LEU A CA 1
ATOM 3495 C C . LEU A 1 464 ? -14.356 7.813 17.263 1.00 90.12 464 LEU A C 1
ATOM 3497 O O . LEU A 1 464 ? -13.836 7.657 16.160 1.00 90.12 464 LEU A O 1
ATOM 3501 N N . ALA A 1 465 ? -15.266 6.969 17.761 1.00 89.81 465 ALA A N 1
ATOM 3502 C CA . ALA A 1 465 ? -15.758 5.786 17.063 1.00 89.81 465 ALA A CA 1
ATOM 3503 C C . ALA A 1 465 ? -16.311 6.128 15.673 1.00 89.81 465 ALA A C 1
ATOM 3505 O O . ALA A 1 465 ? -15.942 5.489 14.692 1.00 89.81 465 ALA A O 1
ATOM 3506 N N . ARG A 1 466 ? -17.148 7.170 15.573 1.00 86.69 466 ARG A N 1
ATOM 3507 C CA . ARG A 1 466 ? -17.719 7.637 14.302 1.00 86.69 466 ARG A CA 1
ATOM 3508 C C . ARG A 1 466 ? -16.668 8.215 13.356 1.00 86.69 466 ARG A C 1
ATOM 3510 O O . ARG A 1 466 ? -16.729 7.927 12.165 1.00 86.69 466 ARG A O 1
ATOM 3517 N N . GLN A 1 467 ? -15.702 8.983 13.863 1.00 88.94 467 GLN A N 1
ATOM 3518 C CA . GLN A 1 467 ? -14.615 9.524 13.037 1.00 88.94 467 GLN A CA 1
ATOM 3519 C C . GLN A 1 467 ? -13.742 8.407 12.450 1.00 88.94 467 GLN A C 1
ATOM 3521 O O . GLN A 1 467 ? -13.452 8.411 11.257 1.00 88.94 467 GLN A O 1
ATOM 3526 N N . LEU A 1 468 ? -13.383 7.402 13.255 1.00 87.31 468 LEU A N 1
ATOM 3527 C CA . LEU A 1 468 ? -12.644 6.236 12.767 1.00 87.31 468 LEU A CA 1
ATOM 3528 C C . LEU A 1 468 ? -13.492 5.392 11.808 1.00 87.31 468 LEU A C 1
ATOM 3530 O O . LEU A 1 468 ? -13.004 5.013 10.745 1.00 87.31 468 LEU A O 1
ATOM 3534 N N . ALA A 1 469 ? -14.775 5.173 12.105 1.00 86.12 469 ALA A N 1
ATOM 3535 C CA . ALA A 1 469 ? -15.692 4.476 11.201 1.00 86.12 469 ALA A CA 1
ATOM 3536 C C . ALA A 1 469 ? -15.805 5.160 9.833 1.00 86.12 469 ALA A C 1
ATOM 3538 O O . ALA A 1 469 ? -15.870 4.474 8.817 1.00 86.12 469 ALA A O 1
ATOM 3539 N N . ALA A 1 470 ? -15.790 6.498 9.794 1.00 84.75 470 ALA A N 1
ATOM 3540 C CA . ALA A 1 470 ? -15.867 7.272 8.555 1.00 84.75 470 ALA A CA 1
ATOM 3541 C C . ALA A 1 470 ? -14.664 7.034 7.627 1.00 84.75 470 ALA A C 1
ATOM 3543 O O . ALA A 1 470 ? -14.790 7.170 6.414 1.00 84.75 470 ALA A O 1
ATOM 3544 N N . THR A 1 471 ? -13.515 6.618 8.170 1.00 79.50 471 THR A N 1
ATOM 3545 C CA . THR A 1 471 ? -12.356 6.207 7.359 1.00 79.50 471 THR A CA 1
ATOM 3546 C C . THR A 1 471 ? -12.478 4.800 6.777 1.00 79.50 471 THR A C 1
ATOM 3548 O O . THR A 1 471 ? -11.659 4.420 5.945 1.00 79.50 471 THR A O 1
ATOM 3551 N N . LEU A 1 472 ? -13.473 4.018 7.215 1.00 78.62 472 LEU A N 1
ATOM 3552 C CA . LEU A 1 472 ? -13.671 2.604 6.879 1.00 78.62 472 LEU A CA 1
ATOM 3553 C C . LEU A 1 472 ? -12.562 1.659 7.379 1.00 78.62 472 LEU A C 1
ATOM 3555 O O . LEU A 1 472 ? -12.540 0.480 7.020 1.00 78.62 472 LEU A O 1
ATOM 3559 N N . THR A 1 473 ? -11.650 2.139 8.223 1.00 81.56 473 THR A N 1
ATOM 3560 C CA . THR A 1 473 ? -10.478 1.368 8.673 1.00 81.56 473 THR A CA 1
ATOM 3561 C C . THR A 1 473 ? -10.817 0.312 9.722 1.00 81.56 473 THR A C 1
ATOM 3563 O O . THR A 1 473 ? -10.102 -0.678 9.855 1.00 81.56 473 THR A O 1
ATOM 3566 N N . CYS A 1 474 ? -11.934 0.462 10.429 1.00 87.00 474 CYS A N 1
ATOM 3567 C CA . CYS A 1 474 ? -12.439 -0.518 11.383 1.00 87.00 474 CYS A CA 1
ATOM 3568 C C . CYS A 1 474 ? -13.958 -0.641 11.281 1.00 87.00 474 CYS A C 1
ATOM 3570 O O . CYS A 1 474 ? -14.646 0.320 10.933 1.00 87.00 474 CYS A O 1
ATOM 3572 N N . ALA A 1 475 ? -14.496 -1.799 11.651 1.00 89.69 475 ALA A N 1
ATOM 3573 C CA . ALA A 1 475 ? -15.916 -1.878 11.957 1.00 89.69 475 ALA A CA 1
ATOM 3574 C C . ALA A 1 475 ? -16.188 -1.472 13.393 1.00 89.69 475 ALA A C 1
ATOM 3576 O O . ALA A 1 475 ? -15.399 -1.760 14.293 1.00 89.69 475 ALA A O 1
ATOM 3577 N N . VAL A 1 476 ? -17.343 -0.851 13.600 1.00 90.69 476 VAL A N 1
ATOM 3578 C CA . VAL A 1 476 ? -17.768 -0.409 14.921 1.00 90.69 476 VAL A CA 1
ATOM 3579 C C . VAL A 1 476 ? -18.873 -1.313 15.432 1.00 90.69 476 VAL A C 1
ATOM 3581 O O . VAL A 1 476 ? -19.879 -1.536 14.755 1.00 90.69 476 VAL A O 1
ATOM 3584 N N . PHE A 1 477 ? -18.684 -1.818 16.646 1.00 92.12 477 PHE A N 1
ATOM 3585 C CA . PHE A 1 477 ? -19.775 -2.337 17.453 1.00 92.12 477 PHE A CA 1
ATOM 3586 C C . PHE A 1 477 ? -20.328 -1.187 18.296 1.00 92.12 477 PHE A C 1
ATOM 3588 O O . PHE A 1 477 ? -19.678 -0.734 19.242 1.00 92.12 477 PHE A O 1
ATOM 3595 N N . GLU A 1 478 ? -21.524 -0.714 17.947 1.00 91.06 478 GLU A N 1
ATOM 3596 C CA . GLU A 1 478 ? -22.242 0.316 18.705 1.00 91.06 478 GLU A CA 1
ATOM 3597 C C . GLU A 1 478 ? -22.894 -0.321 19.943 1.00 91.06 478 GLU A C 1
ATOM 3599 O O . GLU A 1 478 ? -24.067 -0.708 19.935 1.00 91.06 478 GLU A O 1
ATOM 3604 N N . ARG A 1 479 ? -22.130 -0.499 21.022 1.00 90.75 479 ARG A N 1
ATOM 3605 C CA . ARG A 1 479 ? -22.595 -1.162 22.243 1.00 90.75 479 ARG A CA 1
ATOM 3606 C C . ARG A 1 479 ? -23.719 -0.384 22.904 1.00 90.75 479 ARG A C 1
ATOM 3608 O O . ARG A 1 479 ? -24.669 -1.005 23.381 1.00 90.75 479 ARG A O 1
ATOM 3615 N N . ASP A 1 480 ? -23.629 0.944 22.929 1.00 87.69 480 ASP A N 1
ATOM 3616 C CA . ASP A 1 480 ? -24.667 1.784 23.531 1.00 87.69 480 ASP A CA 1
ATOM 3617 C C . ASP A 1 480 ? -25.996 1.628 22.765 1.00 87.69 480 ASP A C 1
ATOM 3619 O O . ASP A 1 480 ? -27.062 1.539 23.377 1.00 87.69 480 ASP A O 1
ATOM 3623 N N . LYS A 1 481 ? -25.937 1.486 21.436 1.00 89.12 481 LYS A N 1
ATOM 3624 C CA . LYS A 1 481 ? -27.098 1.182 20.589 1.00 89.12 481 LYS A CA 1
ATOM 3625 C C . LYS A 1 481 ? -27.631 -0.229 20.812 1.00 89.12 481 LYS A C 1
ATOM 3627 O O . LYS A 1 481 ? -28.830 -0.390 21.001 1.00 89.12 481 LYS A O 1
ATOM 3632 N N . ALA A 1 482 ? -26.774 -1.248 20.835 1.00 90.50 482 ALA A N 1
ATOM 3633 C CA . ALA A 1 482 ? -27.206 -2.622 21.100 1.00 90.50 482 ALA A CA 1
ATOM 3634 C C . ALA A 1 482 ? -27.899 -2.735 22.471 1.00 90.50 482 ALA A C 1
ATOM 3636 O O . ALA A 1 482 ? -28.946 -3.367 22.593 1.00 90.50 482 ALA A O 1
ATOM 3637 N N . PHE A 1 483 ? -27.365 -2.047 23.484 1.00 89.25 483 PHE A N 1
ATOM 3638 C CA . PHE A 1 483 ? -27.989 -1.947 24.800 1.00 89.25 483 PHE A CA 1
ATOM 3639 C C . PHE A 1 483 ? -29.337 -1.222 24.763 1.00 89.25 483 PHE A C 1
ATOM 3641 O O . PHE A 1 483 ? -30.298 -1.678 25.385 1.00 89.25 483 PHE A O 1
ATOM 3648 N N . PHE A 1 484 ? -29.423 -0.111 24.030 1.00 87.81 484 PHE A N 1
ATOM 3649 C CA . PHE A 1 484 ? -30.675 0.608 23.811 1.00 87.81 484 PHE A CA 1
ATOM 3650 C C . PHE A 1 484 ? -31.749 -0.298 23.201 1.00 87.81 484 PHE A C 1
ATOM 3652 O O . PHE A 1 484 ? -32.878 -0.322 23.687 1.00 87.81 484 PHE A O 1
ATOM 3659 N N . GLU A 1 485 ? -31.397 -1.076 22.176 1.00 89.69 485 GLU A N 1
ATOM 3660 C CA . GLU A 1 485 ? -32.313 -2.014 21.525 1.00 89.69 485 GLU A CA 1
ATOM 3661 C C . GLU A 1 485 ? -32.828 -3.074 22.502 1.00 89.69 485 GLU A C 1
ATOM 3663 O O . GLU A 1 485 ? -34.038 -3.277 22.590 1.00 89.69 485 GLU A O 1
ATOM 3668 N N . GLU A 1 486 ? -31.938 -3.696 23.282 1.00 90.56 486 GLU A N 1
ATOM 3669 C CA . GLU A 1 486 ? -32.325 -4.691 24.290 1.00 90.56 486 GLU A CA 1
ATOM 3670 C C . GLU A 1 486 ? -33.204 -4.098 25.396 1.00 90.56 486 GLU A C 1
ATOM 3672 O O . GLU A 1 486 ? -34.112 -4.766 25.885 1.00 90.56 486 GLU A O 1
ATOM 3677 N N . ARG A 1 487 ? -32.943 -2.851 25.808 1.00 85.94 487 ARG A N 1
ATOM 3678 C CA . ARG A 1 487 ? -33.632 -2.231 26.946 1.00 85.94 487 ARG A CA 1
ATOM 3679 C C . ARG A 1 487 ? -34.969 -1.596 26.583 1.00 85.94 487 ARG A C 1
ATOM 3681 O O . ARG A 1 487 ? -35.889 -1.656 27.391 1.00 85.94 487 ARG A O 1
ATOM 3688 N N . LEU A 1 488 ? -35.059 -0.920 25.439 1.00 80.81 488 LEU A N 1
ATOM 3689 C CA . LEU A 1 488 ? -36.221 -0.090 25.103 1.00 80.81 488 LEU A CA 1
ATOM 3690 C C . LEU A 1 488 ? -37.163 -0.734 24.093 1.00 80.81 488 LEU A C 1
ATOM 3692 O O . LEU A 1 488 ? -38.349 -0.424 24.116 1.00 80.81 488 LEU A O 1
ATOM 3696 N N . ARG A 1 489 ? -36.690 -1.663 23.252 1.00 77.00 489 ARG A N 1
ATOM 3697 C CA . ARG A 1 489 ? -37.587 -2.392 22.336 1.00 77.00 489 ARG A CA 1
ATOM 3698 C C . ARG A 1 489 ? -38.243 -3.612 22.980 1.00 77.00 489 ARG A C 1
ATOM 3700 O O . ARG A 1 489 ? -39.159 -4.178 22.393 1.00 77.00 489 ARG A O 1
ATOM 3707 N N . ARG A 1 490 ? -37.791 -4.015 24.170 1.00 82.25 490 ARG A N 1
ATOM 3708 C CA . ARG A 1 490 ? -38.316 -5.162 24.920 1.00 82.25 490 ARG A CA 1
ATOM 3709 C C . ARG A 1 490 ? -38.751 -4.706 26.309 1.00 82.25 490 ARG A C 1
ATOM 3711 O O . ARG A 1 490 ? -37.941 -4.606 27.228 1.00 82.25 490 ARG A O 1
ATOM 3718 N N . SER A 1 491 ? -40.030 -4.362 26.441 1.00 79.75 491 SER A N 1
ATOM 3719 C CA . SER A 1 491 ? -40.613 -3.820 27.678 1.00 79.75 491 SER A CA 1
ATOM 3720 C C . SER A 1 491 ? -40.537 -4.786 28.870 1.00 79.75 491 SER A C 1
ATOM 3722 O O . SER A 1 491 ? -40.619 -4.349 30.016 1.00 79.75 491 SER A O 1
ATOM 3724 N N . ASP A 1 492 ? -40.329 -6.076 28.612 1.00 90.62 492 ASP A N 1
ATOM 3725 C CA . ASP A 1 492 ? -40.195 -7.165 29.581 1.00 90.62 492 ASP A CA 1
ATOM 3726 C C . ASP A 1 492 ? -38.759 -7.369 30.104 1.00 90.62 492 ASP A C 1
ATOM 3728 O O . ASP A 1 492 ? -38.543 -8.107 31.066 1.00 90.62 492 ASP A O 1
ATOM 3732 N N . VAL A 1 493 ? -37.755 -6.712 29.512 1.00 88.81 493 VAL A N 1
ATOM 3733 C CA . VAL A 1 493 ? -36.345 -6.962 29.836 1.00 88.81 493 VAL A CA 1
ATOM 3734 C C . VAL A 1 493 ? -35.829 -5.969 30.875 1.00 88.81 493 VAL A C 1
ATOM 3736 O O . VAL A 1 493 ? -35.623 -4.784 30.603 1.00 88.81 493 VAL A O 1
ATOM 3739 N N . GLY A 1 494 ? -35.551 -6.462 32.085 1.00 89.19 494 GLY A N 1
ATOM 3740 C CA . GLY A 1 494 ? -34.902 -5.688 33.147 1.00 89.19 494 GLY A CA 1
ATOM 3741 C C . GLY A 1 494 ? -33.488 -5.206 32.781 1.00 89.19 494 GLY A C 1
ATOM 3742 O O . GLY A 1 494 ? -32.824 -5.749 31.902 1.00 89.19 494 GLY A O 1
ATOM 3743 N N . LEU A 1 495 ? -32.981 -4.193 33.495 1.00 86.06 495 LEU A N 1
ATOM 3744 C CA . LEU A 1 495 ? -31.673 -3.575 33.218 1.00 86.06 495 LEU A CA 1
ATOM 3745 C C . LEU A 1 495 ? -30.503 -4.577 33.228 1.00 86.06 495 LEU A C 1
ATOM 3747 O O . LEU A 1 495 ? -29.622 -4.503 32.372 1.00 86.06 495 LEU A O 1
ATOM 3751 N N . ALA A 1 496 ? -30.473 -5.482 34.210 1.00 89.56 496 ALA A N 1
ATOM 3752 C CA . ALA A 1 496 ? -29.416 -6.485 34.341 1.00 89.56 496 ALA A CA 1
ATOM 3753 C C . ALA A 1 496 ? -29.429 -7.473 33.166 1.00 89.56 496 ALA A C 1
ATOM 3755 O O . ALA A 1 496 ? -28.384 -7.754 32.581 1.00 89.56 496 ALA A O 1
ATOM 3756 N N . GLU A 1 497 ? -30.620 -7.920 32.773 1.00 92.25 497 GLU A N 1
ATOM 3757 C CA . GLU A 1 497 ? -30.810 -8.832 31.648 1.00 92.25 497 GLU A CA 1
ATOM 3758 C C . GLU A 1 497 ? -30.443 -8.167 30.312 1.00 92.25 497 GLU A C 1
ATOM 3760 O O . GLU A 1 497 ? -29.717 -8.761 29.518 1.00 92.25 497 GLU A O 1
ATOM 3765 N N . ALA A 1 498 ? -30.832 -6.905 30.090 1.00 90.19 498 ALA A N 1
ATOM 3766 C CA . ALA A 1 498 ? -30.429 -6.149 28.899 1.00 90.19 498 ALA A CA 1
ATOM 3767 C C . ALA A 1 498 ? -28.898 -6.024 28.791 1.00 90.19 498 ALA A C 1
ATOM 3769 O O . ALA A 1 498 ? -28.326 -6.216 27.716 1.00 90.19 498 ALA A O 1
ATOM 3770 N N . LYS A 1 499 ? -28.206 -5.753 29.911 1.00 89.62 499 LYS A N 1
ATOM 3771 C CA . LYS A 1 499 ? -26.733 -5.716 29.955 1.00 89.62 499 LYS A CA 1
ATOM 3772 C C . LYS A 1 499 ? -26.117 -7.074 29.619 1.00 89.62 499 LYS A C 1
ATOM 3774 O O . LYS A 1 499 ? -25.173 -7.111 28.832 1.00 89.62 499 LYS A O 1
ATOM 3779 N N . ARG A 1 500 ? -26.648 -8.163 30.191 1.00 92.62 500 ARG A N 1
ATOM 3780 C CA . ARG A 1 500 ? -26.187 -9.536 29.936 1.00 92.62 500 ARG A CA 1
ATOM 3781 C C . ARG A 1 500 ? -26.326 -9.893 28.455 1.00 92.62 500 ARG A C 1
ATOM 3783 O O . ARG A 1 500 ? -25.331 -10.243 27.831 1.00 92.62 500 ARG A O 1
ATOM 3790 N N . ARG A 1 501 ? -27.512 -9.695 27.871 1.00 93.62 501 ARG A N 1
ATOM 3791 C CA . ARG A 1 501 ? -27.780 -9.959 26.445 1.00 93.62 501 ARG A CA 1
ATOM 3792 C C . ARG A 1 501 ? -26.910 -9.121 25.516 1.00 93.62 501 ARG A C 1
ATOM 3794 O O . ARG A 1 501 ? -26.355 -9.643 24.557 1.00 93.62 501 ARG A O 1
ATOM 3801 N N . THR A 1 502 ? -26.723 -7.837 25.829 1.00 92.44 502 THR A N 1
ATOM 3802 C CA . THR A 1 502 ? -25.821 -6.966 25.055 1.00 92.44 502 THR A CA 1
ATOM 3803 C C . THR A 1 502 ? -24.386 -7.484 25.089 1.00 92.44 502 THR A C 1
ATOM 3805 O O . THR A 1 502 ? -23.707 -7.501 24.065 1.00 92.44 502 THR A O 1
ATOM 3808 N N . HIS A 1 503 ? -23.912 -7.904 26.265 1.00 93.00 503 HIS A N 1
ATOM 3809 C CA . HIS A 1 503 ? -22.572 -8.457 26.428 1.00 93.00 503 HIS A CA 1
ATOM 3810 C C . HIS A 1 503 ? -22.409 -9.777 25.662 1.00 93.00 503 HIS A C 1
ATOM 3812 O O . HIS A 1 503 ? -21.423 -9.947 24.954 1.00 93.00 503 HIS A O 1
ATOM 3818 N N . GLU A 1 504 ? -23.394 -10.673 25.721 1.00 93.88 504 GLU A N 1
ATOM 3819 C CA . GLU A 1 504 ? -23.402 -11.921 24.947 1.00 93.88 504 GLU A CA 1
ATOM 3820 C C . GLU A 1 504 ? -23.396 -11.665 23.439 1.00 93.88 504 GLU A C 1
ATOM 3822 O O . GLU A 1 504 ? -22.592 -12.261 22.723 1.00 93.88 504 GLU A O 1
ATOM 3827 N N . ARG A 1 505 ? -24.215 -10.718 22.964 1.00 93.88 505 ARG A N 1
ATOM 3828 C CA . ARG A 1 505 ? -24.238 -10.277 21.562 1.00 93.88 505 ARG A CA 1
ATOM 3829 C C . ARG A 1 505 ? -22.885 -9.711 21.127 1.00 93.88 505 ARG A C 1
ATOM 3831 O O . ARG A 1 505 ? -22.425 -10.021 20.032 1.00 93.88 505 ARG A O 1
ATOM 3838 N N . LEU A 1 506 ? -22.226 -8.929 21.984 1.00 93.88 506 LEU A N 1
ATOM 3839 C CA . LEU A 1 506 ? -20.875 -8.418 21.741 1.00 93.88 506 LEU A CA 1
ATOM 3840 C C . LEU A 1 506 ? -19.841 -9.544 21.652 1.00 93.88 506 LEU A C 1
ATOM 3842 O O . LEU A 1 506 ? -19.084 -9.597 20.687 1.00 93.88 506 LEU A O 1
ATOM 3846 N N . LEU A 1 507 ? -19.816 -10.466 22.617 1.00 94.50 507 LEU A N 1
ATOM 3847 C CA . LEU A 1 507 ? -18.878 -11.590 22.593 1.00 94.50 507 LEU A CA 1
ATOM 3848 C C . LEU A 1 507 ? -19.100 -12.489 21.371 1.00 94.50 507 LEU A C 1
ATOM 3850 O O . LEU A 1 507 ? -18.129 -12.929 20.761 1.00 94.50 507 LEU A O 1
ATOM 3854 N N . ALA A 1 508 ? -20.354 -12.738 20.986 1.00 92.50 508 ALA A N 1
ATOM 3855 C CA . ALA A 1 508 ? -20.682 -13.484 19.774 1.00 92.50 508 ALA A CA 1
ATOM 3856 C C . ALA A 1 508 ? -20.174 -12.767 18.514 1.00 92.50 508 ALA A C 1
ATOM 3858 O O . ALA A 1 508 ? -19.527 -13.390 17.675 1.00 92.50 508 ALA A O 1
ATOM 3859 N N . ALA A 1 509 ? -20.391 -11.453 18.417 1.00 90.69 509 ALA A N 1
ATOM 3860 C CA . ALA A 1 509 ? -19.914 -10.641 17.303 1.00 90.69 509 ALA A CA 1
ATOM 3861 C C . ALA A 1 509 ? -18.375 -10.632 17.210 1.00 90.69 509 ALA A C 1
ATOM 3863 O O . ALA A 1 509 ? -17.821 -10.809 16.126 1.00 90.69 509 ALA A O 1
ATOM 3864 N N . LEU A 1 510 ? -17.676 -10.500 18.343 1.00 92.06 510 LEU A N 1
ATOM 3865 C CA . LEU A 1 510 ? -16.212 -10.564 18.406 1.00 92.06 510 LEU A CA 1
ATOM 3866 C C . LEU A 1 510 ? -15.665 -11.941 18.012 1.00 92.06 510 LEU A C 1
ATOM 3868 O O . LEU A 1 510 ? -14.704 -12.007 17.250 1.00 92.06 510 LEU A O 1
ATOM 3872 N N . ARG A 1 511 ? -16.286 -13.034 18.476 1.00 91.31 511 ARG A N 1
ATOM 3873 C CA . ARG A 1 511 ? -15.899 -14.400 18.082 1.00 91.31 511 ARG A CA 1
ATOM 3874 C C . ARG A 1 511 ? -16.111 -14.642 16.597 1.00 91.31 511 ARG A C 1
ATOM 3876 O O . ARG A 1 511 ? -15.236 -15.218 15.961 1.00 91.31 511 ARG A O 1
ATOM 3883 N N . GLY A 1 512 ? -17.235 -14.178 16.046 1.00 87.38 512 GLY A N 1
ATOM 3884 C CA . GLY A 1 512 ? -17.481 -14.226 14.606 1.00 87.38 512 GLY A CA 1
ATOM 3885 C C . GLY A 1 512 ? -16.375 -13.502 13.842 1.00 87.38 512 GLY A C 1
ATOM 3886 O O . GLY A 1 512 ? -15.778 -14.074 12.931 1.00 87.38 512 GLY A O 1
ATOM 3887 N N . ALA A 1 513 ? -16.032 -12.285 14.280 1.00 85.75 513 ALA A N 1
ATOM 3888 C CA . ALA A 1 513 ? -14.981 -11.490 13.654 1.00 85.75 513 ALA A CA 1
ATOM 3889 C C . ALA A 1 513 ? -13.611 -12.186 13.705 1.00 85.75 513 ALA A C 1
ATOM 3891 O O . ALA A 1 513 ? -12.935 -12.277 12.681 1.00 85.75 513 ALA A O 1
ATOM 3892 N N . GLY A 1 514 ? -13.252 -12.762 14.856 1.00 79.31 514 GLY A N 1
ATOM 3893 C CA . GLY A 1 514 ? -12.007 -13.508 15.042 1.00 79.31 514 GLY A CA 1
ATOM 3894 C C . GLY A 1 514 ? -11.934 -14.816 14.243 1.00 79.31 514 GLY A C 1
ATOM 3895 O O . GLY A 1 514 ? -10.918 -15.075 13.602 1.00 79.31 514 GLY A O 1
ATOM 3896 N N . ALA A 1 515 ? -12.998 -15.627 14.221 1.00 74.44 515 ALA A N 1
ATOM 3897 C CA . ALA A 1 515 ? -13.011 -16.938 13.556 1.00 74.44 515 ALA A CA 1
ATOM 3898 C C . ALA A 1 515 ? -12.849 -16.836 12.029 1.00 74.44 515 ALA A C 1
ATOM 3900 O O . ALA A 1 515 ? -12.143 -17.635 11.414 1.00 74.44 515 ALA A O 1
ATOM 3901 N N . SER A 1 516 ? -13.427 -15.798 11.417 1.00 61.34 516 SER A N 1
ATOM 3902 C CA . SER A 1 516 ? -13.286 -15.555 9.975 1.00 61.34 516 SER A CA 1
ATOM 3903 C C . SER A 1 516 ? -11.848 -15.233 9.537 1.00 61.34 516 SER A C 1
ATOM 3905 O O . SER A 1 516 ? -11.514 -15.381 8.365 1.00 61.34 516 SER A O 1
ATOM 3907 N N . SER A 1 517 ? -10.982 -14.810 10.468 1.00 57.88 517 SER A N 1
ATOM 3908 C CA . SER A 1 517 ? -9.585 -14.481 10.164 1.00 57.88 517 SER A CA 1
ATOM 3909 C C . SER A 1 517 ? -8.703 -15.722 9.987 1.00 57.88 517 SER A C 1
ATOM 3911 O O . SER A 1 517 ? -7.665 -15.648 9.330 1.00 57.88 517 SER A O 1
ATOM 3913 N N . THR A 1 518 ? -9.114 -16.863 10.550 1.00 54.28 518 THR A N 1
ATOM 3914 C CA . THR A 1 518 ? -8.358 -18.123 10.504 1.00 54.28 518 THR A CA 1
ATOM 3915 C C . THR A 1 518 ? -8.773 -19.034 9.352 1.00 54.28 518 THR A C 1
ATOM 3917 O O . THR A 1 518 ? -7.942 -19.782 8.842 1.00 54.28 518 THR A O 1
ATOM 3920 N N . GLU A 1 519 ? -10.026 -18.957 8.896 1.00 55.53 519 GLU A N 1
ATOM 3921 C CA . GLU A 1 519 ? -10.496 -19.730 7.743 1.00 55.53 519 GLU A CA 1
ATOM 3922 C C . GLU A 1 519 ? -10.248 -18.954 6.442 1.00 55.53 519 GLU A C 1
ATOM 3924 O O . GLU A 1 519 ? -11.056 -18.144 5.986 1.00 55.53 519 GLU A O 1
ATOM 3929 N N . LEU A 1 520 ? -9.082 -19.201 5.834 1.00 51.31 520 LEU A N 1
ATOM 3930 C CA . LEU A 1 520 ? -8.724 -18.666 4.523 1.00 51.31 520 LEU A CA 1
ATOM 3931 C C . LEU A 1 520 ? -9.747 -19.113 3.454 1.00 51.31 520 LEU A C 1
ATOM 3933 O O . LEU A 1 520 ? -9.630 -20.211 2.916 1.00 51.31 520 LEU A O 1
ATOM 3937 N N . GLY A 1 521 ? -10.697 -18.250 3.069 1.00 47.09 521 GLY A N 1
ATOM 3938 C CA . GLY A 1 521 ? -11.455 -18.432 1.821 1.00 47.09 521 GLY A CA 1
ATOM 3939 C C . GLY A 1 521 ? -12.942 -18.079 1.811 1.00 47.09 521 GLY A C 1
ATOM 3940 O O . GLY A 1 521 ? -13.526 -18.142 0.729 1.00 47.09 521 GLY A O 1
ATOM 3941 N N . SER A 1 522 ? -13.555 -17.689 2.935 1.00 50.78 522 SER A N 1
ATOM 3942 C CA . SER A 1 522 ? -14.942 -17.202 2.908 1.00 50.78 522 SER A CA 1
ATOM 3943 C C . SER A 1 522 ? -15.012 -15.768 2.345 1.00 50.78 522 SER A C 1
ATOM 3945 O O . SER A 1 522 ? -14.299 -14.890 2.838 1.00 50.78 522 SER A O 1
ATOM 3947 N N . PRO A 1 523 ? -15.860 -15.495 1.331 1.00 49.38 523 PRO A N 1
ATOM 3948 C CA . PRO A 1 523 ? -16.068 -14.154 0.776 1.00 49.38 523 PRO A CA 1
ATOM 3949 C C . PRO A 1 523 ? -16.725 -13.166 1.760 1.00 49.38 523 PRO A C 1
ATOM 3951 O O . PRO A 1 523 ? -16.745 -11.970 1.486 1.00 49.38 523 PRO A O 1
ATOM 3954 N N . GLU A 1 524 ? -17.197 -13.632 2.920 1.00 57.91 524 GLU A N 1
ATOM 3955 C CA . GLU A 1 524 ? -17.725 -12.801 4.011 1.00 57.91 524 GLU A CA 1
ATOM 3956 C C . GLU A 1 524 ? -16.708 -12.646 5.154 1.00 57.91 524 GLU A C 1
ATOM 3958 O O . GLU A 1 524 ? -17.044 -12.774 6.333 1.00 57.91 524 GLU A O 1
ATOM 3963 N N . SER A 1 525 ? -15.432 -12.413 4.826 1.00 61.28 525 SER A N 1
ATOM 3964 C CA . SER A 1 525 ? -14.426 -12.182 5.865 1.00 61.28 525 SER A CA 1
ATOM 3965 C C . SER A 1 525 ? -14.776 -10.923 6.661 1.00 61.28 525 SER A C 1
ATOM 3967 O O . SER A 1 525 ? -15.032 -9.845 6.115 1.00 61.28 525 SER A O 1
ATOM 3969 N N . LEU A 1 526 ? -14.853 -11.070 7.982 1.00 63.03 526 LEU A N 1
ATOM 3970 C CA . LEU A 1 526 ? -15.147 -9.958 8.870 1.00 63.03 526 LEU A CA 1
ATOM 3971 C C . LEU A 1 526 ? -13.918 -9.029 8.958 1.00 63.03 526 LEU A C 1
ATOM 3973 O O . LEU A 1 526 ? -12.797 -9.400 8.603 1.00 63.03 526 LEU A O 1
ATOM 3977 N N . PRO A 1 527 ? -14.124 -7.769 9.366 1.00 75.88 527 PRO A N 1
ATOM 3978 C CA . PRO A 1 527 ? -13.088 -6.743 9.412 1.00 75.88 527 PRO A CA 1
ATOM 3979 C C . PRO A 1 527 ? -11.902 -7.154 10.287 1.00 75.88 527 PRO A C 1
ATOM 3981 O O . PRO A 1 527 ? -12.070 -7.622 11.411 1.00 75.88 527 PRO A O 1
ATOM 3984 N N . THR A 1 528 ? -10.693 -6.874 9.799 1.00 85.69 528 THR A N 1
ATOM 3985 C CA . THR A 1 528 ? -9.441 -7.099 10.538 1.00 85.69 528 THR A CA 1
ATOM 3986 C C . THR A 1 528 ? -9.261 -6.131 11.705 1.00 85.69 528 THR A C 1
ATOM 3988 O O . THR A 1 528 ? -8.415 -6.366 12.556 1.00 85.69 528 THR A O 1
ATOM 3991 N N . ALA A 1 529 ? -10.060 -5.065 11.792 1.00 92.62 529 ALA A N 1
ATOM 3992 C CA . ALA A 1 529 ? -10.075 -4.156 12.929 1.00 92.62 529 ALA A CA 1
ATOM 3993 C C . ALA A 1 529 ? -11.499 -3.935 13.445 1.00 92.62 529 ALA A C 1
ATOM 3995 O O . ALA A 1 529 ? -12.400 -3.571 12.683 1.00 92.62 529 ALA A O 1
ATOM 3996 N N . VAL A 1 530 ? -11.681 -4.108 14.752 1.00 93.88 530 VAL A N 1
ATOM 3997 C CA . VAL A 1 530 ? -12.943 -3.880 15.454 1.00 93.88 530 VAL A CA 1
ATOM 3998 C C . VAL A 1 530 ? -12.754 -2.793 16.501 1.00 93.88 530 VAL A C 1
ATOM 4000 O O . VAL A 1 530 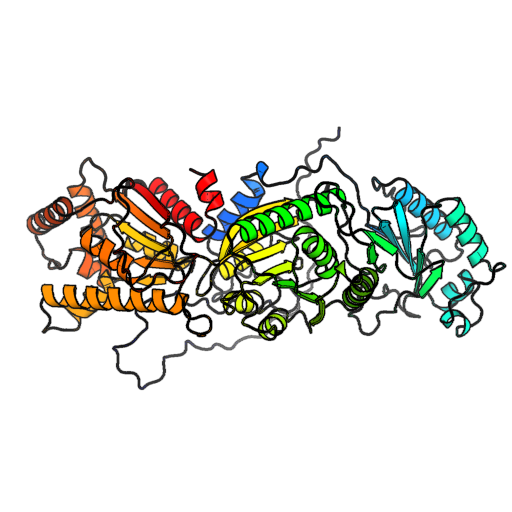? -11.848 -2.858 17.326 1.00 93.88 530 VAL A O 1
ATOM 4003 N N . LEU A 1 531 ? -13.642 -1.808 16.490 1.00 94.25 531 LEU A N 1
ATOM 4004 C CA . LEU A 1 531 ? -13.741 -0.770 17.501 1.00 94.25 531 LEU A CA 1
ATOM 4005 C C . LEU A 1 531 ? -15.026 -0.963 18.301 1.00 94.25 531 LEU A C 1
ATOM 4007 O O . LEU A 1 531 ? -16.105 -1.151 17.739 1.00 94.25 531 LEU A O 1
ATOM 4011 N N . LEU A 1 532 ? -14.916 -0.880 19.622 1.00 93.75 532 LEU A N 1
ATOM 4012 C CA . LEU A 1 532 ? -16.072 -0.846 20.514 1.00 93.75 532 LEU A CA 1
ATOM 4013 C C . LEU A 1 532 ? -16.337 0.610 20.898 1.00 93.75 532 LEU A C 1
ATOM 4015 O O . LEU A 1 532 ? -15.449 1.265 21.419 1.00 93.75 532 LEU A O 1
ATOM 4019 N N . ASP A 1 533 ? -17.526 1.152 20.656 1.00 89.31 533 ASP A N 1
ATOM 4020 C CA . ASP A 1 533 ? -17.808 2.575 20.936 1.00 89.31 533 ASP A CA 1
ATOM 4021 C C . ASP A 1 533 ? -17.755 2.946 22.438 1.00 89.31 533 ASP A C 1
ATOM 4023 O O . ASP A 1 533 ? -17.576 4.114 22.798 1.00 89.31 533 ASP A O 1
ATOM 4027 N N . SER A 1 534 ? -17.910 1.960 23.329 1.00 83.81 534 SER A N 1
ATOM 4028 C CA . SER A 1 534 ? -18.068 2.165 24.769 1.00 83.81 534 SER A CA 1
ATOM 4029 C C . SER A 1 534 ? -17.561 0.968 25.582 1.00 83.81 534 SER A C 1
ATOM 4031 O O . SER A 1 534 ? -18.227 -0.066 25.693 1.00 83.81 534 SER A O 1
ATOM 4033 N N . THR A 1 535 ? -16.400 1.105 26.237 1.00 77.69 535 THR A N 1
ATOM 4034 C CA . THR A 1 535 ? -15.784 0.018 27.030 1.00 77.69 535 THR A CA 1
ATOM 4035 C C . THR A 1 535 ? -15.517 0.400 28.480 1.00 77.69 535 THR A C 1
ATOM 4037 O O . THR A 1 535 ? -14.485 0.054 29.048 1.00 77.69 535 THR A O 1
ATOM 4040 N N . ASN A 1 536 ? -16.484 1.053 29.126 1.00 72.25 536 ASN A N 1
ATOM 4041 C CA . ASN A 1 536 ? -16.432 1.397 30.559 1.00 72.25 536 ASN A CA 1
ATOM 4042 C C . ASN A 1 536 ? -16.562 0.172 31.493 1.00 72.25 536 ASN A C 1
ATOM 4044 O O . ASN A 1 536 ? -16.979 0.312 32.638 1.00 72.25 536 ASN A O 1
ATOM 4048 N N . GLY A 1 537 ? -16.333 -1.038 30.978 1.00 67.88 537 GLY A N 1
ATOM 4049 C CA . GLY A 1 537 ? -16.356 -2.264 31.769 1.00 67.88 537 GLY A CA 1
ATOM 4050 C C . GLY A 1 537 ? -15.078 -2.416 32.590 1.00 67.88 537 GLY A C 1
ATOM 4051 O O . GLY A 1 537 ? -14.063 -1.794 32.272 1.00 67.88 537 GLY A O 1
ATOM 4052 N N . SER A 1 538 ? -15.143 -3.268 33.612 1.00 84.75 538 SER A N 1
ATOM 4053 C CA . SER A 1 538 ? -13.979 -3.707 34.385 1.00 84.75 538 SER A CA 1
ATOM 4054 C C . SER A 1 538 ? -12.920 -4.361 33.492 1.00 84.75 538 SER A C 1
ATOM 4056 O O . SER A 1 538 ? -13.191 -4.752 32.349 1.00 84.75 538 SER A O 1
ATOM 4058 N N . GLN A 1 539 ? -11.715 -4.522 34.025 1.00 88.81 539 GLN A N 1
ATOM 4059 C CA . GLN A 1 539 ? -10.625 -5.270 33.414 1.00 88.81 539 GLN A CA 1
ATOM 4060 C C . GLN A 1 539 ? -11.086 -6.650 32.929 1.00 88.81 539 GLN A C 1
ATOM 4062 O O . GLN A 1 539 ? -10.856 -6.980 31.767 1.00 88.81 539 GLN A O 1
ATOM 4067 N N . ALA A 1 540 ? -11.854 -7.377 33.745 1.00 90.00 540 ALA A N 1
ATOM 4068 C CA . ALA A 1 540 ? -12.406 -8.682 33.383 1.00 90.00 540 ALA A CA 1
ATOM 4069 C C . ALA A 1 540 ? -13.259 -8.645 32.098 1.00 90.00 540 ALA A C 1
ATOM 4071 O O . ALA A 1 540 ? -13.200 -9.556 31.274 1.00 90.00 540 ALA A O 1
ATOM 4072 N N . ALA A 1 541 ? -14.033 -7.576 31.873 1.00 90.75 541 ALA A N 1
ATOM 4073 C CA . ALA A 1 541 ? -14.810 -7.438 30.641 1.00 90.75 541 ALA A CA 1
ATOM 4074 C C . ALA A 1 541 ? -13.902 -7.233 29.419 1.00 90.75 541 ALA A C 1
ATOM 4076 O O . ALA A 1 541 ? -14.154 -7.801 28.359 1.00 90.75 541 ALA A O 1
ATOM 4077 N N . ARG A 1 542 ? -12.831 -6.443 29.564 1.00 92.12 542 ARG A N 1
ATOM 4078 C CA . ARG A 1 542 ? -11.851 -6.212 28.492 1.00 92.12 542 ARG A CA 1
ATOM 4079 C C . ARG A 1 542 ? -11.065 -7.479 28.164 1.00 92.12 542 ARG A C 1
ATOM 4081 O O . ARG A 1 542 ? -10.869 -7.775 26.989 1.00 92.12 542 ARG A O 1
ATOM 4088 N N . GLU A 1 543 ? -10.688 -8.255 29.175 1.00 92.56 543 GLU A N 1
ATOM 4089 C CA . GLU A 1 543 ? -10.065 -9.575 29.015 1.00 92.56 543 GLU A CA 1
ATOM 4090 C C . GLU A 1 543 ? -11.005 -10.554 28.305 1.00 92.56 543 GLU A C 1
ATOM 4092 O O . GLU A 1 543 ? -10.579 -11.251 27.383 1.00 92.56 543 GLU A O 1
ATOM 4097 N N . ALA A 1 544 ? -12.301 -10.544 28.635 1.00 93.12 544 ALA A N 1
ATOM 4098 C CA . ALA A 1 544 ? -13.303 -11.330 27.918 1.00 93.12 544 ALA A CA 1
ATOM 4099 C C . ALA A 1 544 ? -13.415 -10.916 26.439 1.00 93.12 544 ALA A C 1
ATOM 4101 O O . ALA A 1 544 ? -13.507 -11.784 25.569 1.00 93.12 544 ALA A O 1
ATOM 4102 N N . TYR A 1 545 ? -13.349 -9.615 26.125 1.00 94.69 545 TYR A N 1
ATOM 4103 C CA . TYR A 1 545 ? -13.334 -9.129 24.738 1.00 94.69 545 TYR A CA 1
ATOM 4104 C C . TYR A 1 545 ? -12.078 -9.574 23.990 1.00 94.69 545 TYR A C 1
ATOM 4106 O O . TYR A 1 545 ? -12.177 -10.057 22.862 1.00 94.69 545 TYR A O 1
ATOM 4114 N N . CYS A 1 546 ? -10.909 -9.466 24.623 1.00 93.69 546 CYS A N 1
ATOM 4115 C CA . CYS A 1 546 ? -9.648 -9.914 24.039 1.00 93.69 546 CYS A CA 1
ATOM 4116 C C . CYS A 1 546 ? -9.645 -11.432 23.823 1.00 93.69 546 CYS A C 1
ATOM 4118 O O . CYS A 1 546 ? -9.220 -11.898 22.775 1.00 93.69 546 CYS A O 1
ATOM 4120 N N . THR A 1 547 ? -10.196 -12.203 24.758 1.00 93.06 547 THR A N 1
ATOM 4121 C CA . THR A 1 547 ? -10.338 -13.660 24.630 1.00 93.06 547 THR A CA 1
ATOM 4122 C C . THR A 1 547 ? -11.300 -14.035 23.500 1.00 93.06 547 THR A C 1
ATOM 4124 O O . THR A 1 547 ? -11.032 -14.960 22.735 1.00 93.06 547 THR A O 1
ATOM 4127 N N . ALA A 1 548 ? -12.411 -13.304 23.360 1.00 92.94 548 ALA A N 1
ATOM 4128 C CA . ALA A 1 548 ? -13.398 -13.533 22.309 1.00 92.94 548 ALA A CA 1
ATOM 4129 C C . ALA A 1 548 ? -12.876 -13.183 20.908 1.00 92.94 548 ALA A C 1
ATOM 4131 O O . ALA A 1 548 ? -13.136 -13.928 19.969 1.00 92.94 548 ALA A O 1
ATOM 4132 N N . PHE A 1 549 ? -12.155 -12.068 20.768 1.00 92.75 549 PHE A N 1
ATOM 4133 C CA . PHE A 1 549 ? -11.668 -11.580 19.475 1.00 92.75 549 PHE A CA 1
ATOM 4134 C C . PHE A 1 549 ? -10.291 -12.136 19.083 1.00 92.75 549 PHE A C 1
ATOM 4136 O O . PHE A 1 549 ? -10.003 -12.271 17.899 1.00 92.75 549 PHE A O 1
ATOM 4143 N N . LYS A 1 550 ? -9.448 -12.462 20.070 1.00 92.75 550 LYS A N 1
ATOM 4144 C CA . LYS A 1 550 ? -8.038 -12.860 19.917 1.00 92.75 550 LYS A CA 1
ATOM 4145 C C . LYS A 1 550 ? -7.217 -11.833 19.112 1.00 92.75 550 LYS A C 1
ATOM 4147 O O . LYS A 1 550 ? -6.635 -12.187 18.084 1.00 92.75 550 LYS A O 1
ATOM 4152 N N . PRO A 1 551 ? -7.169 -10.553 19.543 1.00 94.12 551 PRO A N 1
ATOM 4153 C CA . PRO A 1 551 ? -6.394 -9.542 18.839 1.00 94.12 551 PRO A CA 1
ATOM 4154 C C . PRO A 1 551 ? -4.910 -9.905 18.835 1.00 94.12 551 PRO A C 1
ATOM 4156 O O . PRO A 1 551 ? -4.387 -10.446 19.806 1.00 94.12 551 PRO A O 1
ATOM 4159 N N . ARG A 1 552 ? -4.218 -9.529 17.762 1.00 92.75 552 ARG A N 1
ATOM 4160 C CA . ARG A 1 552 ? -2.752 -9.425 17.741 1.00 92.75 552 ARG A CA 1
ATOM 4161 C C . ARG A 1 552 ? -2.282 -8.016 18.089 1.00 92.75 552 ARG A C 1
ATOM 4163 O O . ARG A 1 552 ? -1.151 -7.854 18.530 1.00 92.75 552 ARG A O 1
ATOM 4170 N N . ARG A 1 553 ? -3.159 -7.019 17.936 1.00 94.88 553 ARG A N 1
ATOM 4171 C CA . ARG A 1 553 ? -2.934 -5.639 18.368 1.00 94.88 553 ARG A CA 1
ATOM 4172 C C . ARG A 1 553 ? -4.123 -5.133 19.177 1.00 94.88 553 ARG A C 1
ATOM 4174 O O . ARG A 1 553 ? -5.270 -5.239 18.741 1.00 94.88 553 ARG A O 1
ATOM 4181 N N . LEU A 1 554 ? -3.850 -4.566 20.343 1.00 95.94 554 LEU A N 1
ATOM 4182 C CA . LEU A 1 554 ? -4.837 -3.966 21.231 1.00 95.94 554 LEU A CA 1
ATOM 4183 C C . LEU A 1 554 ? -4.524 -2.486 21.423 1.00 95.94 554 LEU A C 1
ATOM 4185 O O . LEU A 1 554 ? -3.461 -2.138 21.931 1.00 95.94 554 LEU A O 1
ATOM 4189 N N . ILE A 1 555 ? -5.461 -1.620 21.042 1.00 95.94 555 ILE A N 1
ATOM 4190 C CA . ILE A 1 555 ? -5.324 -0.169 21.176 1.00 95.94 555 ILE A CA 1
ATOM 4191 C C . ILE A 1 555 ? -6.300 0.318 22.243 1.00 95.94 555 ILE A C 1
ATOM 4193 O O . ILE A 1 555 ? -7.516 0.314 22.040 1.00 95.94 555 ILE A O 1
ATOM 4197 N N . TYR A 1 556 ? -5.769 0.779 23.370 1.00 95.88 556 TYR A N 1
ATOM 4198 C CA . TYR A 1 556 ? -6.534 1.527 24.357 1.00 95.88 556 TYR A CA 1
ATOM 4199 C C . TYR A 1 556 ? -6.536 3.008 24.012 1.00 95.88 556 TYR A C 1
ATOM 4201 O O . TYR A 1 556 ? -5.480 3.611 23.832 1.00 95.88 556 TYR A O 1
ATOM 4209 N N . VAL A 1 557 ? -7.727 3.607 23.978 1.00 95.88 557 VAL A N 1
ATOM 4210 C CA . VAL A 1 557 ? -7.888 5.054 23.806 1.00 95.88 557 VAL A CA 1
ATOM 4211 C C . VAL A 1 557 ? -8.496 5.650 25.071 1.00 95.88 557 VAL A C 1
ATOM 4213 O O . VAL A 1 557 ? -9.711 5.661 25.249 1.00 95.88 557 VAL A O 1
ATOM 4216 N N . ALA A 1 558 ? -7.646 6.106 25.986 1.00 94.94 558 ALA A N 1
ATOM 4217 C CA . ALA A 1 558 ? -8.042 6.664 27.271 1.00 94.94 558 ALA A CA 1
ATOM 4218 C C . ALA A 1 558 ? -8.360 8.165 27.152 1.00 94.94 558 ALA A C 1
ATOM 4220 O O . ALA A 1 558 ? -7.463 8.999 27.029 1.00 94.94 558 ALA A O 1
ATOM 4221 N N . LEU A 1 559 ? -9.646 8.507 27.230 1.00 95.00 559 LEU A N 1
ATOM 4222 C CA . LEU A 1 559 ? -10.146 9.882 27.195 1.00 95.00 559 LEU A CA 1
ATOM 4223 C C . LEU A 1 559 ? -10.504 10.322 28.616 1.00 95.00 559 LEU A C 1
ATOM 4225 O O . LEU A 1 559 ? -11.526 9.901 29.171 1.00 95.00 559 LEU A O 1
ATOM 4229 N N . ARG A 1 560 ? -9.636 11.134 29.221 1.00 94.69 560 ARG A N 1
ATOM 4230 C CA . ARG A 1 560 ? -9.771 11.592 30.607 1.00 94.69 560 ARG A CA 1
ATOM 4231 C C . ARG A 1 560 ? -10.529 12.916 30.661 1.00 94.69 560 ARG A C 1
ATOM 4233 O O . ARG A 1 560 ? -10.265 13.777 29.834 1.00 94.69 560 ARG A O 1
ATOM 4240 N N . PRO A 1 561 ? -11.495 13.092 31.572 1.00 93.38 561 PRO A N 1
ATOM 4241 C CA . PRO A 1 561 ? -12.014 14.425 31.855 1.00 93.38 561 PRO A CA 1
ATOM 4242 C C . PRO A 1 561 ? -10.932 15.277 32.543 1.00 93.38 561 PRO A C 1
ATOM 4244 O O . PRO A 1 561 ? -10.048 14.696 33.182 1.00 93.38 561 PRO A O 1
ATOM 4247 N N . PRO A 1 562 ? -11.037 16.616 32.481 1.00 93.25 562 PRO A N 1
ATOM 4248 C CA . PRO A 1 562 ? -10.157 17.492 33.245 1.00 93.25 562 PRO A CA 1
ATOM 4249 C C . PRO A 1 562 ? -10.243 17.156 34.737 1.00 93.25 562 PRO A C 1
ATOM 4251 O O . PRO A 1 562 ? -11.331 16.892 35.255 1.00 93.25 562 PRO A O 1
ATOM 4254 N N . GLU A 1 563 ? -9.095 17.129 35.420 1.00 91.69 563 GLU A N 1
ATOM 4255 C CA . GLU A 1 563 ? -9.022 16.776 36.847 1.00 91.69 563 GLU A CA 1
ATOM 4256 C C . GLU A 1 563 ? -9.780 17.798 37.701 1.00 91.69 563 GLU A C 1
ATOM 4258 O O . GLU A 1 563 ? -10.586 17.441 38.565 1.00 91.69 563 GLU A O 1
ATOM 4263 N N . GLU A 1 564 ? -9.594 19.081 37.392 1.00 87.62 564 GLU A N 1
ATOM 4264 C CA . GLU A 1 564 ? -10.386 20.159 37.963 1.00 87.62 564 GLU A CA 1
ATOM 4265 C C . GLU A 1 564 ? -11.793 20.151 37.364 1.00 87.62 564 GLU A C 1
ATOM 4267 O O . GLU A 1 564 ? -11.975 20.138 36.147 1.00 87.62 564 GLU A O 1
ATOM 4272 N N . LYS A 1 565 ? -12.815 20.191 38.225 1.00 88.94 565 LYS A N 1
ATOM 4273 C CA . LYS A 1 565 ? -14.227 20.248 37.806 1.00 88.94 565 LYS A CA 1
ATOM 4274 C C . LYS A 1 565 ? -14.661 19.068 36.926 1.00 88.94 565 LYS A C 1
ATOM 4276 O O . LYS A 1 565 ? -15.617 19.191 36.162 1.00 88.94 565 LYS A O 1
ATOM 4281 N N . MET A 1 566 ? -14.017 17.906 37.077 1.00 92.31 566 MET A N 1
ATOM 4282 C CA . MET A 1 566 ? -14.364 16.661 36.381 1.00 92.31 566 MET A CA 1
ATOM 4283 C C . MET A 1 566 ? -15.877 16.406 36.358 1.00 92.31 566 MET A C 1
ATOM 4285 O O . MET A 1 566 ? -16.455 16.112 35.314 1.00 92.31 566 MET A O 1
ATOM 4289 N N . LEU A 1 567 ? -16.527 16.519 37.515 1.00 91.56 567 LEU A N 1
ATOM 4290 C CA . LEU A 1 567 ? -17.951 16.249 37.652 1.00 91.56 567 LEU A CA 1
ATOM 4291 C C . LEU A 1 567 ? -18.804 17.267 36.885 1.00 91.56 567 LEU A C 1
ATOM 4293 O O . LEU A 1 567 ? -19.672 16.861 36.115 1.00 91.56 567 LEU A O 1
ATOM 4297 N N . ASP A 1 568 ? -18.512 18.561 37.021 1.00 92.69 568 ASP A N 1
ATOM 4298 C CA . ASP A 1 568 ? -19.227 19.630 36.313 1.00 92.69 568 ASP A CA 1
ATOM 4299 C C . ASP A 1 568 ? -19.059 19.504 34.796 1.00 92.69 568 ASP A C 1
ATOM 4301 O O . ASP A 1 568 ? -20.030 19.630 34.047 1.00 92.69 568 ASP A O 1
ATOM 4305 N N . PHE A 1 569 ? -17.844 19.185 34.335 1.00 93.25 569 PHE A N 1
ATOM 4306 C CA . PHE A 1 569 ? -17.551 18.929 32.927 1.00 93.25 569 PHE A CA 1
ATOM 4307 C C . PHE A 1 569 ? -18.411 17.783 32.379 1.00 93.25 569 PHE A C 1
ATOM 4309 O O . PHE A 1 569 ? -19.062 17.925 31.339 1.00 93.25 569 PHE A O 1
ATOM 4316 N N . LEU A 1 570 ? -18.449 16.650 33.087 1.00 90.50 570 LEU A N 1
ATOM 4317 C CA . LEU A 1 570 ? -19.207 15.473 32.664 1.00 90.50 570 LEU A CA 1
ATOM 4318 C C . LEU A 1 570 ? -20.715 15.737 32.686 1.00 90.50 570 LEU A C 1
ATOM 4320 O O . LEU A 1 570 ? -21.403 15.389 31.727 1.00 90.50 570 LEU A O 1
ATOM 4324 N N . LEU A 1 571 ? -21.230 16.392 33.730 1.00 90.00 571 LEU A N 1
ATOM 4325 C CA . LEU A 1 571 ? -22.642 16.771 33.825 1.00 90.00 571 LEU A CA 1
ATOM 4326 C C . LEU A 1 571 ? -23.037 17.732 32.696 1.00 90.00 571 LEU A C 1
ATOM 4328 O O . LEU A 1 571 ? -24.049 17.512 32.027 1.00 90.00 571 LEU A O 1
ATOM 4332 N N . GLY A 1 572 ? -22.208 18.742 32.417 1.00 90.75 572 GLY A N 1
ATOM 4333 C CA . GLY A 1 572 ? -22.412 19.674 31.309 1.00 90.75 572 GLY A CA 1
ATOM 4334 C C . GLY A 1 572 ? -22.464 18.970 29.951 1.00 90.75 572 GLY A C 1
ATOM 4335 O O . GLY A 1 572 ? -23.381 19.212 29.164 1.00 90.75 572 GLY A O 1
ATOM 4336 N N . ARG A 1 573 ? -21.535 18.038 29.694 1.00 89.50 573 ARG A N 1
ATOM 4337 C CA . ARG A 1 573 ? -21.494 17.235 28.457 1.00 89.50 573 ARG A CA 1
ATOM 4338 C C . ARG A 1 573 ? -22.677 16.276 28.325 1.00 89.50 573 ARG A C 1
ATOM 4340 O O . ARG A 1 573 ? -23.199 16.104 27.227 1.00 89.50 573 ARG A O 1
ATOM 4347 N N . VAL A 1 574 ? -23.108 15.636 29.411 1.00 86.31 574 VAL A N 1
ATOM 4348 C CA . VAL A 1 574 ? -24.271 14.731 29.392 1.00 86.31 574 VAL A CA 1
ATOM 4349 C C . VAL A 1 574 ? -25.553 15.509 29.086 1.00 86.31 574 VAL A C 1
ATOM 4351 O O . VAL A 1 574 ? -26.343 15.066 28.252 1.00 86.31 574 VAL A O 1
ATOM 4354 N N . ARG A 1 575 ? -25.732 16.694 29.683 1.00 85.50 575 ARG A N 1
ATOM 4355 C CA . ARG A 1 575 ? -26.877 17.573 29.396 1.00 85.50 575 ARG A CA 1
ATOM 4356 C C . ARG A 1 575 ? -26.874 18.069 27.955 1.00 85.50 575 ARG A C 1
ATOM 4358 O O . ARG A 1 575 ? -27.886 17.939 27.269 1.00 85.50 575 ARG A O 1
ATOM 4365 N N . SER A 1 576 ? -25.740 18.589 27.481 1.00 86.94 576 SER A N 1
ATOM 4366 C CA . SER A 1 576 ? -25.639 19.101 26.110 1.00 86.94 576 SER A CA 1
ATOM 4367 C C . SER A 1 576 ? -25.884 18.003 25.078 1.00 86.94 576 SER A C 1
ATOM 4369 O O . SER A 1 576 ? -26.572 18.234 24.087 1.00 86.94 576 SER A O 1
ATOM 4371 N N . ARG A 1 577 ? -25.423 16.776 25.349 1.00 84.44 577 ARG A N 1
ATOM 4372 C CA . ARG A 1 577 ? -25.722 15.594 24.532 1.00 84.44 577 ARG A CA 1
ATOM 4373 C C . ARG A 1 577 ? -27.220 15.301 24.471 1.00 84.44 577 ARG A C 1
ATOM 4375 O O . ARG A 1 577 ? -27.729 15.055 23.386 1.00 84.44 577 ARG A O 1
ATOM 4382 N N . GLY A 1 578 ? -27.931 15.359 25.598 1.00 80.31 578 GLY A N 1
ATOM 4383 C CA . GLY A 1 578 ? -29.385 15.154 25.637 1.00 80.31 578 GLY A CA 1
ATOM 4384 C C . GLY A 1 578 ? -30.176 16.176 24.808 1.00 80.31 578 GLY A C 1
ATOM 4385 O O . GLY A 1 578 ? -31.234 15.845 24.279 1.00 80.31 578 GLY A O 1
ATOM 4386 N N . GLN A 1 579 ? -29.641 17.389 24.654 1.00 85.00 579 GLN A N 1
ATOM 4387 C CA . GLN A 1 579 ? -30.273 18.496 23.924 1.00 85.00 579 GLN A CA 1
ATOM 4388 C C . GLN A 1 579 ? -29.811 18.613 22.463 1.00 85.00 579 GLN A C 1
ATOM 4390 O O . GLN A 1 579 ? -30.486 19.237 21.647 1.00 85.00 579 GLN A O 1
ATOM 4395 N N . SER A 1 580 ? -28.667 18.023 22.117 1.00 84.81 580 SER A N 1
ATOM 4396 C CA . SER A 1 580 ? -28.076 18.108 20.783 1.00 84.81 580 SER A CA 1
ATOM 4397 C C . SER A 1 580 ? -28.914 17.345 19.752 1.00 84.81 580 SER A C 1
ATOM 4399 O O . SER A 1 580 ? -29.167 16.148 19.897 1.00 84.81 580 SER A O 1
ATOM 4401 N N . ALA A 1 581 ? -29.313 18.033 18.680 1.00 84.62 581 ALA A N 1
ATOM 4402 C CA . ALA A 1 581 ? -30.014 17.424 17.548 1.00 84.62 581 ALA A CA 1
ATOM 4403 C C . ALA A 1 581 ? -29.120 16.453 16.750 1.00 84.62 581 ALA A C 1
ATOM 4405 O O . ALA A 1 581 ? -29.618 15.472 16.207 1.00 84.62 581 ALA A O 1
ATOM 4406 N N . ASP A 1 582 ? -27.803 16.684 16.751 1.00 81.75 582 ASP A N 1
ATOM 4407 C CA . ASP A 1 582 ? -26.808 15.868 16.037 1.00 81.75 582 ASP A CA 1
ATOM 4408 C C . ASP A 1 582 ? -26.408 14.593 16.797 1.00 81.75 582 ASP A C 1
ATOM 4410 O O . ASP A 1 582 ? -25.635 13.763 16.305 1.00 81.75 582 ASP A O 1
ATOM 4414 N N . THR A 1 583 ? -26.901 14.434 18.028 1.00 82.19 583 THR A N 1
ATOM 4415 C CA . THR A 1 583 ? -26.668 13.234 18.825 1.00 82.19 583 THR A CA 1
ATOM 4416 C C . THR A 1 583 ? -27.723 12.178 18.483 1.00 82.19 583 THR A C 1
ATOM 4418 O O . THR A 1 583 ? -28.919 12.446 18.637 1.00 82.19 583 THR A O 1
ATOM 4421 N N . PRO A 1 584 ? -27.317 10.953 18.087 1.00 85.62 584 PRO A N 1
ATOM 4422 C CA . PRO A 1 584 ? -28.253 9.865 17.829 1.00 85.62 584 PRO A CA 1
ATOM 4423 C C . PRO A 1 584 ? -29.220 9.631 18.995 1.00 85.62 584 PRO A C 1
ATOM 4425 O O . PRO A 1 584 ? -28.859 9.748 20.163 1.00 85.62 584 PRO A O 1
ATOM 4428 N N . GLU A 1 585 ? -30.460 9.248 18.700 1.00 84.62 585 GLU A N 1
ATOM 4429 C CA . GLU A 1 585 ? -31.493 9.073 19.729 1.00 84.62 585 GLU A CA 1
ATOM 4430 C C . GLU A 1 585 ? -31.073 8.106 20.846 1.00 84.62 585 GLU A C 1
ATOM 4432 O O . GLU A 1 585 ? -31.191 8.434 22.027 1.00 84.62 585 GLU A O 1
ATOM 4437 N N . HIS A 1 586 ? -30.507 6.954 20.477 1.00 84.56 586 HIS A N 1
ATOM 4438 C CA . HIS A 1 586 ? -30.016 5.977 21.444 1.00 84.56 586 HIS A CA 1
ATOM 4439 C C . HIS A 1 586 ? -28.922 6.565 22.346 1.00 84.56 586 HIS A C 1
ATOM 4441 O O . HIS A 1 586 ? -28.898 6.296 23.539 1.00 84.56 586 HIS A O 1
ATOM 4447 N N . GLU A 1 587 ? -28.057 7.428 21.814 1.00 83.62 587 GLU A N 1
ATOM 4448 C CA . GLU A 1 587 ? -27.022 8.124 22.573 1.00 83.62 587 GLU A CA 1
ATOM 4449 C C . GLU A 1 587 ? -27.609 9.161 23.547 1.00 83.62 587 GLU A C 1
ATOM 4451 O O . GLU A 1 587 ? -27.101 9.306 24.661 1.00 83.62 587 GLU A O 1
ATOM 4456 N N . ARG A 1 588 ? -28.687 9.857 23.163 1.00 83.19 588 ARG A N 1
ATOM 4457 C CA . ARG A 1 588 ? -29.402 10.803 24.039 1.00 83.19 588 ARG A CA 1
ATOM 4458 C C . ARG A 1 588 ? -30.083 10.081 25.198 1.00 83.19 588 ARG A C 1
ATOM 4460 O O . ARG A 1 588 ? -29.940 10.486 26.347 1.00 83.19 588 ARG A O 1
ATOM 4467 N N . LEU A 1 589 ? -30.762 8.974 24.898 1.00 76.81 589 LEU A N 1
ATOM 4468 C CA . LEU A 1 589 ? -31.541 8.202 25.869 1.00 76.81 589 LEU A CA 1
ATOM 4469 C C . LEU A 1 589 ? -30.662 7.306 26.763 1.00 76.81 589 LEU A C 1
ATOM 4471 O O . LEU A 1 589 ? -30.945 7.137 27.949 1.00 76.81 589 LEU A O 1
ATOM 4475 N N . VAL A 1 590 ? -29.551 6.773 26.240 1.00 71.56 590 VAL A N 1
ATOM 4476 C CA . VAL A 1 590 ? -28.552 6.018 27.024 1.00 71.56 590 VAL A CA 1
ATOM 4477 C C . VAL A 1 590 ? -27.564 6.948 27.725 1.00 71.56 590 VAL A C 1
ATOM 4479 O O . VAL A 1 590 ? -26.973 6.546 28.723 1.00 71.56 590 VAL A O 1
ATOM 4482 N N . GLY A 1 591 ? -27.391 8.191 27.264 1.00 61.56 591 GLY A N 1
ATOM 4483 C CA . GLY A 1 591 ? -26.360 9.127 27.727 1.00 61.56 591 GLY A CA 1
ATOM 4484 C C . GLY A 1 591 ? -26.406 9.456 29.216 1.00 61.56 591 GLY A C 1
ATOM 4485 O O . GLY A 1 591 ? -25.359 9.692 29.815 1.00 61.56 591 GLY A O 1
ATOM 4486 N N . ILE A 1 592 ? -27.580 9.348 29.840 1.00 60.84 592 ILE A N 1
ATOM 4487 C CA . ILE A 1 592 ? -27.745 9.494 31.293 1.00 60.84 592 ILE A CA 1
ATOM 4488 C C . ILE A 1 592 ? -27.624 8.127 32.019 1.00 60.84 592 ILE A C 1
ATOM 4490 O O . ILE A 1 592 ? -28.064 7.925 33.151 1.00 60.84 592 ILE A O 1
ATOM 4494 N N . GLY A 1 593 ? -27.046 7.123 31.352 1.00 59.31 593 GLY A N 1
ATOM 4495 C CA . GLY A 1 593 ? -26.838 5.736 31.782 1.00 59.31 593 GLY A CA 1
ATOM 4496 C C . GLY A 1 593 ? -28.122 4.947 32.060 1.00 59.31 593 GLY A C 1
ATOM 4497 O O . GLY A 1 593 ? -28.102 4.045 32.901 1.00 59.31 593 GLY A O 1
ATOM 4498 N N . GLY A 1 594 ? -29.256 5.352 31.486 1.00 63.00 594 GLY A N 1
ATOM 4499 C CA . GLY A 1 594 ? -30.587 4.859 31.860 1.00 63.00 594 GLY A CA 1
ATOM 4500 C C . GLY A 1 594 ? -31.218 5.582 33.057 1.00 63.00 594 GLY A C 1
ATOM 4501 O O . GLY A 1 594 ? -32.045 4.995 33.747 1.00 63.00 594 GLY A O 1
ATOM 4502 N N . LEU A 1 595 ? -30.788 6.813 33.358 1.00 66.88 595 LEU A N 1
ATOM 4503 C CA . LEU A 1 595 ? -31.616 7.736 34.139 1.00 66.88 595 LEU A CA 1
ATOM 4504 C C . LEU A 1 595 ? -32.742 8.268 33.245 1.00 66.88 595 LEU A C 1
ATOM 4506 O O . LEU A 1 595 ? -32.577 8.374 32.029 1.00 66.88 595 LEU A O 1
ATOM 4510 N N . ARG A 1 596 ? -33.874 8.582 33.873 1.00 72.38 596 ARG A N 1
ATOM 4511 C CA . ARG A 1 596 ? -35.005 9.255 33.229 1.00 72.38 596 ARG A CA 1
ATOM 4512 C C . ARG A 1 596 ? -34.599 10.665 32.757 1.00 72.38 596 ARG A C 1
ATOM 4514 O O . ARG A 1 596 ? -33.720 11.252 33.390 1.00 72.38 596 ARG A O 1
ATOM 4521 N N . PRO A 1 597 ? -35.211 11.210 31.689 1.00 70.25 597 PRO A N 1
ATOM 4522 C CA . PRO A 1 597 ? -34.926 12.570 31.216 1.00 70.25 597 PRO A CA 1
ATOM 4523 C C . PRO A 1 597 ? -35.069 13.640 32.312 1.00 70.25 597 PRO A C 1
ATOM 4525 O O . PRO A 1 597 ? -34.300 14.593 32.349 1.00 70.25 597 PRO A O 1
ATOM 4528 N N . GLU A 1 598 ? -35.994 13.427 33.247 1.00 78.81 598 GLU A N 1
ATOM 4529 C CA . GLU A 1 598 ? -36.273 14.277 34.415 1.00 78.81 598 GLU A CA 1
ATOM 4530 C C . GLU A 1 598 ? -35.462 13.905 35.673 1.00 78.81 598 GLU A C 1
ATOM 4532 O O . GLU A 1 598 ? -35.875 14.194 36.797 1.00 78.81 598 GLU A O 1
ATOM 4537 N N . ALA A 1 599 ? -34.318 13.231 35.521 1.00 82.31 599 ALA A N 1
ATOM 4538 C CA . ALA A 1 599 ? -33.453 12.936 36.657 1.00 82.31 599 ALA A CA 1
ATOM 4539 C C . ALA A 1 599 ? -32.881 14.221 37.268 1.00 82.31 599 ALA A C 1
ATOM 4541 O O . ALA A 1 599 ? -32.449 15.123 36.548 1.00 82.31 599 ALA A O 1
ATOM 4542 N N . SER A 1 600 ? -32.863 14.293 38.599 1.00 88.94 600 SER A N 1
ATOM 4543 C CA . SER A 1 600 ? -32.340 15.463 39.303 1.00 88.94 600 SER A CA 1
ATOM 4544 C C . SER A 1 600 ? -30.824 15.588 39.132 1.00 88.94 600 SER A C 1
ATOM 4546 O O . SER A 1 600 ? -30.116 14.615 38.851 1.00 88.94 600 SER A O 1
ATOM 4548 N N . ASP A 1 601 ? -30.300 16.792 39.357 1.00 86.81 601 ASP A N 1
ATOM 4549 C CA . ASP A 1 601 ? -28.856 17.048 39.353 1.00 86.81 601 ASP A CA 1
ATOM 4550 C C . ASP A 1 601 ? -28.112 16.147 40.334 1.00 86.81 601 ASP A C 1
ATOM 4552 O O . ASP A 1 601 ? -27.052 15.615 40.007 1.00 86.81 601 ASP A O 1
ATOM 4556 N N . GLN A 1 602 ? -28.724 15.894 41.489 1.00 91.62 602 GLN A N 1
ATOM 4557 C CA . GLN A 1 602 ? -28.202 14.977 42.487 1.00 91.62 602 GLN A CA 1
ATOM 4558 C C . GLN A 1 602 ? -28.180 13.526 41.975 1.00 91.62 602 GLN A C 1
ATOM 4560 O O . GLN A 1 602 ? -27.156 12.858 42.096 1.00 91.62 602 GLN A O 1
ATOM 4565 N N . GLU A 1 603 ? -29.258 13.041 41.344 1.00 88.88 603 GLU A N 1
ATOM 4566 C CA . GLU A 1 603 ? -29.306 11.684 40.774 1.00 88.88 603 GLU A CA 1
ATOM 4567 C C . GLU A 1 603 ? -28.233 11.493 39.685 1.00 88.88 603 GLU A C 1
ATOM 4569 O O . GLU A 1 603 ? -27.564 10.453 39.624 1.00 88.88 603 GLU A O 1
ATOM 4574 N N . MET A 1 604 ? -28.040 12.502 38.828 1.00 86.81 604 MET A N 1
ATOM 4575 C CA . MET A 1 604 ? -26.984 12.499 37.813 1.00 86.81 604 MET A CA 1
ATOM 4576 C C . MET A 1 604 ? -25.593 12.510 38.450 1.00 86.81 604 MET A C 1
ATOM 4578 O O . MET A 1 604 ? -24.741 11.704 38.066 1.00 86.81 604 MET A O 1
ATOM 4582 N N . GLN A 1 605 ? -25.373 13.374 39.440 1.00 90.88 605 GLN A N 1
ATOM 4583 C CA . GLN A 1 605 ? -24.112 13.500 40.162 1.00 90.88 605 GLN A CA 1
ATOM 4584 C C . GLN A 1 605 ? -23.719 12.185 40.841 1.00 90.88 605 GLN A C 1
ATOM 4586 O O . GLN A 1 605 ? -22.624 11.673 40.613 1.00 90.88 605 GLN A O 1
ATOM 4591 N N . GLU A 1 606 ? -24.626 11.585 41.612 1.00 91.25 606 GLU A N 1
ATOM 4592 C CA . GLU A 1 606 ? -24.409 10.303 42.289 1.00 91.25 606 GLU A CA 1
ATOM 4593 C C . GLU A 1 606 ? -24.069 9.186 41.298 1.00 91.25 606 GLU A C 1
ATOM 4595 O O . GLU A 1 606 ? -23.237 8.312 41.560 1.00 91.25 606 GLU A O 1
ATOM 4600 N N . LYS A 1 607 ? -24.704 9.195 40.126 1.00 86.69 607 LYS A N 1
ATOM 4601 C CA . LYS A 1 607 ? -24.440 8.201 39.091 1.00 86.69 607 LYS A CA 1
ATOM 4602 C C . LYS A 1 607 ? -23.082 8.381 38.430 1.00 86.69 607 LYS A C 1
ATOM 4604 O O . LYS A 1 607 ? -22.364 7.393 38.281 1.00 86.69 607 LYS A O 1
ATOM 4609 N N . VAL A 1 608 ? -22.733 9.601 38.027 1.00 88.06 608 VAL A N 1
ATOM 4610 C CA . VAL A 1 608 ? -21.426 9.893 37.425 1.00 88.06 608 VAL A CA 1
ATOM 4611 C C . VAL A 1 608 ? -20.316 9.562 38.421 1.00 88.06 608 VAL A C 1
ATOM 4613 O O . VAL A 1 608 ? -19.380 8.859 38.052 1.00 88.06 608 VAL A O 1
ATOM 4616 N N . SER A 1 609 ? -20.473 9.934 39.694 1.00 90.75 609 SER A N 1
ATOM 4617 C CA . SER A 1 609 ? -19.534 9.583 40.767 1.00 90.75 609 SER A CA 1
ATOM 4618 C C . SER A 1 609 ? -19.362 8.073 40.933 1.00 90.75 609 SER A C 1
ATOM 4620 O O . SER A 1 609 ? -18.234 7.594 41.016 1.00 90.75 609 SER A O 1
ATOM 4622 N N . ARG A 1 610 ? -20.451 7.288 40.902 1.00 89.94 610 ARG A N 1
ATOM 4623 C CA . ARG A 1 610 ? -20.359 5.816 40.931 1.00 89.94 610 ARG A CA 1
ATOM 4624 C C . ARG A 1 610 ? -19.617 5.247 39.726 1.00 89.94 610 ARG A C 1
ATOM 4626 O O . ARG A 1 610 ? -18.850 4.304 39.882 1.00 89.94 610 ARG A O 1
ATOM 4633 N N . ILE A 1 611 ? -19.842 5.799 38.533 1.00 87.62 611 ILE A N 1
ATOM 4634 C CA . ILE A 1 611 ? -19.133 5.358 37.325 1.00 87.62 611 ILE A CA 1
ATOM 4635 C C . ILE A 1 611 ? -17.645 5.685 37.433 1.00 87.62 611 ILE A C 1
ATOM 4637 O O . ILE A 1 611 ? -16.831 4.835 37.102 1.00 87.62 611 ILE A O 1
ATOM 4641 N N . LEU A 1 612 ? -17.295 6.881 37.910 1.00 89.44 612 LEU A N 1
ATOM 4642 C CA . LEU A 1 612 ? -15.906 7.286 38.123 1.00 89.44 612 LEU A CA 1
ATOM 4643 C C . LEU A 1 612 ? -15.207 6.392 39.151 1.00 89.44 612 LEU A C 1
ATOM 4645 O O . LEU A 1 612 ? -14.093 5.950 38.899 1.00 89.44 612 LEU A O 1
ATOM 4649 N N . ALA A 1 613 ? -15.879 6.067 40.259 1.00 90.69 613 ALA A N 1
ATOM 4650 C CA . ALA A 1 613 ? -15.342 5.178 41.288 1.00 90.69 613 ALA A CA 1
ATOM 4651 C C . ALA A 1 613 ? -15.139 3.735 40.792 1.00 90.69 613 ALA A C 1
ATOM 4653 O O . ALA A 1 613 ? -14.229 3.053 41.247 1.00 90.69 613 ALA A O 1
ATOM 4654 N N . ALA A 1 614 ? -15.976 3.274 39.858 1.00 89.25 614 ALA A N 1
ATOM 4655 C CA . ALA A 1 614 ? -15.873 1.944 39.257 1.00 89.25 614 ALA A CA 1
ATOM 4656 C C . ALA A 1 614 ? -15.000 1.904 37.986 1.00 89.25 614 ALA A C 1
ATOM 4658 O O . ALA A 1 614 ? -14.833 0.837 37.393 1.00 89.25 614 ALA A O 1
ATOM 4659 N N . LEU A 1 615 ? -14.496 3.050 37.511 1.00 90.31 615 LEU A N 1
ATOM 4660 C CA . LEU A 1 615 ? -13.744 3.123 36.265 1.00 90.31 615 LEU A CA 1
ATOM 4661 C C . LEU A 1 615 ? -12.300 2.671 36.486 1.00 90.31 615 LEU A C 1
ATOM 4663 O O . LEU A 1 615 ? -11.471 3.397 37.026 1.00 90.31 615 LEU A O 1
ATOM 4667 N N . GLU A 1 616 ? -11.982 1.491 35.974 1.00 91.81 616 GLU A N 1
ATOM 4668 C CA . GLU A 1 616 ? -10.615 0.982 35.940 1.00 91.81 616 GLU A CA 1
ATOM 4669 C C . GLU A 1 616 ? -9.912 1.446 34.663 1.00 91.81 616 GLU A C 1
ATOM 4671 O O . GLU A 1 616 ? -10.251 0.999 33.557 1.00 91.81 616 GLU A O 1
ATOM 4676 N N . TRP A 1 617 ? -8.918 2.321 34.811 1.00 91.56 617 TRP A N 1
ATOM 4677 C CA . TRP A 1 617 ? -8.053 2.734 33.710 1.00 91.56 617 TRP A CA 1
ATOM 4678 C C . TRP A 1 617 ? -7.082 1.610 33.337 1.00 91.56 617 TRP A C 1
ATOM 4680 O O . TRP A 1 617 ? -6.516 0.983 34.229 1.00 91.56 617 TRP A O 1
ATOM 4690 N N . PRO A 1 618 ? -6.866 1.347 32.039 1.00 90.25 618 PRO A N 1
ATOM 4691 C CA . PRO A 1 618 ? -5.908 0.339 31.619 1.00 90.25 618 PRO A CA 1
ATOM 4692 C C . PRO A 1 618 ? -4.478 0.793 31.951 1.00 90.25 618 PRO A C 1
ATOM 4694 O O . PRO A 1 618 ? -4.127 1.965 31.778 1.00 90.25 618 PRO A O 1
ATOM 4697 N N . ASP A 1 619 ? -3.664 -0.151 32.414 1.00 87.06 619 ASP A N 1
ATOM 4698 C CA . ASP A 1 619 ? -2.242 0.039 32.688 1.00 87.06 619 ASP A CA 1
ATOM 4699 C C . ASP A 1 619 ? -1.425 -0.510 31.513 1.00 87.06 619 ASP A C 1
ATOM 4701 O O . ASP A 1 619 ? -1.648 -1.629 31.056 1.00 87.06 619 ASP A O 1
ATOM 4705 N N . ALA A 1 620 ? -0.486 0.287 31.002 1.00 81.81 620 ALA A N 1
ATOM 4706 C CA . ALA A 1 620 ? 0.391 -0.138 29.914 1.00 81.81 620 ALA A CA 1
ATOM 4707 C C . ALA A 1 620 ? 1.402 -1.210 30.363 1.00 81.81 620 ALA A C 1
ATOM 4709 O O . ALA A 1 620 ? 1.933 -1.928 29.523 1.00 81.81 620 ALA A O 1
ATOM 4710 N N . SER A 1 621 ? 1.663 -1.322 31.670 1.00 84.62 621 SER A N 1
ATOM 4711 C CA . SER A 1 621 ? 2.598 -2.296 32.241 1.00 84.62 621 SER A CA 1
ATOM 4712 C C . SER A 1 621 ? 1.992 -3.687 32.457 1.00 84.62 621 SER A C 1
ATOM 4714 O O . SER A 1 621 ? 2.733 -4.652 32.639 1.00 84.62 621 SER A O 1
ATOM 4716 N N . VAL A 1 622 ? 0.661 -3.812 32.401 1.00 84.38 622 VAL A N 1
ATOM 4717 C CA . VAL A 1 622 ? -0.058 -5.066 32.660 1.00 84.38 622 VAL A CA 1
ATOM 4718 C C . VAL A 1 622 ? -0.838 -5.465 31.404 1.00 84.38 622 VAL A C 1
ATOM 4720 O O . VAL A 1 622 ? -1.982 -5.036 31.226 1.00 84.38 622 VAL A O 1
ATOM 4723 N N . PRO A 1 623 ? -0.247 -6.266 30.495 1.00 81.44 623 PRO A N 1
ATOM 4724 C CA . PRO A 1 623 ? -0.986 -6.775 29.350 1.00 81.44 623 PRO A CA 1
ATOM 4725 C C . PRO A 1 623 ? -2.161 -7.642 29.828 1.00 81.44 623 PRO A C 1
ATOM 4727 O O . PRO A 1 623 ? -2.047 -8.318 30.855 1.00 81.44 623 PRO A O 1
ATOM 4730 N N . PRO A 1 624 ? -3.295 -7.644 29.104 1.00 82.06 624 PRO A N 1
ATOM 4731 C CA . PRO A 1 624 ? -4.426 -8.488 29.467 1.00 82.06 624 PRO A CA 1
ATOM 4732 C C . PRO A 1 624 ? -3.985 -9.952 29.498 1.00 82.06 624 PRO A C 1
ATOM 4734 O O . PRO A 1 624 ? -3.326 -10.429 28.569 1.00 82.06 624 PRO A O 1
ATOM 4737 N N . GLN A 1 625 ? -4.360 -10.667 30.560 1.00 79.81 625 GLN A N 1
ATOM 4738 C CA . GLN A 1 625 ? -4.088 -12.095 30.672 1.00 79.81 625 GLN A CA 1
ATOM 4739 C C . GLN A 1 625 ? -4.976 -12.842 29.674 1.00 79.81 625 GLN A C 1
ATOM 4741 O O . GLN A 1 625 ? -6.134 -13.152 29.942 1.00 79.81 625 GLN A O 1
ATOM 4746 N N . LEU A 1 626 ? -4.446 -13.096 28.478 1.00 77.50 626 LEU A N 1
ATOM 4747 C CA . LEU A 1 626 ? -5.083 -13.994 27.525 1.00 77.50 626 LEU A CA 1
ATOM 4748 C C . LEU A 1 626 ? -4.961 -15.411 28.084 1.00 77.50 626 LEU A C 1
ATOM 4750 O O . LEU A 1 626 ? -3.846 -15.876 28.324 1.00 77.50 626 LEU A O 1
ATOM 4754 N N . SER A 1 627 ? -6.088 -16.093 28.309 1.00 66.25 627 SER A N 1
ATOM 4755 C CA . SER A 1 627 ? -6.055 -17.473 28.793 1.00 66.25 627 SER A CA 1
ATOM 4756 C C . SER A 1 627 ? -5.244 -18.319 27.812 1.00 66.25 627 SER A C 1
ATOM 4758 O O . SER A 1 627 ? -5.631 -18.462 26.648 1.00 66.25 627 SER A O 1
ATOM 4760 N N . SER A 1 628 ? -4.117 -18.863 28.266 1.00 60.31 628 SER A N 1
ATOM 4761 C CA . SER A 1 628 ? -3.312 -19.801 27.494 1.00 60.31 628 SER A CA 1
ATOM 4762 C C . SER A 1 628 ? -4.068 -21.122 27.418 1.00 60.31 628 SER A C 1
ATOM 4764 O O . SER A 1 628 ? -3.848 -22.002 28.244 1.00 60.31 628 SER A O 1
ATOM 4766 N N . ASP A 1 629 ? -5.019 -21.235 26.497 1.00 61.72 629 ASP A N 1
ATOM 4767 C CA . ASP A 1 629 ? -5.755 -22.476 26.292 1.00 61.72 629 ASP A CA 1
ATOM 4768 C C . ASP A 1 629 ? -4.791 -23.512 25.674 1.00 61.72 629 ASP A C 1
ATOM 4770 O O . ASP A 1 629 ? -4.368 -23.346 24.519 1.00 61.72 629 ASP A O 1
ATOM 4774 N N . PRO A 1 630 ? -4.367 -24.550 26.425 1.00 55.97 630 PRO A N 1
ATOM 4775 C CA . PRO A 1 630 ? -3.294 -25.454 26.010 1.00 55.97 630 PRO A CA 1
ATOM 4776 C C . PRO A 1 630 ? -3.693 -26.379 24.846 1.00 55.97 630 PRO A C 1
ATOM 4778 O O . PRO A 1 630 ? -2.868 -27.163 24.384 1.00 55.97 630 PRO A O 1
ATOM 4781 N N . ALA A 1 631 ? -4.937 -26.305 24.362 1.00 53.22 631 ALA A N 1
ATOM 4782 C CA . ALA A 1 631 ? -5.468 -27.162 23.303 1.00 53.22 631 ALA A CA 1
ATOM 4783 C C . ALA A 1 631 ? -5.238 -26.644 21.864 1.00 53.22 631 ALA A C 1
ATOM 4785 O O . ALA A 1 631 ? -5.551 -27.356 20.913 1.00 53.22 631 ALA A O 1
ATOM 4786 N N . THR A 1 632 ? -4.687 -25.437 21.667 1.00 51.09 632 THR A N 1
ATOM 4787 C CA . THR A 1 632 ? -4.523 -24.811 20.325 1.00 51.09 632 THR A CA 1
ATOM 4788 C C . THR A 1 632 ? -3.070 -24.637 19.847 1.00 51.09 632 THR A C 1
ATOM 4790 O O . THR A 1 632 ? -2.787 -23.864 18.935 1.00 51.09 632 THR A O 1
ATOM 4793 N N . THR A 1 633 ? -2.122 -25.368 20.428 1.00 39.88 633 THR A N 1
ATOM 4794 C CA . THR A 1 633 ? -0.670 -25.099 20.349 1.00 39.88 633 THR A CA 1
ATOM 4795 C C . THR A 1 633 ? 0.053 -25.531 19.061 1.00 39.88 633 THR A C 1
ATOM 4797 O O . THR A 1 633 ? 1.277 -25.634 19.067 1.00 39.88 633 THR A O 1
ATOM 4800 N N . THR A 1 634 ? -0.632 -25.779 17.940 1.00 37.94 634 THR A N 1
ATOM 4801 C CA . THR A 1 634 ? 0.002 -26.377 16.741 1.00 37.94 634 THR A CA 1
ATOM 4802 C C . THR A 1 634 ? 0.297 -25.435 15.569 1.00 37.94 634 THR A C 1
ATOM 4804 O O . THR A 1 634 ? 0.719 -25.913 14.521 1.00 37.94 634 THR A O 1
ATOM 4807 N N . THR A 1 635 ? 0.183 -24.110 15.709 1.00 44.81 635 THR A N 1
ATOM 4808 C CA . THR A 1 635 ? 0.628 -23.176 14.648 1.00 44.81 635 THR A CA 1
ATOM 4809 C C . THR A 1 635 ? 1.624 -22.136 15.156 1.00 44.81 635 THR A C 1
ATOM 4811 O O . THR A 1 635 ? 1.292 -21.214 15.897 1.00 44.81 635 THR A O 1
ATOM 4814 N N . THR A 1 636 ? 2.861 -22.296 14.700 1.00 42.25 636 THR A N 1
ATOM 4815 C CA . THR A 1 636 ? 4.135 -21.677 15.098 1.00 42.25 636 THR A CA 1
ATOM 4816 C C . THR A 1 636 ? 4.324 -20.191 14.736 1.00 42.25 636 THR A C 1
ATOM 4818 O O . THR A 1 636 ? 5.457 -19.739 14.624 1.00 42.25 636 THR A O 1
ATOM 4821 N N . ALA A 1 637 ? 3.262 -19.392 14.574 1.00 50.41 637 ALA A N 1
ATOM 4822 C CA . ALA A 1 637 ? 3.392 -18.017 14.052 1.00 50.41 637 ALA A CA 1
ATOM 4823 C C . ALA A 1 637 ? 2.550 -16.939 14.768 1.00 50.41 637 ALA A C 1
ATOM 4825 O O . ALA A 1 637 ? 2.299 -15.867 14.208 1.00 50.41 637 ALA A O 1
ATOM 4826 N N . ALA A 1 638 ? 2.072 -17.189 15.989 1.00 57.91 638 ALA A N 1
ATOM 4827 C CA . ALA A 1 638 ? 1.413 -16.151 16.783 1.00 57.91 638 ALA A CA 1
ATOM 4828 C C . ALA A 1 638 ? 2.467 -15.348 17.563 1.00 57.91 638 ALA A C 1
ATOM 4830 O O . ALA A 1 638 ? 2.918 -15.772 18.623 1.00 57.91 638 ALA A O 1
ATOM 4831 N N . GLY A 1 639 ? 2.888 -14.206 17.011 1.00 71.19 639 GLY A N 1
ATOM 4832 C CA . GLY A 1 639 ? 3.709 -13.235 17.741 1.00 71.19 639 GLY A CA 1
ATOM 4833 C C . GLY A 1 639 ? 3.001 -12.697 18.999 1.00 71.19 639 GLY A C 1
ATOM 4834 O O . GLY A 1 639 ? 1.790 -12.892 19.151 1.00 71.19 639 GLY A O 1
ATOM 4835 N N . PRO A 1 640 ? 3.735 -12.026 19.906 1.00 84.88 640 PRO A N 1
ATOM 4836 C CA . PRO A 1 640 ? 3.160 -11.461 21.125 1.00 84.88 640 PRO A CA 1
ATOM 4837 C C . PRO A 1 640 ? 2.089 -10.407 20.809 1.00 84.88 640 PRO A C 1
ATOM 4839 O O . PRO A 1 640 ? 2.164 -9.721 19.790 1.00 84.88 640 PRO A O 1
ATOM 4842 N N . LEU A 1 641 ? 1.106 -10.269 21.705 1.00 90.19 641 LEU A N 1
ATOM 4843 C CA . LEU A 1 641 ? 0.103 -9.206 21.640 1.00 90.19 641 LEU A CA 1
ATOM 4844 C C . LEU A 1 641 ? 0.790 -7.834 21.712 1.00 90.19 641 LEU A C 1
ATOM 4846 O O . LEU A 1 641 ? 1.439 -7.514 22.706 1.00 90.19 641 LEU A O 1
ATOM 4850 N N . GLU A 1 642 ? 0.599 -7.009 20.687 1.00 93.38 642 GLU A N 1
ATOM 4851 C CA . GLU A 1 642 ? 1.044 -5.618 20.673 1.00 93.38 642 GLU A CA 1
ATOM 4852 C C . GLU A 1 642 ? 0.038 -4.745 21.441 1.00 93.38 642 GLU A C 1
ATOM 4854 O O . GLU A 1 642 ? -1.130 -4.653 21.056 1.00 93.38 642 GLU A O 1
ATOM 4859 N N . LEU A 1 643 ? 0.480 -4.108 22.530 1.00 94.06 643 LEU A N 1
ATOM 4860 C CA . LEU A 1 643 ? -0.347 -3.235 23.366 1.00 94.06 643 LEU A CA 1
ATOM 4861 C C . LEU A 1 643 ? 0.003 -1.761 23.132 1.00 94.06 643 LEU A C 1
ATOM 4863 O O . LEU A 1 643 ? 1.134 -1.345 23.366 1.00 94.06 643 LEU A O 1
ATOM 4867 N N . ILE A 1 644 ? -0.988 -0.961 22.738 1.00 94.81 644 ILE A N 1
ATOM 4868 C CA . ILE A 1 644 ? -0.842 0.475 22.470 1.00 94.81 644 ILE A CA 1
ATOM 4869 C C . ILE A 1 644 ? -1.762 1.264 23.402 1.00 94.81 644 ILE A C 1
ATOM 4871 O O . ILE A 1 644 ? -2.951 0.967 23.523 1.00 94.81 644 ILE A O 1
ATOM 4875 N N . MET A 1 645 ? -1.218 2.302 24.039 1.00 95.44 645 MET A N 1
ATOM 4876 C CA . MET A 1 645 ? -1.939 3.172 24.968 1.00 95.44 645 MET A CA 1
ATOM 4877 C C . MET A 1 645 ? -1.928 4.619 24.473 1.00 95.44 645 MET A C 1
ATOM 4879 O O . MET A 1 645 ? -0.908 5.300 24.553 1.00 95.44 645 MET A O 1
ATOM 4883 N N . LEU A 1 646 ? -3.080 5.115 24.029 1.00 95.56 646 LEU A N 1
ATOM 4884 C CA . LEU A 1 646 ? -3.273 6.503 23.613 1.00 95.56 646 LEU A CA 1
ATOM 4885 C C . LEU A 1 646 ? -4.064 7.249 24.689 1.00 95.56 646 LEU A C 1
ATOM 4887 O O . LEU A 1 646 ? -5.067 6.738 25.183 1.00 95.56 646 LEU A O 1
ATOM 4891 N N . LYS A 1 647 ? -3.618 8.450 25.070 1.00 95.62 647 LYS A N 1
ATOM 4892 C CA . LYS A 1 647 ? -4.231 9.250 26.142 1.00 95.62 647 LYS A CA 1
ATOM 4893 C C . LYS A 1 647 ? -4.507 10.670 25.653 1.00 95.62 647 LYS A C 1
ATOM 4895 O O . LYS A 1 647 ? -3.634 11.269 25.034 1.00 95.62 647 LYS A O 1
ATOM 4900 N N . ALA A 1 648 ? -5.681 11.207 25.970 1.00 95.62 648 ALA A N 1
ATOM 4901 C CA . ALA A 1 648 ? -6.010 12.621 25.779 1.00 95.62 648 ALA A CA 1
ATOM 4902 C C . ALA A 1 648 ? -6.897 13.136 26.916 1.00 95.62 648 ALA A C 1
ATOM 4904 O O . ALA A 1 648 ? -7.682 12.376 27.494 1.00 95.62 648 ALA A O 1
ATOM 4905 N N . GLN A 1 649 ? -6.782 14.432 27.201 1.00 95.06 649 GLN A N 1
ATOM 4906 C CA . GLN A 1 649 ? -7.772 15.168 27.983 1.00 95.06 649 GLN A CA 1
ATOM 4907 C C . GLN A 1 649 ? -8.960 15.509 27.075 1.00 95.06 649 GLN A C 1
ATOM 4909 O O . GLN A 1 649 ? -8.779 15.917 25.933 1.00 95.06 649 GLN A O 1
ATOM 4914 N N . ALA A 1 650 ? -10.179 15.268 27.547 1.00 92.62 650 ALA A N 1
ATOM 4915 C CA . ALA A 1 650 ? -11.398 15.298 26.739 1.00 92.62 650 ALA A CA 1
ATOM 4916 C C . ALA A 1 650 ? -11.938 16.716 26.484 1.00 92.62 650 ALA A C 1
ATOM 4918 O O . ALA A 1 650 ? -12.815 16.908 25.638 1.00 92.62 650 ALA A O 1
ATOM 4919 N N . ASP A 1 651 ? -11.470 17.701 27.243 1.00 91.12 651 ASP A N 1
ATOM 4920 C CA . ASP A 1 651 ? -11.712 19.126 27.032 1.00 91.12 651 ASP A CA 1
ATOM 4921 C C . ASP A 1 651 ? -10.706 19.755 26.053 1.00 91.12 651 ASP A C 1
ATOM 4923 O O . ASP A 1 651 ? -11.050 20.723 25.372 1.00 91.12 651 ASP A O 1
ATOM 4927 N N . ASP A 1 652 ? -9.526 19.154 25.888 1.00 93.56 652 ASP A N 1
ATOM 4928 C CA . ASP A 1 652 ? -8.545 19.542 24.877 1.00 93.56 652 ASP A CA 1
ATOM 4929 C C . ASP A 1 652 ? -8.869 18.908 23.512 1.00 93.56 652 ASP A C 1
ATOM 4931 O O . ASP A 1 652 ? -8.546 17.756 23.204 1.00 93.56 652 ASP A O 1
ATOM 4935 N N . THR A 1 653 ? -9.504 19.701 22.650 1.00 90.62 653 THR A N 1
ATOM 4936 C CA . THR A 1 653 ? -9.879 19.262 21.298 1.00 90.62 653 THR A CA 1
ATOM 4937 C C . THR A 1 653 ? -8.658 18.893 20.451 1.00 90.62 653 THR A C 1
ATOM 4939 O O . THR A 1 653 ? -8.736 17.945 19.671 1.00 90.62 653 THR A O 1
ATOM 4942 N N . ALA A 1 654 ? -7.525 19.585 20.609 1.00 92.06 654 ALA A N 1
ATOM 4943 C CA . ALA A 1 654 ? -6.313 19.282 19.854 1.00 92.06 654 ALA A CA 1
ATOM 4944 C C . ALA A 1 654 ? -5.713 17.941 20.299 1.00 92.06 654 ALA A C 1
ATOM 4946 O O . ALA A 1 654 ? -5.359 17.122 19.449 1.00 92.06 654 ALA A O 1
ATOM 4947 N N . ALA A 1 655 ? -5.688 17.662 21.607 1.00 92.44 655 ALA A N 1
ATOM 4948 C CA . ALA A 1 655 ? -5.248 16.367 22.130 1.00 92.44 655 ALA A CA 1
ATOM 4949 C C . ALA A 1 655 ? -6.139 15.210 21.651 1.00 92.44 655 ALA A C 1
ATOM 4951 O O . ALA A 1 655 ? -5.634 14.156 21.259 1.00 92.44 655 ALA A O 1
ATOM 4952 N N . VAL A 1 656 ? -7.463 15.399 21.626 1.00 91.75 656 VAL A N 1
ATOM 4953 C CA . VAL A 1 656 ? -8.401 14.387 21.109 1.00 91.75 656 VAL A CA 1
ATOM 4954 C C . VAL A 1 656 ? -8.184 14.135 19.612 1.00 91.75 656 VAL A C 1
ATOM 4956 O O . VAL A 1 656 ? -8.163 12.979 19.187 1.00 91.75 656 VAL A O 1
ATOM 4959 N N . GLN A 1 657 ? -7.969 15.185 18.813 1.00 91.75 657 GLN A N 1
ATOM 4960 C CA . GLN A 1 657 ? -7.640 15.057 17.387 1.00 91.75 657 GLN A CA 1
ATOM 4961 C C . GLN A 1 657 ? -6.285 14.369 17.166 1.00 91.75 657 GLN A C 1
ATOM 4963 O O . GLN A 1 657 ? -6.156 13.525 16.280 1.00 91.75 657 GLN A O 1
ATOM 4968 N N . ALA A 1 658 ? -5.285 14.661 18.000 1.00 92.69 658 ALA A N 1
ATOM 4969 C CA . ALA A 1 658 ? -3.993 13.983 17.960 1.00 92.69 658 ALA A CA 1
ATOM 4970 C C . ALA A 1 658 ? -4.127 12.487 18.286 1.00 92.69 658 ALA A C 1
ATOM 4972 O O . ALA A 1 658 ? -3.513 11.652 17.628 1.00 92.69 658 ALA A O 1
ATOM 4973 N N . VAL A 1 659 ? -4.968 12.120 19.255 1.00 94.19 659 VAL A N 1
ATOM 4974 C CA . VAL A 1 659 ? -5.264 10.715 19.569 1.00 94.19 659 VAL A CA 1
ATOM 4975 C C . VAL A 1 659 ? -6.030 10.021 18.444 1.00 94.19 659 VAL A C 1
ATOM 4977 O O . VAL A 1 659 ? -5.715 8.874 18.129 1.00 94.19 659 VAL A O 1
ATOM 4980 N N . LEU A 1 660 ? -6.995 10.697 17.813 1.00 93.75 660 LEU A N 1
ATOM 4981 C CA . LEU A 1 660 ? -7.671 10.188 16.618 1.00 93.75 660 LEU A CA 1
ATOM 4982 C C . LEU A 1 660 ? -6.653 9.882 15.514 1.00 93.75 660 LEU A C 1
ATOM 4984 O O . LEU A 1 660 ? -6.669 8.786 14.953 1.00 93.75 660 LEU A O 1
ATOM 4988 N N . TRP A 1 661 ? -5.741 10.820 15.257 1.00 94.38 661 TRP A N 1
ATOM 4989 C CA . TRP A 1 661 ? -4.674 10.664 14.275 1.00 94.38 661 TRP A CA 1
ATOM 4990 C C . TRP A 1 661 ? -3.744 9.493 14.601 1.00 94.38 661 TRP A C 1
ATOM 4992 O O . TRP A 1 661 ? -3.567 8.604 13.772 1.00 94.38 661 TRP A O 1
ATOM 5002 N N . LYS A 1 662 ? -3.236 9.415 15.834 1.00 94.94 662 LYS A N 1
ATOM 5003 C CA . LYS A 1 662 ? -2.381 8.305 16.281 1.00 94.94 662 LYS A CA 1
ATOM 5004 C C . LYS A 1 662 ? -3.091 6.958 16.183 1.00 94.94 662 LYS A C 1
ATOM 5006 O O . LYS A 1 662 ? -2.501 5.979 15.735 1.00 94.94 662 LYS A O 1
ATOM 5011 N N . CYS A 1 663 ? -4.372 6.893 16.551 1.00 95.00 663 CYS A N 1
ATOM 5012 C CA . CYS A 1 663 ? -5.163 5.673 16.411 1.00 95.00 663 CYS A CA 1
ATOM 5013 C C . CYS A 1 663 ? -5.305 5.267 14.938 1.00 95.00 663 CYS A C 1
ATOM 5015 O O . CYS A 1 663 ? -5.142 4.094 14.609 1.00 95.00 663 CYS A O 1
ATOM 5017 N N . PHE A 1 664 ? -5.568 6.227 14.048 1.00 94.88 664 PHE A N 1
ATOM 5018 C CA . PHE A 1 664 ? -5.604 5.997 12.605 1.00 94.88 664 PHE A CA 1
ATOM 5019 C C . PHE A 1 664 ? -4.254 5.493 12.071 1.00 94.88 664 PHE A C 1
ATOM 5021 O O . PHE A 1 664 ? -4.228 4.514 11.321 1.00 94.88 664 PHE A O 1
ATOM 5028 N N . LEU A 1 665 ? -3.134 6.079 12.507 1.00 94.75 665 LEU A N 1
ATOM 5029 C CA . LEU A 1 665 ? -1.798 5.616 12.135 1.00 94.75 665 LEU A CA 1
ATOM 5030 C C . LEU A 1 665 ? -1.521 4.195 12.636 1.00 94.75 665 LEU A C 1
ATOM 5032 O O . LEU A 1 665 ? -1.071 3.364 11.860 1.00 94.75 665 LEU A O 1
ATOM 5036 N N . HIS A 1 666 ? -1.869 3.839 13.871 1.00 95.06 666 HIS A N 1
ATOM 5037 C CA . HIS A 1 666 ? -1.709 2.456 14.344 1.00 95.06 666 HIS A CA 1
ATOM 5038 C C . HIS A 1 666 ? -2.599 1.436 13.611 1.00 95.06 666 HIS A C 1
ATOM 5040 O O . HIS A 1 666 ? -2.330 0.235 13.679 1.00 95.06 666 HIS A O 1
ATOM 5046 N N . LEU A 1 667 ? -3.647 1.877 12.910 1.00 93.75 667 LEU A N 1
ATOM 5047 C CA . LEU A 1 667 ? -4.458 1.019 12.043 1.00 93.75 667 LEU A CA 1
ATOM 5048 C C . LEU A 1 667 ? -3.878 0.926 10.625 1.00 93.75 667 LEU A C 1
ATOM 5050 O O . LEU A 1 667 ? -3.866 -0.156 10.038 1.00 93.75 667 LEU A O 1
ATOM 5054 N N . CYS A 1 668 ? -3.417 2.039 10.055 1.00 93.62 668 CYS A N 1
ATOM 5055 C CA . CYS A 1 668 ? -3.093 2.127 8.626 1.00 93.62 668 CYS A CA 1
ATOM 5056 C C . CYS A 1 668 ? -1.603 2.201 8.323 1.00 93.62 668 CYS A C 1
ATOM 5058 O O . CYS A 1 668 ? -1.195 1.774 7.252 1.00 93.62 668 CYS A O 1
ATOM 5060 N N . CYS A 1 669 ? -0.805 2.764 9.222 1.00 93.75 669 CYS A N 1
ATOM 5061 C CA . CYS A 1 669 ? 0.612 3.036 9.025 1.00 93.75 669 CYS A CA 1
ATOM 5062 C C . CYS A 1 669 ? 1.394 3.023 10.361 1.00 93.75 669 CYS A C 1
ATOM 5064 O O . CYS A 1 669 ? 1.883 4.068 10.808 1.00 93.75 669 CYS A O 1
ATOM 5066 N N . PRO A 1 670 ? 1.532 1.859 11.031 1.00 91.38 670 PRO A N 1
ATOM 5067 C CA . PRO A 1 670 ? 2.118 1.793 12.372 1.00 91.38 670 PRO A CA 1
ATOM 5068 C C . PRO A 1 670 ? 3.560 2.303 12.450 1.00 91.38 670 PRO A C 1
ATOM 5070 O O . PRO A 1 670 ? 3.982 2.786 13.495 1.00 91.38 670 PRO A O 1
ATOM 5073 N N . PHE A 1 671 ? 4.330 2.226 11.357 1.00 88.50 671 PHE A N 1
ATOM 5074 C CA . PHE A 1 671 ? 5.705 2.727 11.368 1.00 88.50 671 PHE A CA 1
ATOM 5075 C C . PHE A 1 671 ? 5.761 4.254 11.536 1.00 88.50 671 PHE A C 1
ATOM 5077 O O . PHE A 1 671 ? 6.637 4.740 12.241 1.00 88.50 671 PHE A O 1
ATOM 5084 N N . LEU A 1 672 ? 4.824 5.003 10.936 1.00 86.62 672 LEU A N 1
ATOM 5085 C CA . LEU A 1 672 ? 4.747 6.453 11.140 1.00 86.62 672 LEU A CA 1
ATOM 5086 C C . LEU A 1 672 ? 4.312 6.778 12.564 1.00 86.62 672 LEU A C 1
ATOM 5088 O O . LEU A 1 672 ? 4.865 7.694 13.157 1.00 86.62 672 LEU A O 1
ATOM 5092 N N . ALA A 1 673 ? 3.390 5.998 13.138 1.00 84.69 673 ALA A N 1
ATOM 5093 C CA . ALA A 1 673 ? 3.013 6.168 14.541 1.00 84.69 673 ALA A CA 1
ATOM 5094 C C . ALA A 1 673 ? 4.235 6.060 15.471 1.00 84.69 673 ALA A C 1
ATOM 5096 O O . ALA A 1 673 ? 4.346 6.821 16.426 1.00 84.69 673 ALA A O 1
ATOM 5097 N N . ASN A 1 674 ? 5.170 5.158 15.156 1.00 81.81 674 ASN A N 1
ATOM 5098 C CA . ASN A 1 674 ? 6.416 4.992 15.905 1.00 81.81 674 ASN A CA 1
ATOM 5099 C C . ASN A 1 674 ? 7.443 6.106 15.653 1.00 81.81 674 ASN A C 1
ATOM 5101 O O . ASN A 1 674 ? 8.290 6.322 16.507 1.00 81.81 674 ASN A O 1
ATOM 5105 N N . LEU A 1 675 ? 7.408 6.776 14.495 1.00 77.88 675 LEU A N 1
ATOM 5106 C CA . LEU A 1 675 ? 8.260 7.940 14.214 1.00 77.88 675 LEU A CA 1
ATOM 5107 C C . LEU A 1 675 ? 7.707 9.233 14.834 1.00 77.88 675 LEU A C 1
ATOM 5109 O O . LEU A 1 675 ? 8.467 10.161 15.087 1.00 77.88 675 LEU A O 1
ATOM 5113 N N . GLU A 1 676 ? 6.391 9.316 15.042 1.00 75.31 676 GLU A N 1
ATOM 5114 C CA . GLU A 1 676 ? 5.744 10.441 15.730 1.00 75.31 676 GLU A CA 1
ATOM 5115 C C . GLU A 1 676 ? 5.840 10.379 17.261 1.00 75.31 676 GLU A C 1
ATOM 5117 O O . GLU A 1 676 ? 5.661 11.409 17.917 1.00 75.31 676 GLU A O 1
ATOM 5122 N N . ALA A 1 677 ? 6.004 9.179 17.823 1.00 67.38 677 ALA A N 1
ATOM 5123 C CA . ALA A 1 677 ? 6.123 8.936 19.260 1.00 67.38 677 ALA A CA 1
ATOM 5124 C C . ALA A 1 677 ? 7.529 9.273 19.762 1.00 67.38 677 ALA A C 1
ATOM 5126 O O . ALA A 1 677 ? 7.599 9.874 20.861 1.00 67.38 677 ALA A O 1
#

pLDDT: mean 79.65, std 19.34, range [23.0, 98.0]

Secondary structure (DSSP, 8-state):
---------PPPPP-------------PPPPPTT--TT-S-SEEPPPPP----PPTTS-------TTS-PPPHHHHHHHHHHHTS-GGGEE---S----SEEEEE-STT-------S-HHHHHHHHHHHHHHHHSS-TTSEEEEEEEE-TTS-EEEEEEEE-HHHHHHHTT--STTSTTT----TTSHHHHHHHHHHHH-TTEEEEEEEEEPTT--SPPPSSTTSTT-PPPEEEES-SSEEEEPPPBTTBPPPEEEE-TTS---S-HHHHHHHHHHHHHHHHHHHHTT---SEEEEESTTHHHHHHHHHHHH--SEEEEEES-HHHHHHHHHHHHHHGGGGTTEEEEEPSTT-HHHHHHHSPS-SSSEEEEEE-BTTBSPTTHHHHHHH-TTEEEEEEEES-SSSHHHHHHHHHSSTT-EEEEEEEEE-TTTTSS--EEEEEEEEPP-EEEEEE--TTSSHHHHHHHHHHTTSSEEE-HHHHHHHHHHS-TT--HHHHHHHHHHHHHHHHHHHHHTTTSTT-TTPPPSEEEES---S-HHHHHHHHHHH--SEEEEEEEEPPSTTHHHHHHHHHHHHHH-TTS-HHHHHHTTTT--TT--HHHHHHHHHHHHHT--PPPTTS-------TT-TT-TT-PPPEEEEEEEESS-HHHHHHHHHHHHHHHH-HHHHHHH-

InterPro domains:
  IPR027417 P-loop containing nucleoside triphosphate hydrolase [G3DSA:3.40.50.300] (445-620)
  IPR027417 P-loop containing nucleoside triphosphate hydrolase [SSF52540] (448-576)
  IPR029063 S-adenosyl-L-methionine-dependent methyltransferase superfamily [G3DSA:3.40.50.150] (241-444)

Sequence (677 aa):
MCSERYVPQRLPIVVDLPRAAPGSGRGLCAPPAGQLPGEGPVFWQARPASLSSYGEAGKPHLSETVGGTATSPLFVRLMEELHDGRPELHTATGSSGYRNKASYSLGPQFAGVQETCAPEVNQLALRLQELAQESSDPAFFVEAALKLTRRGTLGVKLVLRGQEAAASWLGLGLPQQVADGFCTEDSPAASWHKQLKTSVPEVCSVTYQVAPAGSDEKPPKSPWHPRYPMPSPLFGEPFVIEETPAVRGEKGLAFRLSPDAFSEVNSPAEDAMTDVVVDWVKMLQQQGCLGETLCMFGRNSGFIGLALQQHCGFKRVYAYTHCPVTLADLDASVAMNGATAAGWVVGRSEKYDFGGVLSRIPKGQGPLFVHVTNSRHGLADGVIPALKARSDVIAVAYNSCSHLPLPGEWQELCSGPGAFELRAFRSFDLLAGTEFLSSYFLLVRRPPVLVLPVGPPGVGKSWLARQLAATLTCAVFERDKAFFEERLRRSDVGLAEAKRRTHERLLAALRGAGASSTELGSPESLPTAVLLDSTNGSQAAREAYCTAFKPRRLIYVALRPPEEKMLDFLLGRVRSRGQSADTPEHERLVGIGGLRPEASDQEMQEKVSRILAALEWPDASVPPQLSSDPATTTTTAAGPLELIMLKAQADDTAAVQAVLWKCFLHLCCPFLANLEA

Organism: Polarella glacialis (NCBI:txid89957)